Protein AF-A0A8A3S3D3-F1 (afdb_monomer)

Nearest PDB structures (foldseek):
  5hxy-assembly2_B  TM=4.776E-01  e=4.361E-07  Thermoplasma acidophilum DSM 1728

Structure (mmCIF, N/CA/C/O backbone):
data_AF-A0A8A3S3D3-F1
#
_entry.id   AF-A0A8A3S3D3-F1
#
loop_
_atom_site.group_PDB
_atom_site.id
_atom_site.type_symbol
_atom_site.label_atom_id
_atom_site.label_alt_id
_atom_site.label_comp_id
_atom_site.label_asym_id
_atom_site.label_entity_id
_atom_site.label_seq_id
_atom_site.pdbx_PDB_ins_code
_atom_site.Cartn_x
_atom_site.Cartn_y
_atom_site.Cartn_z
_atom_site.occupancy
_atom_site.B_iso_or_equiv
_atom_site.auth_seq_id
_atom_site.auth_comp_id
_atom_site.auth_asym_id
_atom_site.auth_atom_id
_atom_site.pdbx_PDB_model_num
ATOM 1 N N . MET A 1 1 ? 37.545 58.009 -74.233 1.00 40.00 1 MET A N 1
ATOM 2 C CA . MET A 1 1 ? 37.122 58.444 -72.884 1.00 40.00 1 MET A CA 1
ATOM 3 C C . MET A 1 1 ? 35.830 57.729 -72.520 1.00 40.00 1 MET A C 1
ATOM 5 O O . MET A 1 1 ? 35.034 57.483 -73.413 1.00 40.00 1 MET A O 1
ATOM 9 N N . SER A 1 2 ? 35.655 57.458 -71.224 1.00 34.06 2 SER A N 1
ATOM 10 C CA . SER A 1 2 ? 34.519 56.810 -70.544 1.00 34.06 2 SER A CA 1
ATOM 11 C C . SER A 1 2 ? 34.625 55.287 -70.378 1.00 34.06 2 SER A C 1
ATOM 13 O O . SER A 1 2 ? 34.416 54.509 -71.304 1.00 34.06 2 SER A O 1
ATOM 15 N N . ARG A 1 3 ? 35.026 54.891 -69.163 1.00 33.97 3 ARG A N 1
ATOM 16 C CA . ARG A 1 3 ? 35.265 53.526 -68.680 1.00 33.97 3 ARG A CA 1
ATOM 17 C C . ARG A 1 3 ? 34.240 53.254 -67.577 1.00 33.97 3 ARG A C 1
ATOM 19 O O . ARG A 1 3 ? 34.100 54.065 -66.667 1.00 33.97 3 ARG A O 1
ATOM 26 N N . ALA A 1 4 ? 33.522 52.145 -67.715 1.00 36.84 4 ALA A N 1
ATOM 27 C CA . ALA A 1 4 ? 32.465 51.691 -66.825 1.00 36.84 4 ALA A CA 1
ATOM 28 C C . ALA A 1 4 ? 32.988 51.360 -65.418 1.00 36.84 4 ALA A C 1
ATOM 30 O O . ALA A 1 4 ? 33.987 50.657 -65.270 1.00 36.84 4 ALA A O 1
ATOM 31 N N . VAL A 1 5 ? 32.271 51.843 -64.405 1.00 42.78 5 VAL A N 1
ATOM 32 C CA . VAL A 1 5 ? 32.344 51.399 -63.011 1.00 42.78 5 VAL A CA 1
ATOM 33 C C . VAL A 1 5 ? 30.999 50.738 -62.728 1.00 42.78 5 VAL A C 1
ATOM 35 O O . VAL A 1 5 ? 29.975 51.415 -62.732 1.00 42.78 5 VAL A O 1
ATOM 38 N N . MET A 1 6 ? 30.984 49.420 -62.540 1.00 36.00 6 MET A N 1
ATOM 39 C CA . MET A 1 6 ? 29.816 48.696 -62.041 1.00 36.00 6 MET A CA 1
ATOM 40 C C . MET A 1 6 ? 30.269 47.682 -60.989 1.00 36.00 6 MET A C 1
ATOM 42 O O . MET A 1 6 ? 30.971 46.726 -61.298 1.00 36.00 6 MET A O 1
ATOM 46 N N . ASN A 1 7 ? 29.856 47.978 -59.755 1.00 40.59 7 ASN A N 1
ATOM 47 C CA . ASN A 1 7 ? 29.467 47.084 -58.666 1.00 40.59 7 ASN A CA 1
ATOM 48 C C . ASN A 1 7 ? 30.370 45.902 -58.289 1.00 40.59 7 ASN A C 1
ATOM 50 O O . ASN A 1 7 ? 30.077 44.752 -58.594 1.00 40.59 7 ASN A O 1
ATOM 54 N N . ASP A 1 8 ? 31.344 46.197 -57.427 1.00 39.56 8 ASP A N 1
ATOM 55 C CA . ASP A 1 8 ? 31.994 45.232 -56.522 1.00 39.56 8 ASP A CA 1
ATOM 56 C C . ASP A 1 8 ? 31.194 45.017 -55.207 1.00 39.56 8 ASP A C 1
ATOM 58 O O . ASP A 1 8 ? 31.601 44.268 -54.322 1.00 39.56 8 ASP A O 1
ATOM 62 N N . PHE A 1 9 ? 30.039 45.683 -55.055 1.00 38.19 9 PHE A N 1
ATOM 63 C CA . PHE A 1 9 ? 29.228 45.665 -53.825 1.00 38.19 9 PHE A CA 1
ATOM 64 C C . PHE A 1 9 ? 28.176 44.539 -53.782 1.00 38.19 9 PHE A C 1
ATOM 66 O O . PHE A 1 9 ? 27.687 44.203 -52.712 1.00 38.19 9 PHE A O 1
ATOM 73 N N . ASP A 1 10 ? 27.864 43.909 -54.920 1.00 45.31 10 ASP A N 1
ATOM 74 C CA . ASP A 1 10 ? 26.732 42.968 -55.054 1.00 45.31 10 ASP A CA 1
ATOM 75 C C . ASP A 1 10 ? 27.131 41.485 -54.852 1.00 45.31 10 ASP A C 1
ATOM 77 O O . ASP A 1 10 ? 26.293 40.590 -54.755 1.00 45.31 10 ASP A O 1
ATOM 81 N N . ILE A 1 11 ? 28.436 41.190 -54.769 1.00 42.78 11 ILE A N 1
ATOM 82 C CA . ILE A 1 11 ? 28.940 39.811 -54.618 1.00 42.78 11 ILE A CA 1
ATOM 83 C C . ILE A 1 11 ? 29.189 39.464 -53.140 1.00 42.78 11 ILE A C 1
ATOM 85 O O . ILE A 1 11 ? 28.949 38.330 -52.732 1.00 42.78 11 ILE A O 1
ATOM 89 N N . ARG A 1 12 ? 29.603 40.425 -52.299 1.00 40.25 12 ARG A N 1
ATOM 90 C CA . ARG A 1 12 ? 29.856 40.167 -50.866 1.00 40.25 12 ARG A CA 1
ATOM 91 C C . ARG A 1 12 ? 28.576 39.984 -50.043 1.00 40.25 12 ARG A C 1
ATOM 93 O O . ARG A 1 12 ? 28.538 39.072 -49.224 1.00 40.25 12 ARG A O 1
ATOM 100 N N . GLU A 1 13 ? 27.511 40.745 -50.310 1.00 42.78 13 GLU A N 1
ATOM 101 C CA . GLU A 1 13 ? 26.232 40.579 -49.593 1.00 42.78 13 GLU A CA 1
ATOM 102 C C . GLU A 1 13 ? 25.493 39.283 -49.971 1.00 42.78 13 GLU A C 1
ATOM 104 O O . GLU A 1 13 ? 24.864 38.659 -49.115 1.00 42.78 13 GLU A O 1
ATOM 109 N N . ARG A 1 14 ? 25.623 38.804 -51.219 1.00 43.69 14 ARG A N 1
ATOM 110 C CA . ARG A 1 14 ? 25.067 37.499 -51.623 1.00 43.69 14 ARG A CA 1
ATOM 111 C C . ARG A 1 14 ? 25.785 36.318 -50.972 1.00 43.69 14 ARG A C 1
ATOM 113 O O . ARG A 1 14 ? 25.118 35.385 -50.534 1.00 43.69 14 ARG A O 1
ATOM 120 N N . PHE A 1 15 ? 27.114 36.369 -50.851 1.00 41.56 15 PHE A N 1
ATOM 121 C CA . PHE A 1 15 ? 27.879 35.307 -50.188 1.00 41.56 15 PHE A CA 1
ATOM 122 C C . PHE A 1 15 ? 27.668 35.291 -48.666 1.00 41.56 15 PHE A C 1
ATOM 124 O O . PHE A 1 15 ? 27.575 34.213 -48.085 1.00 41.56 15 PHE A O 1
ATOM 131 N N . GLU A 1 16 ? 27.527 36.447 -48.008 1.00 43.09 16 GLU A N 1
ATOM 132 C CA . GLU A 1 16 ? 27.207 36.487 -46.574 1.00 43.09 16 GLU A CA 1
ATOM 133 C C . GLU A 1 16 ? 25.765 36.043 -46.289 1.00 43.09 16 GLU A C 1
ATOM 135 O O . GLU A 1 16 ? 25.540 35.309 -45.329 1.00 43.09 16 GLU A O 1
ATOM 140 N N . GLY A 1 17 ? 24.799 36.379 -47.152 1.00 45.72 17 GLY A N 1
ATOM 141 C CA . GLY A 1 17 ? 23.422 35.885 -47.055 1.00 45.72 17 GLY A CA 1
ATOM 142 C C . GLY A 1 17 ? 23.303 34.368 -47.244 1.00 45.72 17 GLY A C 1
ATOM 143 O O . GLY A 1 17 ? 22.605 33.709 -46.475 1.00 45.72 17 GLY A O 1
ATOM 144 N N . GLU A 1 18 ? 24.020 33.784 -48.208 1.00 45.28 18 GLU A N 1
ATOM 145 C CA . GLU A 1 18 ? 24.005 32.334 -48.451 1.00 45.28 18 GLU A CA 1
ATOM 146 C C . GLU A 1 18 ? 24.755 31.537 -47.378 1.00 45.28 18 GLU A C 1
ATOM 148 O O . GLU A 1 18 ? 24.283 30.474 -46.977 1.00 45.28 18 GLU A O 1
ATOM 153 N N . VAL A 1 19 ? 25.867 32.051 -46.839 1.00 49.69 19 VAL A N 1
ATOM 154 C CA . VAL A 1 19 ? 26.581 31.407 -45.722 1.00 49.69 19 VAL A CA 1
ATOM 155 C C . VAL A 1 19 ? 25.762 31.501 -44.432 1.00 49.69 19 VAL A C 1
ATOM 157 O O . VAL A 1 19 ? 25.718 30.536 -43.673 1.00 49.69 19 VAL A O 1
ATOM 160 N N . ASN A 1 20 ? 25.044 32.602 -44.200 1.00 47.84 20 ASN A N 1
ATOM 161 C CA . ASN A 1 20 ? 24.190 32.756 -43.023 1.00 47.84 20 ASN A CA 1
ATOM 162 C C . ASN A 1 20 ? 22.905 31.919 -43.139 1.00 47.84 20 ASN A C 1
ATOM 164 O O . ASN A 1 20 ? 22.518 31.282 -42.169 1.00 47.84 20 ASN A O 1
ATOM 168 N N . ILE A 1 21 ? 22.306 31.790 -44.330 1.00 51.22 21 ILE A N 1
ATOM 169 C CA . ILE A 1 21 ? 21.219 30.827 -44.583 1.00 51.22 21 ILE A CA 1
ATOM 170 C C . ILE A 1 21 ? 21.738 29.394 -44.467 1.00 51.22 21 ILE A C 1
ATOM 172 O O . ILE A 1 21 ? 21.047 28.566 -43.894 1.00 51.22 21 ILE A O 1
ATOM 176 N N . PHE A 1 22 ? 22.953 29.077 -44.918 1.00 47.09 22 PHE A N 1
ATOM 177 C CA . PHE A 1 22 ? 23.531 27.745 -44.738 1.00 47.09 22 PHE A CA 1
ATOM 178 C C . PHE A 1 22 ? 23.820 27.451 -43.262 1.00 47.09 22 PHE A C 1
ATOM 180 O O . PHE A 1 22 ? 23.502 26.363 -42.813 1.00 47.09 22 PHE A O 1
ATOM 187 N N . PHE A 1 23 ? 24.313 28.400 -42.460 1.00 45.34 23 PHE A N 1
ATOM 188 C CA . PHE A 1 23 ? 24.482 28.225 -41.009 1.00 45.34 23 PHE A CA 1
ATOM 189 C C . PHE A 1 23 ? 23.161 28.244 -40.231 1.00 45.34 23 PHE A C 1
ATOM 191 O O . PHE A 1 23 ? 23.072 27.584 -39.202 1.00 45.34 23 PHE A O 1
ATOM 198 N N . TYR A 1 24 ? 22.127 28.935 -40.711 1.00 46.38 24 TYR A N 1
ATOM 199 C CA . TYR A 1 24 ? 20.793 28.930 -40.106 1.00 46.38 24 TYR A CA 1
ATOM 200 C C . TYR A 1 24 ? 20.006 27.680 -40.502 1.00 46.38 24 TYR A C 1
ATOM 202 O O . TYR A 1 24 ? 19.335 27.095 -39.671 1.00 46.38 24 TYR A O 1
ATOM 210 N N . VAL A 1 25 ? 20.145 27.192 -41.735 1.00 47.38 25 VAL A N 1
ATOM 211 C CA . VAL A 1 25 ? 19.548 25.940 -42.217 1.00 47.38 25 VAL A CA 1
ATOM 212 C C . VAL A 1 25 ? 20.314 24.748 -41.660 1.00 47.38 25 VAL A C 1
ATOM 214 O O . VAL A 1 25 ? 19.682 23.837 -41.158 1.00 47.38 25 VAL A O 1
ATOM 217 N N . VAL A 1 26 ? 21.648 24.759 -41.621 1.00 47.81 26 VAL A N 1
ATOM 218 C CA . VAL A 1 26 ? 22.455 23.746 -40.918 1.00 47.81 26 VAL A CA 1
ATOM 219 C C . VAL A 1 26 ? 22.298 23.885 -39.407 1.00 47.81 26 VAL A C 1
ATOM 221 O O . VAL A 1 26 ? 22.288 22.873 -38.735 1.00 47.81 26 VAL A O 1
ATOM 224 N N . GLY A 1 27 ? 22.076 25.079 -38.860 1.00 38.34 27 GLY A N 1
ATOM 225 C CA . GLY A 1 27 ? 21.747 25.315 -37.449 1.00 38.34 27 GLY A CA 1
ATOM 226 C C . GLY A 1 27 ? 20.344 24.838 -37.068 1.00 38.34 27 GLY A C 1
ATOM 227 O O . GLY A 1 27 ? 20.183 24.240 -36.012 1.00 38.34 27 GLY A O 1
ATOM 228 N N . CYS A 1 28 ? 19.349 24.989 -37.946 1.00 39.12 28 CYS A N 1
ATOM 229 C CA . CYS A 1 28 ? 17.995 24.442 -37.810 1.00 39.12 28 CYS A CA 1
ATOM 230 C C . CYS A 1 28 ? 17.937 22.938 -38.138 1.00 39.12 28 CYS A C 1
ATOM 232 O O . CYS A 1 28 ? 17.127 22.221 -37.562 1.00 39.12 28 CYS A O 1
ATOM 234 N N . ILE A 1 29 ? 18.830 22.430 -38.994 1.00 40.62 29 ILE A N 1
ATOM 235 C CA . ILE A 1 29 ? 19.035 20.996 -39.259 1.00 40.62 29 ILE A CA 1
ATOM 236 C C . ILE A 1 29 ? 19.910 20.357 -38.165 1.00 40.62 29 ILE A C 1
ATOM 238 O O . ILE A 1 29 ? 19.790 19.165 -37.926 1.00 40.62 29 ILE A O 1
ATOM 242 N N . LEU A 1 30 ? 20.756 21.106 -37.452 1.00 36.03 30 LEU A N 1
ATOM 243 C CA . LEU A 1 30 ? 21.491 20.668 -36.252 1.00 36.03 30 LEU A CA 1
ATOM 244 C C . LEU A 1 30 ? 20.678 20.882 -34.971 1.00 36.03 30 LEU A C 1
ATOM 246 O O . LEU A 1 30 ? 20.945 20.218 -33.977 1.00 36.03 30 LEU A O 1
ATOM 250 N N . HIS A 1 31 ? 19.607 21.677 -35.039 1.00 40.66 31 HIS A N 1
ATOM 251 C CA . HIS A 1 31 ? 18.427 21.553 -34.181 1.00 40.66 31 HIS A CA 1
ATOM 252 C C . HIS A 1 31 ? 17.578 20.321 -34.547 1.00 40.66 31 HIS A C 1
ATOM 254 O O . HIS A 1 31 ? 16.422 20.229 -34.139 1.00 40.66 31 HIS A O 1
ATOM 260 N N . ARG A 1 32 ? 18.150 19.358 -35.300 1.00 47.56 32 ARG A N 1
ATOM 261 C CA . ARG A 1 32 ? 17.724 17.953 -35.350 1.00 47.56 32 ARG A CA 1
ATOM 262 C C . ARG A 1 32 ? 17.456 17.495 -33.924 1.00 47.56 32 ARG A C 1
ATOM 264 O O . ARG A 1 32 ? 18.383 17.160 -33.191 1.00 47.56 32 ARG A O 1
ATOM 271 N N . MET A 1 33 ? 16.172 17.543 -33.588 1.00 53.97 33 MET A N 1
ATOM 272 C CA . MET A 1 33 ? 15.442 16.807 -32.568 1.00 53.97 33 MET A CA 1
ATOM 273 C C . MET A 1 33 ? 16.385 15.992 -31.692 1.00 53.97 33 MET A C 1
ATOM 275 O O . MET A 1 33 ? 16.859 14.928 -32.104 1.00 53.97 33 MET A O 1
ATOM 279 N N . ALA A 1 34 ? 16.704 16.512 -30.507 1.00 68.50 34 ALA A N 1
ATOM 280 C CA . ALA A 1 34 ? 17.396 15.740 -29.492 1.00 68.50 34 ALA A CA 1
ATOM 281 C C . ALA A 1 34 ? 16.492 14.556 -29.117 1.00 68.50 34 ALA A C 1
ATOM 283 O O . ALA A 1 34 ? 15.623 14.661 -28.261 1.00 68.50 34 ALA A O 1
ATOM 284 N N . VAL A 1 35 ? 16.651 13.444 -29.833 1.00 85.12 35 VAL A N 1
ATOM 285 C CA . VAL A 1 35 ? 15.871 12.229 -29.620 1.00 85.12 35 VAL A CA 1
ATOM 286 C C . VAL A 1 35 ? 16.333 11.558 -28.337 1.00 85.12 35 VAL A C 1
ATOM 288 O O . VAL A 1 35 ? 17.520 11.296 -28.135 1.00 85.12 35 VAL A O 1
ATOM 291 N N . THR A 1 36 ? 15.364 11.268 -27.482 1.00 92.50 36 THR A N 1
ATOM 292 C CA . THR A 1 36 ? 15.523 10.651 -26.176 1.00 92.50 36 THR A CA 1
ATOM 293 C C . THR A 1 36 ? 15.594 9.133 -26.329 1.00 92.50 36 THR A C 1
ATOM 295 O O . THR A 1 36 ? 14.594 8.456 -26.609 1.00 92.50 36 THR A O 1
ATOM 298 N N . SER A 1 37 ? 16.790 8.585 -26.105 1.00 94.94 37 SER A N 1
ATOM 299 C CA . SER A 1 37 ? 17.046 7.142 -26.130 1.00 94.94 37 SER A CA 1
ATOM 300 C C . SER A 1 37 ? 16.300 6.399 -25.014 1.00 94.94 37 SER A C 1
ATOM 302 O O . SER A 1 37 ? 15.806 6.995 -24.053 1.00 94.94 37 SER A O 1
ATOM 304 N N . TYR A 1 38 ? 16.260 5.068 -25.096 1.00 95.69 38 TYR A N 1
ATOM 305 C CA . TYR A 1 38 ? 15.691 4.186 -24.073 1.00 95.69 38 TYR A CA 1
ATOM 306 C C . TYR A 1 38 ? 16.141 4.547 -22.644 1.00 95.69 38 TYR A C 1
ATOM 308 O O . TYR A 1 38 ? 15.311 4.773 -21.762 1.00 95.69 38 TYR A O 1
ATOM 316 N N . SER A 1 39 ? 17.446 4.623 -22.395 1.00 95.19 39 SER A N 1
ATOM 317 C CA . SER A 1 39 ? 18.012 4.893 -21.073 1.00 95.19 39 SER A CA 1
ATOM 318 C C . SER A 1 39 ? 17.750 6.325 -20.617 1.00 95.19 39 SER A C 1
ATOM 320 O O . SER A 1 39 ? 17.446 6.534 -19.440 1.00 95.19 39 SER A O 1
ATOM 322 N N . GLN A 1 40 ? 17.815 7.298 -21.533 1.00 95.44 40 GLN A N 1
ATOM 323 C CA . GLN A 1 40 ? 17.499 8.699 -21.237 1.00 95.44 40 GLN A CA 1
ATOM 324 C C . GLN A 1 40 ? 16.032 8.848 -20.817 1.00 95.44 40 GLN A C 1
ATOM 326 O O . GLN A 1 40 ? 15.758 9.408 -19.756 1.00 95.44 40 GLN A O 1
ATOM 331 N N . TYR A 1 41 ? 15.109 8.226 -21.556 1.00 95.69 41 TYR A N 1
ATOM 332 C CA . TYR A 1 41 ? 13.679 8.204 -21.245 1.00 95.69 41 TYR A CA 1
ATOM 333 C C . TYR A 1 41 ? 13.403 7.595 -19.867 1.00 95.69 41 TYR A C 1
ATOM 335 O O . TYR A 1 41 ? 12.685 8.160 -19.041 1.00 95.69 41 TYR A O 1
ATOM 343 N N . LEU A 1 42 ? 14.025 6.454 -19.554 1.00 94.69 42 LEU A N 1
ATOM 344 C CA . LEU A 1 42 ? 13.895 5.858 -18.221 1.00 94.69 42 LEU A CA 1
ATOM 345 C C . LEU A 1 42 ? 14.555 6.704 -17.124 1.00 94.69 42 LEU A C 1
ATOM 347 O O . LEU A 1 42 ? 14.167 6.603 -15.956 1.00 94.69 42 LEU A O 1
ATOM 351 N N . GLY A 1 43 ? 15.540 7.529 -17.479 1.00 94.12 43 GLY A N 1
ATOM 352 C CA . GLY A 1 43 ? 16.185 8.506 -16.609 1.00 94.12 43 GLY A CA 1
ATOM 353 C C . GLY A 1 43 ? 15.214 9.534 -16.030 1.00 94.12 43 GLY A C 1
ATOM 354 O O . GLY A 1 43 ? 15.374 9.899 -14.865 1.00 94.12 43 GLY A O 1
ATOM 355 N N . LEU A 1 44 ? 14.162 9.891 -16.774 1.00 92.44 44 LEU A N 1
ATOM 356 C CA . LEU A 1 44 ? 13.168 10.908 -16.401 1.00 92.44 44 LEU A CA 1
ATOM 357 C C . LEU A 1 44 ? 12.324 10.528 -15.170 1.00 92.44 44 LEU A C 1
ATOM 359 O O . LEU A 1 44 ? 11.776 11.387 -14.481 1.00 92.44 44 LEU A O 1
ATOM 363 N N . TYR A 1 45 ? 12.216 9.236 -14.845 1.00 91.88 45 TYR A N 1
ATOM 364 C CA . TYR A 1 45 ? 11.349 8.767 -13.761 1.00 91.88 45 TYR A CA 1
ATOM 365 C C . TYR A 1 45 ? 12.117 8.494 -12.470 1.00 91.88 45 TYR A C 1
ATOM 367 O O . TYR A 1 45 ? 12.860 7.529 -12.386 1.00 91.88 45 TYR A O 1
ATOM 375 N N . ALA A 1 46 ? 11.837 9.203 -11.376 1.00 88.44 46 ALA A N 1
ATOM 376 C CA . ALA A 1 46 ? 12.506 8.930 -10.093 1.00 88.44 46 ALA A CA 1
ATOM 377 C C . ALA A 1 46 ? 12.227 7.518 -9.517 1.00 88.44 46 ALA A C 1
ATOM 379 O O . ALA A 1 46 ? 13.077 6.902 -8.872 1.00 88.44 46 ALA A O 1
ATOM 380 N N . LYS A 1 47 ? 11.024 6.967 -9.734 1.00 87.75 47 LYS A N 1
ATOM 381 C CA . LYS A 1 47 ? 10.588 5.706 -9.105 1.00 87.75 47 LYS A CA 1
ATOM 382 C C . LYS A 1 47 ? 11.110 4.482 -9.865 1.00 87.75 47 LYS A C 1
ATOM 384 O O . LYS A 1 47 ? 10.681 4.213 -10.985 1.00 87.75 47 LYS A O 1
ATOM 389 N N . ALA A 1 48 ? 11.918 3.650 -9.202 1.00 89.25 48 ALA A N 1
ATOM 390 C CA . ALA A 1 48 ? 12.471 2.412 -9.773 1.00 89.25 48 ALA A CA 1
ATOM 391 C C . ALA A 1 48 ? 11.402 1.450 -10.331 1.00 89.25 48 ALA A C 1
ATOM 393 O O . ALA A 1 48 ? 11.605 0.809 -11.362 1.00 89.25 48 ALA A O 1
ATOM 394 N N . SER A 1 49 ? 10.232 1.366 -9.686 1.00 86.19 49 SER A N 1
ATOM 395 C CA . SER A 1 49 ? 9.107 0.563 -10.183 1.00 86.19 49 SER A CA 1
ATOM 396 C C . SER A 1 49 ? 8.571 1.064 -11.524 1.00 86.19 49 SER A C 1
ATOM 398 O O . SER A 1 49 ? 8.200 0.252 -12.367 1.00 86.19 49 SER A O 1
ATOM 400 N N . THR A 1 50 ? 8.541 2.385 -11.717 1.00 89.00 50 THR A N 1
ATOM 401 C CA . THR A 1 50 ? 8.094 3.023 -12.959 1.00 89.00 50 THR A CA 1
ATOM 402 C C . THR A 1 50 ? 9.128 2.807 -14.055 1.00 89.00 50 THR A C 1
ATOM 404 O O . THR A 1 50 ? 8.763 2.293 -15.108 1.00 89.00 50 THR A O 1
ATOM 407 N N . LYS A 1 51 ? 10.421 3.035 -13.761 1.00 93.88 51 LYS A N 1
ATOM 408 C CA . LYS A 1 51 ? 11.528 2.698 -14.674 1.00 93.88 51 LYS A CA 1
ATOM 409 C C . LYS A 1 51 ? 11.437 1.250 -15.157 1.00 93.88 51 LYS A C 1
ATOM 411 O O . LYS A 1 51 ? 11.509 0.979 -16.347 1.00 93.88 51 LYS A O 1
ATOM 416 N N . LYS A 1 52 ? 11.209 0.302 -14.241 1.00 92.94 52 LYS A N 1
ATOM 417 C CA . LYS A 1 52 ? 11.075 -1.122 -14.584 1.00 92.94 52 LYS A CA 1
ATOM 418 C C . LYS A 1 52 ? 9.857 -1.404 -15.468 1.00 92.94 52 LYS A C 1
ATOM 420 O O . LYS A 1 52 ? 9.957 -2.202 -16.401 1.00 92.94 52 LYS A O 1
ATOM 425 N N . ALA A 1 53 ? 8.709 -0.803 -15.155 1.00 92.25 53 ALA A N 1
ATOM 426 C CA . ALA A 1 53 ? 7.472 -0.995 -15.905 1.00 92.25 53 ALA A CA 1
ATOM 427 C C . ALA A 1 53 ? 7.603 -0.469 -17.340 1.00 92.25 53 ALA A C 1
ATOM 429 O O . ALA A 1 53 ? 7.396 -1.229 -18.285 1.00 92.25 53 ALA A O 1
ATOM 430 N N . TYR A 1 54 ? 8.023 0.787 -17.492 1.00 94.94 54 TYR A N 1
ATOM 431 C CA . TYR A 1 54 ? 8.160 1.445 -18.792 1.00 94.94 54 TYR A CA 1
ATOM 432 C C . TYR A 1 54 ? 9.350 0.902 -19.581 1.00 94.94 54 TYR A C 1
ATOM 434 O O . TYR A 1 54 ? 9.237 0.660 -20.776 1.00 94.94 54 TYR A O 1
ATOM 442 N N . GLY A 1 55 ? 10.444 0.546 -18.906 1.00 95.12 55 GLY A N 1
ATOM 443 C CA . GLY A 1 55 ? 11.552 -0.154 -19.546 1.00 95.12 55 GLY A CA 1
ATOM 444 C C . GLY A 1 55 ? 11.137 -1.524 -20.069 1.00 95.12 55 GLY A C 1
ATOM 445 O O . GLY A 1 55 ? 11.570 -1.951 -21.128 1.00 95.12 55 GLY A O 1
ATOM 446 N N . THR A 1 56 ? 10.245 -2.237 -19.378 1.00 95.31 56 THR A N 1
ATOM 447 C CA . THR A 1 56 ? 9.691 -3.484 -19.927 1.00 95.31 56 THR A CA 1
ATOM 448 C C . THR A 1 56 ? 8.776 -3.215 -21.116 1.00 95.31 56 THR A C 1
ATOM 450 O O . THR A 1 56 ? 8.886 -3.932 -22.103 1.00 95.31 56 THR A O 1
ATOM 453 N N . ALA A 1 57 ? 7.918 -2.196 -21.044 1.00 95.94 57 ALA A N 1
ATOM 454 C CA . ALA A 1 57 ? 7.051 -1.792 -22.148 1.00 95.94 57 ALA A CA 1
ATOM 455 C C . ALA A 1 57 ? 7.851 -1.518 -23.431 1.00 95.94 57 ALA A C 1
ATOM 457 O O . ALA A 1 57 ? 7.619 -2.162 -24.454 1.00 95.94 57 ALA A O 1
ATOM 458 N N . LEU A 1 58 ? 8.856 -0.646 -23.336 1.00 96.62 58 LEU A N 1
ATOM 459 C CA . LEU A 1 58 ? 9.647 -0.219 -24.481 1.00 96.62 58 LEU A CA 1
ATOM 460 C C . LEU A 1 58 ? 10.507 -1.356 -25.046 1.00 96.62 58 LEU A C 1
ATOM 462 O O . LEU A 1 58 ? 10.528 -1.554 -26.254 1.00 96.62 58 LEU A O 1
ATOM 466 N N . ARG A 1 59 ? 11.114 -2.193 -24.193 1.00 96.31 59 ARG A N 1
ATOM 467 C CA . ARG A 1 59 ? 11.826 -3.397 -24.661 1.00 96.31 59 ARG A CA 1
ATOM 468 C C . ARG A 1 59 ? 10.918 -4.342 -25.438 1.00 96.31 59 ARG A C 1
ATOM 470 O O . ARG A 1 59 ? 11.325 -4.862 -26.464 1.00 96.31 59 ARG A O 1
ATOM 477 N N . ARG A 1 60 ? 9.675 -4.552 -24.984 1.00 95.94 60 ARG A N 1
ATOM 478 C CA . ARG A 1 60 ? 8.712 -5.405 -25.701 1.00 95.94 60 ARG A CA 1
ATOM 479 C C . ARG A 1 60 ? 8.337 -4.842 -27.062 1.00 95.94 60 ARG A C 1
ATOM 481 O O . ARG A 1 60 ? 8.154 -5.631 -27.982 1.00 95.94 60 ARG A O 1
ATOM 488 N N . PHE A 1 61 ? 8.200 -3.525 -27.165 1.00 97.69 61 PHE A N 1
ATOM 489 C CA . PHE A 1 61 ? 7.940 -2.860 -28.433 1.00 97.69 61 PHE A CA 1
ATOM 490 C C . PHE A 1 61 ? 9.141 -2.981 -29.376 1.00 97.69 61 PHE A C 1
ATOM 492 O O . PHE A 1 61 ? 8.991 -3.473 -30.487 1.00 97.69 61 PHE A O 1
ATOM 499 N N . LEU A 1 62 ? 10.344 -2.643 -28.909 1.00 97.25 62 LEU A N 1
ATOM 500 C CA . LEU A 1 62 ? 11.564 -2.720 -29.716 1.00 97.25 62 LEU A CA 1
ATOM 501 C C . LEU A 1 62 ? 11.909 -4.157 -30.127 1.00 97.25 62 LEU A C 1
ATOM 503 O O . LEU A 1 62 ? 12.323 -4.370 -31.255 1.00 97.25 62 LEU A O 1
ATOM 507 N N . ASP A 1 63 ? 11.678 -5.153 -29.268 1.00 96.19 63 ASP A N 1
ATOM 508 C CA . ASP A 1 63 ? 11.820 -6.571 -29.628 1.00 96.19 63 ASP A CA 1
ATOM 509 C C . ASP A 1 63 ? 10.769 -7.029 -30.653 1.00 96.19 63 ASP A C 1
ATOM 511 O O . ASP A 1 63 ? 10.984 -8.020 -31.340 1.00 96.19 63 ASP A O 1
ATOM 515 N N . TYR A 1 64 ? 9.611 -6.367 -30.728 1.00 96.31 64 TYR A N 1
ATOM 516 C CA . TYR A 1 64 ? 8.608 -6.650 -31.754 1.00 96.31 64 TYR A CA 1
ATOM 517 C C . TYR A 1 64 ? 9.017 -6.054 -33.107 1.00 96.31 64 TYR A C 1
ATOM 519 O O . TYR A 1 64 ? 8.906 -6.734 -34.122 1.00 96.31 64 TYR A O 1
ATOM 527 N N . ILE A 1 65 ? 9.518 -4.815 -33.109 1.00 97.62 65 ILE A N 1
ATOM 528 C CA . ILE A 1 65 ? 10.001 -4.134 -34.317 1.00 97.62 65 ILE A CA 1
ATOM 529 C C . ILE A 1 65 ? 11.289 -4.772 -34.846 1.00 97.62 65 ILE A C 1
ATOM 531 O O . ILE A 1 65 ? 11.416 -5.001 -36.046 1.00 97.62 65 ILE A O 1
ATOM 535 N N . TYR A 1 66 ? 12.224 -5.080 -33.946 1.00 96.56 66 TYR A N 1
ATOM 536 C CA . TYR A 1 66 ? 13.526 -5.673 -34.242 1.00 96.56 66 TYR A CA 1
ATOM 537 C C . TYR A 1 66 ? 13.675 -7.007 -33.496 1.00 96.56 66 TYR A C 1
ATOM 539 O O . TYR A 1 66 ? 14.361 -7.075 -32.459 1.00 96.56 66 TYR A O 1
ATOM 547 N N . PRO A 1 67 ? 13.026 -8.080 -33.991 1.00 93.44 67 PRO A N 1
ATOM 548 C CA . PRO A 1 67 ? 13.092 -9.402 -33.385 1.00 93.44 67 PRO A CA 1
ATOM 549 C C . PRO A 1 67 ? 14.538 -9.845 -33.151 1.00 93.44 67 PRO A C 1
ATOM 551 O O . PRO A 1 67 ? 15.350 -9.786 -34.072 1.00 93.44 67 PRO A O 1
ATOM 554 N N . PRO A 1 68 ? 14.901 -10.254 -31.926 1.00 91.06 68 PRO A N 1
ATOM 555 C CA . PRO A 1 68 ? 16.196 -10.866 -31.701 1.00 91.06 68 PRO A CA 1
ATOM 556 C C . PRO A 1 68 ? 16.215 -12.324 -32.163 1.00 91.06 68 PRO A C 1
ATOM 558 O O . PRO A 1 68 ? 15.243 -13.045 -31.936 1.00 91.06 68 PRO A O 1
ATOM 561 N N . ASP A 1 69 ? 17.372 -12.790 -32.632 1.00 86.56 69 ASP A N 1
ATOM 562 C CA . ASP A 1 69 ? 17.629 -14.224 -32.842 1.00 86.56 69 ASP A CA 1
ATOM 563 C C . ASP A 1 69 ? 17.577 -15.009 -31.520 1.00 86.56 69 ASP A C 1
ATOM 565 O O . ASP A 1 69 ? 17.077 -16.131 -31.452 1.00 86.56 69 ASP A O 1
ATOM 569 N N . VAL A 1 70 ? 18.058 -14.394 -30.431 1.00 86.81 70 VAL A N 1
ATOM 570 C CA . VAL A 1 70 ? 18.027 -14.949 -29.071 1.00 86.81 70 VAL A CA 1
ATOM 571 C C . VAL A 1 70 ? 17.518 -13.902 -28.091 1.00 86.81 70 VAL A C 1
ATOM 573 O O . VAL A 1 70 ? 17.939 -12.749 -28.102 1.00 86.81 70 VAL A O 1
ATOM 576 N N . LYS A 1 71 ? 16.626 -14.312 -27.186 1.00 84.88 71 LYS A N 1
ATOM 577 C CA . LYS A 1 71 ? 16.013 -13.434 -26.181 1.00 84.88 71 LYS A CA 1
ATOM 578 C C . LYS A 1 71 ? 17.052 -12.556 -25.459 1.00 84.88 71 LYS A C 1
ATOM 580 O O . LYS A 1 71 ? 17.842 -13.053 -24.658 1.00 84.88 71 LYS A O 1
ATOM 585 N N . ARG A 1 72 ? 16.966 -11.238 -25.672 1.00 86.69 72 ARG A N 1
ATOM 586 C CA . ARG A 1 72 ? 17.853 -10.239 -25.058 1.00 86.69 72 ARG A CA 1
ATOM 587 C C . ARG A 1 72 ? 17.614 -10.134 -23.543 1.00 86.69 72 ARG A C 1
ATOM 589 O O . ARG A 1 72 ? 16.453 -10.100 -23.102 1.00 86.69 72 ARG A O 1
ATOM 596 N N . PRO A 1 73 ? 18.668 -10.058 -22.713 1.00 85.19 73 PRO A N 1
ATOM 597 C CA . PRO A 1 73 ? 18.507 -9.866 -21.281 1.00 85.19 73 PRO A CA 1
ATOM 598 C C . PRO A 1 73 ? 18.018 -8.446 -20.971 1.00 85.19 73 PRO A C 1
ATOM 600 O O . PRO A 1 73 ? 18.243 -7.493 -21.710 1.00 85.19 73 PRO A O 1
ATOM 603 N N . ALA A 1 74 ? 17.336 -8.282 -19.835 1.00 75.00 74 ALA A N 1
ATOM 604 C CA . ALA A 1 74 ? 16.820 -6.974 -19.419 1.00 75.00 74 ALA A CA 1
ATOM 605 C C . ALA A 1 74 ? 17.922 -5.967 -19.041 1.00 75.00 74 ALA A C 1
ATOM 607 O O . ALA A 1 74 ? 17.641 -4.775 -18.963 1.00 75.00 74 ALA A O 1
ATOM 608 N N . SER A 1 75 ? 19.134 -6.452 -18.767 1.00 80.56 75 SER A N 1
ATOM 609 C CA . SER A 1 75 ? 20.312 -5.656 -18.418 1.00 80.56 75 SER A CA 1
ATOM 610 C C . SER A 1 75 ? 21.008 -5.029 -19.626 1.00 80.56 75 SER A C 1
ATOM 612 O O . SER A 1 75 ? 21.886 -4.196 -19.434 1.00 80.56 75 SER A O 1
ATOM 614 N N . ASP A 1 76 ? 20.637 -5.414 -20.848 1.00 87.31 76 ASP A N 1
ATOM 615 C CA . ASP A 1 76 ? 21.288 -4.953 -22.075 1.00 87.31 76 ASP A CA 1
ATOM 616 C C . ASP A 1 76 ? 20.775 -3.575 -22.522 1.00 87.31 76 ASP A C 1
ATOM 618 O O . ASP A 1 76 ? 20.147 -3.416 -23.566 1.00 87.31 76 ASP A O 1
ATOM 622 N N . ALA A 1 77 ? 20.975 -2.567 -21.671 1.00 90.31 77 ALA A N 1
ATOM 623 C CA . ALA A 1 77 ? 20.496 -1.212 -21.925 1.00 90.31 77 ALA A CA 1
ATOM 624 C C . ALA A 1 77 ? 21.108 -0.604 -23.199 1.00 90.31 77 ALA A C 1
ATOM 626 O O . ALA A 1 77 ? 20.400 0.079 -23.930 1.00 90.31 77 ALA A O 1
ATOM 627 N N . ALA A 1 78 ? 22.375 -0.914 -23.497 1.00 93.50 78 ALA A N 1
ATOM 628 C CA . ALA A 1 78 ? 23.090 -0.385 -24.656 1.00 93.50 78 ALA A CA 1
ATOM 629 C C . ALA A 1 78 ? 22.440 -0.804 -25.983 1.00 93.50 78 ALA A C 1
ATOM 631 O O . ALA A 1 78 ? 22.231 0.035 -26.861 1.00 93.50 78 ALA A O 1
ATOM 632 N N . THR A 1 79 ? 22.045 -2.076 -26.114 1.00 94.25 79 THR A N 1
ATOM 633 C CA . THR A 1 79 ? 21.315 -2.537 -27.301 1.00 94.25 79 THR A CA 1
ATOM 634 C C . THR A 1 79 ? 19.972 -1.826 -27.437 1.00 94.25 79 THR A C 1
ATOM 636 O O . THR A 1 79 ? 19.617 -1.389 -28.528 1.00 94.25 79 THR A O 1
ATOM 639 N N . TYR A 1 80 ? 19.219 -1.653 -26.347 1.00 95.81 80 TYR A N 1
ATOM 640 C CA . TYR A 1 80 ? 17.934 -0.951 -26.429 1.00 95.81 80 TYR A CA 1
ATOM 641 C C . TYR A 1 80 ? 18.081 0.552 -26.676 1.00 95.81 80 TYR A C 1
ATOM 643 O O . TYR A 1 80 ? 17.220 1.123 -27.340 1.00 95.81 80 TYR A O 1
ATOM 651 N N . ASP A 1 81 ? 19.164 1.183 -26.221 1.00 96.56 81 ASP A N 1
ATOM 652 C CA . ASP A 1 81 ? 19.509 2.546 -26.625 1.00 96.56 81 ASP A CA 1
ATOM 653 C C . ASP A 1 81 ? 19.714 2.616 -28.138 1.00 96.56 81 ASP A C 1
ATOM 655 O O . ASP A 1 81 ? 19.061 3.424 -28.800 1.00 96.56 81 ASP A O 1
ATOM 659 N N . HIS A 1 82 ? 20.519 1.710 -28.702 1.00 96.00 82 HIS A N 1
ATOM 660 C CA . HIS A 1 82 ? 20.732 1.639 -30.146 1.00 96.00 82 HIS A CA 1
ATOM 661 C C . HIS A 1 82 ? 19.419 1.444 -30.919 1.00 96.00 82 HIS A C 1
ATOM 663 O O . HIS A 1 82 ? 19.106 2.247 -31.793 1.00 96.00 82 HIS A O 1
ATOM 669 N N . LEU A 1 83 ? 18.617 0.435 -30.558 1.00 96.75 83 LEU A N 1
ATOM 670 C CA . LEU A 1 83 ? 17.348 0.134 -31.235 1.00 96.75 83 LEU A CA 1
ATOM 671 C C . LEU A 1 83 ? 16.331 1.276 -31.110 1.00 96.75 83 LEU A C 1
ATOM 673 O O . LEU A 1 83 ? 15.590 1.545 -32.050 1.00 96.75 83 LEU A O 1
ATOM 677 N N . SER A 1 84 ? 16.292 1.960 -29.962 1.00 96.94 84 SER A N 1
ATOM 678 C CA . SER A 1 84 ? 15.408 3.112 -29.768 1.00 96.94 84 SER A CA 1
ATOM 679 C C . SER A 1 84 ? 15.780 4.272 -30.691 1.00 96.94 84 SER A C 1
ATOM 681 O O . SER A 1 84 ? 14.907 4.849 -31.331 1.00 96.94 84 SER A O 1
ATOM 683 N N . LEU A 1 85 ? 17.075 4.569 -30.826 1.00 96.38 85 LEU A N 1
ATOM 684 C CA . LEU A 1 85 ? 17.565 5.617 -31.719 1.00 96.38 85 LEU A CA 1
ATOM 685 C C . LEU A 1 85 ? 17.410 5.225 -33.188 1.00 96.38 85 LEU A C 1
ATOM 687 O O . LEU A 1 85 ? 17.104 6.083 -34.009 1.00 96.38 85 LEU A O 1
ATOM 691 N N . GLN A 1 86 ? 17.606 3.948 -33.518 1.00 96.69 86 GLN A N 1
ATOM 692 C CA . GLN A 1 86 ? 17.354 3.415 -34.853 1.00 96.69 86 GLN A CA 1
ATOM 693 C C . GLN A 1 86 ? 15.883 3.616 -35.240 1.00 96.69 86 GLN A C 1
ATOM 695 O O . GLN A 1 86 ? 15.614 4.235 -36.266 1.00 96.69 86 GLN A O 1
ATOM 700 N N . TYR A 1 87 ? 14.944 3.201 -34.383 1.00 97.19 87 TYR A N 1
ATOM 701 C CA . TYR A 1 87 ? 13.507 3.361 -34.627 1.00 97.19 87 TYR A CA 1
ATOM 702 C C . TYR A 1 87 ? 13.105 4.810 -34.897 1.00 97.19 87 TYR A C 1
ATOM 704 O O . TYR A 1 87 ? 12.324 5.070 -35.804 1.00 97.19 87 TYR A O 1
ATOM 712 N N . LEU A 1 88 ? 13.641 5.750 -34.114 1.00 95.25 88 LEU A N 1
ATOM 713 C CA . LEU A 1 88 ? 13.307 7.172 -34.225 1.00 95.25 88 LEU A CA 1
ATOM 714 C C . LEU A 1 88 ? 13.918 7.853 -35.461 1.00 95.25 88 LEU A C 1
ATOM 716 O O . LEU A 1 88 ? 13.499 8.950 -35.817 1.00 95.25 88 LEU A O 1
ATOM 720 N N . ARG A 1 89 ? 14.932 7.245 -36.087 1.00 93.06 89 ARG A N 1
ATOM 721 C CA . ARG A 1 89 ? 15.625 7.790 -37.268 1.00 93.06 89 ARG A CA 1
ATOM 722 C C . ARG A 1 89 ? 15.142 7.186 -38.579 1.00 93.06 89 ARG A C 1
ATOM 724 O O . ARG A 1 89 ? 15.353 7.786 -39.629 1.00 93.06 89 ARG A O 1
ATOM 731 N N . GLU A 1 90 ? 14.574 5.988 -38.526 1.00 94.06 90 GLU A N 1
ATOM 732 C CA . GLU A 1 90 ? 13.980 5.335 -39.685 1.00 94.06 90 GLU A CA 1
ATOM 733 C C . GLU A 1 90 ? 12.663 6.022 -40.070 1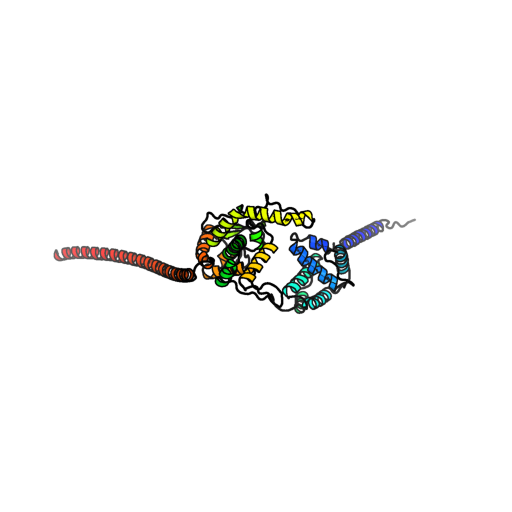.00 94.06 90 GLU A C 1
ATOM 735 O O . GLU A 1 90 ? 11.869 6.405 -39.211 1.00 94.06 90 GLU A O 1
ATOM 740 N N . ASP A 1 91 ? 12.408 6.141 -41.372 1.00 91.81 91 ASP A N 1
ATOM 741 C CA . ASP A 1 91 ? 11.105 6.572 -41.878 1.00 91.81 91 ASP A CA 1
ATOM 742 C C . ASP A 1 91 ? 10.113 5.405 -41.757 1.00 91.81 91 ASP A C 1
ATOM 744 O O . ASP A 1 91 ? 10.164 4.441 -42.527 1.00 91.81 91 ASP A O 1
ATOM 748 N N . ARG A 1 92 ? 9.271 5.433 -40.716 1.00 93.06 92 ARG A N 1
ATOM 749 C CA . ARG A 1 92 ? 8.367 4.330 -40.349 1.00 93.06 92 ARG A CA 1
ATOM 750 C C . ARG A 1 92 ? 6.912 4.778 -40.270 1.00 93.06 92 ARG A C 1
ATOM 752 O O . ARG A 1 92 ? 6.594 5.851 -39.761 1.00 93.06 92 ARG A O 1
ATOM 759 N N . ASP A 1 93 ? 5.995 3.883 -40.642 1.00 95.31 93 ASP A N 1
ATOM 760 C CA . ASP A 1 93 ? 4.563 4.037 -40.349 1.00 95.31 93 ASP A CA 1
ATOM 761 C C . ASP A 1 93 ? 4.283 3.658 -38.884 1.00 95.31 93 ASP A C 1
ATOM 763 O O . ASP A 1 93 ? 3.855 2.546 -38.557 1.00 95.31 93 ASP A O 1
ATOM 767 N N . ILE A 1 94 ? 4.526 4.619 -37.990 1.00 95.56 94 ILE A N 1
ATOM 768 C CA . ILE A 1 94 ? 4.358 4.475 -36.537 1.00 95.56 94 ILE A CA 1
ATOM 769 C C . ILE A 1 94 ? 2.941 3.996 -36.157 1.00 95.56 94 ILE A C 1
ATOM 771 O O . ILE A 1 94 ? 2.816 3.074 -35.342 1.00 95.56 94 ILE A O 1
ATOM 775 N N . PRO A 1 95 ? 1.841 4.544 -36.718 1.00 94.75 95 PRO A N 1
ATOM 776 C CA . PRO A 1 95 ? 0.505 4.002 -36.481 1.00 94.75 95 PRO A CA 1
ATOM 777 C C . PRO A 1 95 ? 0.353 2.523 -36.856 1.00 94.75 95 PRO A C 1
ATOM 779 O O . PRO A 1 95 ? -0.362 1.798 -36.158 1.00 94.75 95 PRO A O 1
ATOM 782 N N . SER A 1 96 ? 0.969 2.069 -37.949 1.00 95.25 96 SER A N 1
ATOM 783 C CA . SER A 1 96 ? 0.931 0.659 -38.348 1.00 95.25 96 SER A CA 1
ATOM 784 C C . SER A 1 96 ? 1.738 -0.231 -37.407 1.00 95.25 96 SER A C 1
ATOM 786 O O . SER A 1 96 ? 1.214 -1.245 -36.937 1.00 95.25 96 SER A O 1
ATOM 788 N N . ASP A 1 97 ? 2.941 0.201 -37.030 1.00 97.56 97 ASP A N 1
ATOM 789 C CA . ASP A 1 97 ? 3.799 -0.492 -36.065 1.00 97.56 97 ASP A CA 1
ATOM 790 C C . ASP A 1 97 ? 3.086 -0.686 -34.717 1.00 97.56 97 ASP A C 1
ATOM 792 O O . ASP A 1 97 ? 3.035 -1.794 -34.175 1.00 97.56 97 ASP A O 1
ATOM 796 N N . LEU A 1 98 ? 2.429 0.360 -34.206 1.00 97.50 98 LEU A N 1
ATOM 797 C CA . LEU A 1 98 ? 1.650 0.295 -32.967 1.00 97.50 98 LEU A CA 1
ATOM 798 C C . LEU A 1 98 ? 0.411 -0.603 -33.078 1.00 97.50 98 LEU A C 1
ATOM 800 O O . LEU A 1 98 ? 0.064 -1.284 -32.111 1.00 97.50 98 LEU A O 1
ATOM 804 N N . ARG A 1 99 ? -0.265 -0.632 -34.237 1.00 96.31 99 ARG A N 1
ATOM 805 C CA . ARG A 1 99 ? -1.382 -1.566 -34.475 1.00 96.31 99 ARG A CA 1
ATOM 806 C C . ARG A 1 99 ? -0.899 -3.012 -34.446 1.00 96.31 99 ARG A C 1
ATOM 808 O O . ARG A 1 99 ? -1.542 -3.841 -33.805 1.00 96.31 99 ARG A O 1
ATOM 815 N N . GLY A 1 100 ? 0.211 -3.309 -35.117 1.00 96.88 100 GLY A N 1
ATOM 816 C CA . GLY A 1 100 ? 0.798 -4.646 -35.116 1.00 96.88 100 GLY A CA 1
ATOM 817 C C . GLY A 1 100 ? 1.262 -5.064 -33.718 1.00 96.88 100 GLY A C 1
ATOM 818 O O . GLY A 1 100 ? 0.937 -6.159 -33.255 1.00 96.88 100 GLY A O 1
ATOM 819 N N . PHE A 1 101 ? 1.889 -4.146 -32.978 1.00 97.69 101 PHE A N 1
ATOM 820 C CA . PHE A 1 101 ? 2.254 -4.382 -31.585 1.00 97.69 101 PHE A CA 1
ATOM 821 C C . PHE A 1 101 ? 1.028 -4.679 -30.710 1.00 97.69 101 PHE A C 1
ATOM 823 O O . PHE A 1 101 ? 1.034 -5.653 -29.959 1.00 97.69 101 PHE A O 1
ATOM 830 N N . ALA A 1 102 ? -0.056 -3.907 -30.845 1.00 96.62 102 ALA A N 1
ATOM 831 C CA . ALA A 1 102 ? -1.302 -4.139 -30.112 1.00 96.62 102 ALA A CA 1
ATOM 832 C C . ALA A 1 102 ? -1.891 -5.539 -30.361 1.00 96.62 102 ALA A C 1
ATOM 834 O O . ALA A 1 102 ? -2.361 -6.176 -29.419 1.00 96.62 102 ALA A O 1
ATOM 835 N N . VAL A 1 103 ? -1.791 -6.068 -31.588 1.00 95.94 103 VAL A N 1
ATOM 836 C CA . VAL A 1 103 ? -2.196 -7.451 -31.890 1.00 95.94 103 VAL A CA 1
ATOM 837 C C . VAL A 1 103 ? -1.355 -8.450 -31.093 1.00 95.94 103 VAL A C 1
ATOM 839 O O . VAL A 1 103 ? -1.917 -9.312 -30.415 1.00 95.94 103 VAL A O 1
ATOM 842 N N . VAL A 1 104 ? -0.026 -8.298 -31.083 1.00 95.19 104 VAL A N 1
ATOM 843 C CA . VAL A 1 104 ? 0.882 -9.160 -30.299 1.00 95.19 104 VAL A CA 1
ATOM 844 C C . VAL A 1 104 ? 0.578 -9.099 -28.801 1.00 95.19 104 VAL A C 1
ATOM 846 O O . VAL A 1 104 ? 0.772 -10.087 -28.086 1.00 95.19 104 VAL A O 1
ATOM 849 N N . LEU A 1 105 ? 0.068 -7.969 -28.304 1.00 96.00 105 LEU A N 1
ATOM 850 C CA . LEU A 1 105 ? -0.256 -7.797 -26.892 1.00 96.00 105 LEU A CA 1
ATOM 851 C C . LEU A 1 105 ? -1.449 -8.638 -26.402 1.00 96.00 105 LEU A C 1
ATOM 853 O O . LEU A 1 105 ? -1.591 -8.794 -25.189 1.00 96.00 105 LEU A O 1
ATOM 857 N N . ASN A 1 106 ? -2.238 -9.259 -27.290 1.00 92.44 106 ASN A N 1
ATOM 858 C CA . ASN A 1 106 ? -3.351 -10.149 -26.911 1.00 92.44 106 ASN A CA 1
ATOM 859 C C . ASN A 1 106 ? -2.916 -11.398 -26.130 1.00 92.44 106 ASN A C 1
ATOM 861 O O . ASN A 1 106 ? -3.728 -12.009 -25.443 1.00 92.44 106 ASN A O 1
ATOM 865 N N . ARG A 1 107 ? -1.629 -11.762 -26.173 1.00 91.06 107 ARG A N 1
ATOM 866 C CA . ARG A 1 107 ? -1.076 -12.859 -25.357 1.00 91.06 107 ARG A CA 1
ATOM 867 C C . ARG A 1 107 ? -0.879 -12.501 -23.879 1.00 91.06 107 ARG A C 1
ATOM 869 O O . ARG A 1 107 ? -0.448 -13.348 -23.100 1.00 91.06 107 ARG A O 1
ATOM 876 N N . TYR A 1 108 ? -1.093 -11.242 -23.499 1.00 90.69 108 TYR A N 1
ATOM 877 C CA . TYR A 1 108 ? -0.932 -10.762 -22.129 1.00 90.69 108 TYR A CA 1
ATOM 878 C C . TYR A 1 108 ? -2.283 -10.417 -21.506 1.00 90.69 108 TYR A C 1
ATOM 880 O O . TYR A 1 108 ? -3.236 -10.068 -22.197 1.00 90.69 108 TYR A O 1
ATOM 888 N N . ALA A 1 109 ? -2.334 -10.433 -20.172 1.00 87.56 109 ALA A N 1
ATOM 889 C CA . ALA A 1 109 ? -3.490 -9.940 -19.432 1.00 87.56 109 ALA A CA 1
ATOM 890 C C . ALA A 1 109 ? -3.817 -8.481 -19.831 1.00 87.56 109 ALA A C 1
ATOM 892 O O . ALA A 1 109 ? -2.877 -7.686 -19.983 1.00 87.56 109 ALA A O 1
ATOM 893 N N . PRO A 1 110 ? -5.104 -8.081 -19.914 1.00 89.62 110 PRO A N 1
ATOM 894 C CA . PRO A 1 110 ? -5.514 -6.779 -20.449 1.00 89.62 110 PRO A CA 1
ATOM 895 C C . PRO A 1 110 ? -4.798 -5.579 -19.820 1.00 89.62 110 PRO A C 1
ATOM 897 O O . PRO A 1 110 ? -4.256 -4.725 -20.518 1.00 89.62 110 PRO A O 1
ATOM 900 N N . MET A 1 111 ? -4.681 -5.558 -18.490 1.00 87.94 111 MET A N 1
ATOM 901 C CA . MET A 1 111 ? -4.007 -4.471 -17.764 1.00 87.94 111 MET A CA 1
ATOM 902 C C . MET A 1 111 ? -2.489 -4.433 -18.008 1.00 87.94 111 MET A C 1
ATOM 904 O O . MET A 1 111 ? -1.867 -3.374 -17.950 1.00 87.94 111 MET A O 1
ATOM 908 N N . THR A 1 112 ? -1.867 -5.584 -18.279 1.00 90.75 112 THR A N 1
ATOM 909 C CA . THR A 1 112 ? -0.445 -5.659 -18.645 1.00 90.75 112 THR A CA 1
ATOM 910 C C . THR A 1 112 ? -0.225 -5.181 -20.074 1.00 90.75 112 THR A C 1
ATOM 912 O O . THR A 1 112 ? 0.693 -4.401 -20.313 1.00 90.75 112 THR A O 1
ATOM 915 N N . ALA A 1 113 ? -1.089 -5.599 -20.998 1.00 94.00 113 ALA A N 1
ATOM 916 C CA . ALA A 1 113 ? -1.091 -5.115 -22.368 1.00 94.00 113 ALA A CA 1
ATOM 917 C C . ALA A 1 113 ? -1.252 -3.585 -22.405 1.00 94.00 113 ALA A C 1
ATOM 919 O O . ALA A 1 113 ? -0.440 -2.896 -23.020 1.00 94.00 113 ALA A O 1
ATOM 920 N N . GLN A 1 114 ? -2.233 -3.043 -21.675 1.00 93.00 114 GLN A N 1
ATOM 921 C CA . GLN A 1 114 ? -2.460 -1.601 -21.580 1.00 93.00 114 GLN A CA 1
ATOM 922 C C . GLN A 1 114 ? -1.218 -0.858 -21.073 1.00 93.00 114 GLN A C 1
ATOM 924 O O . GLN A 1 114 ? -0.816 0.126 -21.682 1.00 93.00 114 GLN A O 1
ATOM 929 N N . LEU A 1 115 ? -0.568 -1.352 -20.012 1.00 92.75 115 LEU A N 1
ATOM 930 C CA . LEU A 1 115 ? 0.676 -0.770 -19.501 1.00 92.75 115 LEU A CA 1
ATOM 931 C C . LEU A 1 115 ? 1.782 -0.736 -20.564 1.00 92.75 115 LEU A C 1
ATOM 933 O O . LEU A 1 115 ? 2.491 0.264 -20.667 1.00 92.75 115 LEU A O 1
ATOM 937 N N . TYR A 1 116 ? 1.953 -1.818 -21.327 1.00 96.44 116 TYR A N 1
ATOM 938 C CA . TYR A 1 116 ? 2.977 -1.874 -22.368 1.00 96.44 116 TYR A CA 1
ATOM 939 C C . TYR A 1 116 ? 2.698 -0.876 -23.486 1.00 96.44 116 TYR A C 1
ATOM 941 O O . TYR A 1 116 ? 3.588 -0.116 -23.851 1.00 96.44 116 TYR A O 1
ATOM 949 N N . LEU A 1 117 ? 1.457 -0.804 -23.961 1.00 95.88 117 LEU A N 1
ATOM 950 C CA . LEU A 1 117 ? 1.094 0.155 -24.996 1.00 95.88 117 LEU A CA 1
ATOM 951 C C . LEU A 1 117 ? 1.209 1.610 -24.503 1.00 95.88 117 LEU A C 1
ATOM 953 O O . LEU A 1 117 ? 1.756 2.455 -25.205 1.00 95.88 117 LEU A O 1
ATOM 957 N N . SER A 1 118 ? 0.743 1.907 -23.286 1.00 93.69 118 SER A N 1
ATOM 958 C CA . SER A 1 118 ? 0.855 3.246 -22.692 1.00 93.69 118 SER A CA 1
ATOM 959 C C . SER A 1 118 ? 2.305 3.676 -22.470 1.00 93.69 118 SER A C 1
ATOM 961 O O . SER A 1 118 ? 2.623 4.839 -22.695 1.00 93.69 118 SER A O 1
ATOM 963 N N . GLY A 1 119 ? 3.187 2.756 -22.063 1.00 93.69 119 GLY A N 1
ATOM 964 C CA . GLY A 1 119 ? 4.618 3.040 -21.940 1.00 93.69 119 GLY A CA 1
ATOM 965 C C . GLY A 1 119 ? 5.252 3.398 -23.286 1.00 93.69 119 GLY A C 1
ATOM 966 O O . GLY A 1 119 ? 6.011 4.357 -23.361 1.00 93.69 119 GLY A O 1
ATOM 967 N N . THR A 1 120 ? 4.887 2.690 -24.361 1.00 96.50 120 THR A N 1
ATOM 968 C CA . THR A 1 120 ? 5.349 3.023 -25.717 1.00 96.50 120 THR A CA 1
ATOM 969 C C . THR A 1 120 ? 4.829 4.383 -26.178 1.00 96.50 120 THR A C 1
ATOM 971 O O . THR A 1 120 ? 5.610 5.181 -26.682 1.00 96.50 120 THR A O 1
ATOM 974 N N . PHE A 1 121 ? 3.542 4.688 -25.968 1.00 96.00 121 PHE A N 1
ATOM 975 C CA . PHE A 1 121 ? 2.998 6.009 -26.301 1.00 96.00 121 PHE A CA 1
ATOM 976 C C . PHE A 1 121 ? 3.718 7.136 -25.568 1.00 96.00 121 PHE A C 1
ATOM 978 O O . PHE A 1 121 ? 4.062 8.129 -26.192 1.00 96.00 121 PHE A O 1
ATOM 985 N N . SER A 1 122 ? 3.972 6.968 -24.270 1.00 94.81 122 SER A N 1
ATOM 986 C CA . SER A 1 122 ? 4.668 7.980 -23.477 1.00 94.81 122 SER A CA 1
ATOM 987 C C . SER A 1 122 ? 6.103 8.213 -23.958 1.00 94.81 122 SER A C 1
ATOM 989 O O . SER A 1 122 ? 6.568 9.342 -23.898 1.00 94.81 122 SER A O 1
ATOM 991 N N . TRP A 1 123 ? 6.802 7.181 -24.439 1.00 96.50 123 TRP A N 1
ATOM 992 C CA . TRP A 1 123 ? 8.132 7.348 -25.034 1.00 96.50 123 TRP A CA 1
ATOM 993 C C . TRP A 1 123 ? 8.089 8.065 -26.390 1.00 96.50 123 TRP A C 1
ATOM 995 O O . TRP A 1 123 ? 8.954 8.891 -26.666 1.00 96.50 123 TRP A O 1
ATOM 1005 N N . LEU A 1 124 ? 7.088 7.774 -27.227 1.00 95.88 124 LEU A N 1
ATOM 1006 C CA . LEU A 1 124 ? 6.897 8.478 -28.500 1.00 95.88 124 LEU A CA 1
ATOM 1007 C C . LEU A 1 124 ? 6.547 9.955 -28.274 1.00 95.88 124 LEU A C 1
ATOM 1009 O O . LEU A 1 124 ? 7.129 10.816 -28.919 1.00 95.88 124 LEU A O 1
ATOM 1013 N N . GLU A 1 125 ? 5.663 10.245 -27.316 1.00 94.62 125 GLU A N 1
ATOM 1014 C CA . GLU A 1 125 ? 5.313 11.613 -26.910 1.00 94.62 125 GLU A CA 1
ATOM 1015 C C . GLU A 1 125 ? 6.537 12.401 -26.423 1.00 94.62 125 GLU A C 1
ATOM 1017 O O . GLU A 1 125 ? 6.710 13.547 -26.818 1.00 94.62 125 GLU A O 1
ATOM 1022 N N . GLU A 1 126 ? 7.414 11.779 -25.625 1.00 94.25 126 GLU A N 1
ATOM 1023 C CA . GLU A 1 126 ? 8.676 12.395 -25.176 1.00 94.25 126 GLU A CA 1
ATOM 1024 C C . GLU A 1 126 ? 9.617 12.737 -26.341 1.00 94.25 126 GLU A C 1
ATOM 1026 O O . GLU A 1 126 ? 10.457 13.622 -26.236 1.00 94.25 126 GLU A O 1
ATOM 1031 N N . ASN A 1 127 ? 9.483 12.032 -27.463 1.00 94.44 127 ASN A N 1
ATOM 1032 C CA . ASN A 1 127 ? 10.233 12.284 -28.690 1.00 94.44 127 ASN A CA 1
ATOM 1033 C C . ASN A 1 127 ? 9.449 13.144 -29.693 1.00 94.44 127 ASN A C 1
ATOM 1035 O O . ASN A 1 127 ? 9.754 13.116 -30.882 1.00 94.44 127 ASN A O 1
ATOM 1039 N N . GLU A 1 128 ? 8.429 13.871 -29.226 1.00 92.50 128 GLU A N 1
ATOM 1040 C CA . GLU A 1 128 ? 7.585 14.770 -30.027 1.00 92.50 128 GLU A CA 1
ATOM 1041 C C . GLU A 1 128 ? 6.816 14.062 -31.161 1.00 92.50 128 GLU A C 1
ATOM 1043 O O . GLU A 1 128 ? 6.336 14.683 -32.109 1.00 92.50 128 GLU A O 1
ATOM 1048 N N . ILE A 1 129 ? 6.643 12.742 -31.055 1.00 93.31 129 ILE A N 1
ATOM 1049 C CA . ILE A 1 129 ? 5.872 11.941 -32.005 1.00 93.31 129 ILE A CA 1
ATOM 1050 C C . ILE A 1 129 ? 4.438 11.812 -31.492 1.00 93.31 129 ILE A C 1
ATOM 1052 O O . ILE A 1 129 ? 4.101 10.959 -30.661 1.00 93.31 129 ILE A O 1
ATOM 1056 N N . GLU A 1 130 ? 3.550 12.638 -32.039 1.00 89.12 130 GLU A N 1
ATOM 1057 C CA . GLU A 1 130 ? 2.134 12.599 -31.694 1.00 89.12 130 GLU A CA 1
ATOM 1058 C C . GLU A 1 130 ? 1.351 11.549 -32.492 1.00 89.12 130 GLU A C 1
ATOM 1060 O O . GLU A 1 130 ? 1.210 11.601 -33.713 1.00 89.12 130 GLU A O 1
ATOM 1065 N N . VAL A 1 131 ? 0.727 10.618 -31.769 1.00 92.06 131 VAL A N 1
ATOM 1066 C CA . VAL A 1 131 ? -0.300 9.728 -32.326 1.00 92.06 131 VAL A CA 1
ATOM 1067 C C . VAL A 1 131 ? -1.677 10.306 -32.025 1.00 92.06 131 VAL A C 1
ATOM 1069 O O . VAL A 1 131 ? -2.083 10.375 -30.859 1.00 92.06 131 VAL A O 1
ATOM 1072 N N . SER A 1 132 ? -2.421 10.676 -33.070 1.00 92.62 132 SER A N 1
ATOM 1073 C CA . SER A 1 132 ? -3.730 11.324 -32.943 1.00 92.62 132 SER A CA 1
ATOM 1074 C C . SER A 1 132 ? -4.737 10.479 -32.153 1.00 92.62 132 SER A C 1
ATOM 1076 O O . SER A 1 132 ? -4.691 9.243 -32.135 1.00 92.62 132 SER A O 1
ATOM 1078 N N . ARG A 1 133 ? -5.742 11.136 -31.557 1.00 90.62 133 ARG A N 1
ATOM 1079 C CA . ARG A 1 133 ? -6.819 10.455 -30.809 1.00 90.62 133 ARG A CA 1
ATOM 1080 C C . ARG A 1 133 ? -7.521 9.370 -31.634 1.00 90.62 133 ARG A C 1
ATOM 1082 O O . ARG A 1 133 ? -7.837 8.303 -31.106 1.00 90.62 133 ARG A O 1
ATOM 1089 N N . SER A 1 134 ? -7.746 9.618 -32.928 1.00 92.88 134 SER A N 1
ATOM 1090 C CA . SER A 1 134 ? -8.402 8.654 -33.822 1.00 92.88 134 SER A CA 1
ATOM 1091 C C . SER A 1 134 ? -7.544 7.401 -34.043 1.00 92.88 134 SER A C 1
ATOM 1093 O O . SER A 1 134 ? -8.056 6.280 -33.976 1.00 92.88 134 SER A O 1
ATOM 1095 N N . GLN A 1 135 ? -6.231 7.573 -34.224 1.00 93.38 135 GLN A N 1
ATOM 1096 C CA . GLN A 1 135 ? -5.276 6.477 -34.374 1.00 93.38 135 GLN A CA 1
ATOM 1097 C C . GLN A 1 135 ? -5.169 5.674 -33.078 1.00 93.38 135 GLN A C 1
ATOM 1099 O O . GLN A 1 135 ? -5.290 4.451 -33.124 1.00 93.38 135 GLN A O 1
ATOM 1104 N N . ARG A 1 136 ? -5.054 6.336 -31.918 1.00 93.31 136 ARG A N 1
ATOM 1105 C CA . ARG A 1 136 ? -5.038 5.660 -30.608 1.00 93.31 136 ARG A CA 1
ATOM 1106 C C . ARG A 1 136 ? -6.284 4.817 -30.379 1.00 93.31 136 ARG A C 1
ATOM 1108 O O . ARG A 1 136 ? -6.169 3.681 -29.929 1.00 93.31 136 ARG A O 1
ATOM 1115 N N . ARG A 1 137 ? -7.466 5.327 -30.745 1.00 91.88 137 ARG A N 1
ATOM 1116 C CA . ARG A 1 137 ? -8.720 4.562 -30.681 1.00 91.88 137 ARG A CA 1
ATOM 1117 C C . ARG A 1 137 ? -8.661 3.310 -31.562 1.00 91.88 137 ARG A C 1
ATOM 1119 O O . ARG A 1 137 ? -9.004 2.231 -31.091 1.00 91.88 137 ARG A O 1
ATOM 1126 N N . ARG A 1 138 ? -8.207 3.436 -32.814 1.00 92.62 138 ARG A N 1
ATOM 1127 C CA . ARG A 1 138 ? -8.071 2.300 -33.750 1.00 92.62 138 ARG A CA 1
ATOM 1128 C C . ARG A 1 138 ? -7.035 1.270 -33.282 1.00 92.62 138 ARG A C 1
ATOM 1130 O O . ARG A 1 138 ? -7.263 0.077 -33.443 1.00 92.62 138 ARG A O 1
ATOM 1137 N N . ILE A 1 139 ? -5.926 1.710 -32.684 1.00 93.94 139 ILE A N 1
ATOM 1138 C CA . ILE A 1 139 ? -4.919 0.829 -32.066 1.00 93.94 139 ILE A CA 1
ATOM 1139 C C . ILE A 1 139 ? -5.527 0.109 -30.855 1.00 93.94 139 ILE A C 1
ATOM 1141 O O . ILE A 1 139 ? -5.421 -1.108 -30.742 1.00 93.94 139 ILE A O 1
ATOM 1145 N N . GLY A 1 140 ? -6.236 0.839 -29.989 1.00 89.75 140 GLY A N 1
ATOM 1146 C CA . GLY A 1 140 ? -6.905 0.288 -28.811 1.00 89.75 140 GLY A CA 1
ATOM 1147 C C . GLY A 1 140 ? -7.935 -0.798 -29.138 1.00 89.75 140 GLY A C 1
ATOM 1148 O O . GLY A 1 140 ? -8.065 -1.752 -28.385 1.00 89.75 140 GLY A O 1
ATOM 1149 N N . GLN A 1 141 ? -8.605 -0.725 -30.292 1.00 92.38 141 GLN A N 1
ATOM 1150 C CA . GLN A 1 141 ? -9.518 -1.781 -30.762 1.00 92.38 141 GLN A CA 1
ATOM 1151 C C . GLN A 1 141 ? -8.825 -3.118 -31.069 1.00 92.38 141 GLN A C 1
ATOM 1153 O O . GLN A 1 141 ? -9.504 -4.130 -31.210 1.00 92.38 141 GLN A O 1
ATOM 1158 N N . LYS A 1 142 ? -7.494 -3.133 -31.214 1.00 93.50 142 LYS A N 1
ATOM 1159 C CA . LYS A 1 142 ? -6.702 -4.355 -31.420 1.00 93.50 142 LYS A CA 1
ATOM 1160 C C . LYS A 1 142 ? -6.177 -4.955 -30.116 1.00 93.50 142 LYS A C 1
ATOM 1162 O O . LYS A 1 142 ? -5.602 -6.037 -30.151 1.00 93.50 142 LYS A O 1
ATOM 1167 N N . MET A 1 143 ? -6.357 -4.263 -28.991 1.00 93.19 143 MET A N 1
ATOM 1168 C CA . MET A 1 143 ? -5.915 -4.716 -27.675 1.00 93.19 143 MET A CA 1
ATOM 1169 C C . MET A 1 143 ? -6.832 -5.809 -27.116 1.00 93.19 143 MET A C 1
ATOM 1171 O O . MET A 1 143 ? -8.015 -5.840 -27.465 1.00 93.19 143 MET A O 1
ATOM 1175 N N . PRO A 1 144 ? -6.326 -6.659 -26.203 1.00 87.50 144 PRO A N 1
ATOM 1176 C CA . PRO A 1 144 ? -7.172 -7.599 -25.479 1.00 87.50 144 PRO A CA 1
ATOM 1177 C C . PRO A 1 144 ? -8.289 -6.859 -24.738 1.00 87.50 144 PRO A C 1
ATOM 1179 O O . PRO A 1 144 ? -8.049 -5.861 -24.052 1.00 87.50 144 PRO A O 1
ATOM 1182 N N . SER A 1 145 ? -9.513 -7.364 -24.873 1.00 82.62 145 SER A N 1
ATOM 1183 C CA . SER A 1 145 ? -10.674 -6.853 -24.152 1.00 82.62 145 SER A CA 1
ATOM 1184 C C . SER A 1 145 ? -10.708 -7.382 -22.715 1.00 82.62 145 SER A C 1
ATOM 1186 O O . SER A 1 145 ? -10.193 -8.458 -22.405 1.00 82.62 145 SER A O 1
ATOM 1188 N N . GLY A 1 146 ? -11.332 -6.617 -21.820 1.00 76.38 146 GLY A N 1
ATOM 1189 C CA . GLY A 1 146 ? -11.591 -7.034 -20.442 1.00 76.38 146 GLY A CA 1
ATOM 1190 C C . GLY A 1 146 ? -10.829 -6.250 -19.374 1.00 76.38 146 GLY A C 1
ATOM 1191 O O . GLY A 1 146 ? -9.956 -5.426 -19.645 1.00 76.38 146 GLY A O 1
ATOM 1192 N N . GLY A 1 147 ? -11.229 -6.491 -18.127 1.00 75.94 147 GLY A N 1
ATOM 1193 C CA . GLY A 1 147 ? -10.704 -5.827 -16.938 1.00 75.94 147 GLY A CA 1
ATOM 1194 C C . GLY A 1 147 ? -9.649 -6.653 -16.193 1.00 75.94 147 GLY A C 1
ATOM 1195 O O . GLY A 1 147 ? -9.022 -7.549 -16.765 1.00 75.94 147 GLY A O 1
ATOM 1196 N N . PRO A 1 148 ? -9.431 -6.370 -14.897 1.00 72.38 148 PRO A N 1
ATOM 1197 C CA . PRO A 1 148 ? -8.670 -7.253 -14.021 1.00 72.38 148 PRO A CA 1
ATOM 1198 C C . PRO A 1 148 ? -9.228 -8.684 -14.084 1.00 72.38 148 PRO A C 1
ATOM 1200 O O . PRO A 1 148 ? -10.419 -8.890 -13.885 1.00 72.38 148 PRO A O 1
ATOM 1203 N N . GLN A 1 149 ? -8.367 -9.659 -14.381 1.00 78.38 149 GLN A N 1
ATOM 1204 C CA . GLN A 1 149 ? -8.776 -11.059 -14.578 1.00 78.38 149 GLN A CA 1
ATOM 1205 C C . GLN A 1 149 ? -8.671 -11.918 -13.314 1.00 78.38 149 GLN A C 1
ATOM 1207 O O . GLN A 1 149 ? -9.200 -13.022 -13.283 1.00 7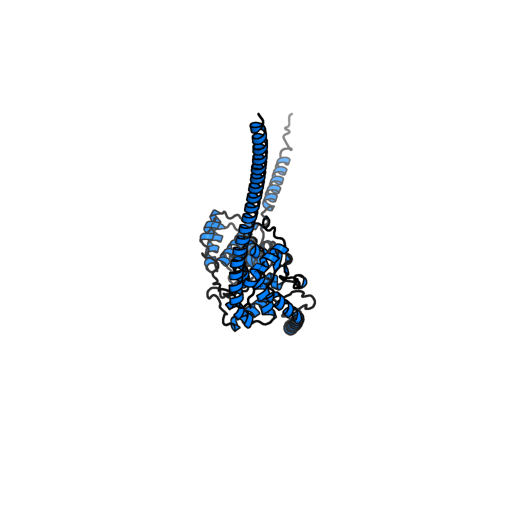8.38 149 GLN A O 1
ATOM 1212 N N . THR A 1 150 ? -7.959 -11.446 -12.288 1.00 81.25 150 THR A N 1
ATOM 1213 C CA . THR A 1 150 ? -7.774 -12.196 -11.043 1.00 81.25 150 THR A CA 1
ATOM 1214 C C . THR A 1 150 ? -9.083 -12.228 -10.266 1.00 81.25 150 THR A C 1
ATOM 1216 O O . THR A 1 150 ? -9.592 -11.169 -9.899 1.00 81.25 150 THR A O 1
ATOM 1219 N N . ARG A 1 151 ? -9.591 -13.429 -9.974 1.00 83.31 151 ARG A N 1
ATOM 1220 C CA . ARG A 1 151 ? -10.701 -13.603 -9.034 1.00 83.31 151 ARG A CA 1
ATOM 1221 C C . ARG A 1 151 ? -10.253 -13.190 -7.637 1.00 83.31 151 ARG A C 1
ATOM 1223 O O . ARG A 1 151 ? -9.199 -13.611 -7.161 1.00 83.31 151 ARG A O 1
ATOM 1230 N N . GLU A 1 152 ? -11.053 -12.357 -6.992 1.00 85.69 152 GLU A N 1
ATOM 1231 C CA . GLU A 1 152 ? -10.859 -11.993 -5.595 1.00 85.69 152 GLU A CA 1
ATOM 1232 C C . GLU A 1 152 ? -11.891 -12.727 -4.747 1.00 85.69 152 GLU A C 1
ATOM 1234 O O . GLU A 1 152 ? -13.036 -12.881 -5.166 1.00 85.69 152 GLU A O 1
ATOM 1239 N N . ALA A 1 153 ? -11.466 -13.192 -3.578 1.00 89.31 153 ALA A N 1
ATOM 1240 C CA . ALA A 1 153 ? -12.352 -13.821 -2.615 1.00 89.31 153 ALA A CA 1
ATOM 1241 C C . ALA A 1 153 ? -12.509 -12.924 -1.388 1.00 89.31 153 ALA A C 1
ATOM 1243 O O . ALA A 1 153 ? -11.575 -12.208 -1.006 1.00 89.31 153 ALA A O 1
ATOM 1244 N N . ASP A 1 154 ? -13.685 -12.992 -0.772 1.00 87.19 154 ASP A N 1
ATOM 1245 C CA . ASP A 1 154 ? -14.045 -12.089 0.309 1.00 87.19 154 ASP A CA 1
ATOM 1246 C C . ASP A 1 154 ? -13.191 -12.303 1.560 1.00 87.19 154 ASP A C 1
ATOM 1248 O O . ASP A 1 154 ? -12.713 -13.404 1.881 1.00 87.19 154 ASP A O 1
ATOM 1252 N N . VAL A 1 155 ? -12.992 -11.187 2.254 1.00 91.81 155 VAL A N 1
ATOM 1253 C CA . VAL A 1 155 ? -12.316 -11.097 3.540 1.00 91.81 155 VAL A CA 1
ATOM 1254 C C . VAL A 1 155 ? -13.305 -10.450 4.500 1.00 91.81 155 VAL A C 1
ATOM 1256 O O . VAL A 1 155 ? -13.417 -9.229 4.542 1.00 91.81 155 VAL A O 1
ATOM 1259 N N . ASP A 1 156 ? -14.050 -11.285 5.218 1.00 92.62 156 ASP A N 1
ATOM 1260 C CA . ASP A 1 156 ? -15.006 -10.894 6.256 1.00 92.62 156 ASP A CA 1
ATOM 1261 C C . ASP A 1 156 ? -14.456 -11.207 7.660 1.00 92.62 156 ASP A C 1
ATOM 1263 O O . ASP A 1 156 ? -13.344 -11.724 7.816 1.00 92.62 156 ASP A O 1
ATOM 1267 N N . HIS A 1 157 ? -15.227 -10.912 8.707 1.00 93.62 157 HIS A N 1
ATOM 1268 C CA . HIS A 1 157 ? -14.803 -11.168 10.084 1.00 93.62 157 HIS A CA 1
ATOM 1269 C C . HIS A 1 157 ? -14.573 -12.648 10.393 1.00 93.62 157 HIS A C 1
ATOM 1271 O O . HIS A 1 157 ? -13.663 -12.965 11.156 1.00 93.62 157 HIS A O 1
ATOM 1277 N N . VAL A 1 158 ? -15.366 -13.559 9.820 1.00 93.06 158 VAL A N 1
ATOM 1278 C CA . VAL A 1 158 ? -15.249 -15.007 10.062 1.00 93.06 158 VAL A CA 1
ATOM 1279 C C . VAL A 1 158 ? -13.952 -15.529 9.450 1.00 93.06 158 VAL A C 1
ATOM 1281 O O . VAL A 1 158 ? -13.177 -16.227 10.108 1.00 93.06 158 VAL A O 1
ATOM 1284 N N . VAL A 1 159 ? -13.683 -15.144 8.204 1.00 95.44 159 VAL A N 1
ATOM 1285 C CA . VAL A 1 159 ? -12.447 -15.421 7.474 1.00 95.44 159 VAL A CA 1
ATOM 1286 C C . VAL A 1 159 ? -11.253 -14.837 8.220 1.00 95.44 159 VAL A C 1
ATOM 1288 O O . VAL A 1 159 ? -10.282 -15.551 8.470 1.00 95.44 159 VAL A O 1
ATOM 1291 N N . LEU A 1 160 ? -11.320 -13.571 8.637 1.00 96.94 160 LEU A N 1
ATOM 1292 C CA . LEU A 1 160 ? -10.237 -12.925 9.375 1.00 96.94 160 LEU A CA 1
ATOM 1293 C C . LEU A 1 160 ? -9.968 -13.596 10.722 1.00 96.94 160 LEU A C 1
ATOM 1295 O O . LEU A 1 160 ? -8.807 -13.825 11.055 1.00 96.94 160 LEU A O 1
ATOM 1299 N N . LYS A 1 161 ? -11.009 -13.982 11.467 1.00 96.00 161 LYS A N 1
ATOM 1300 C CA . LYS A 1 161 ? -10.866 -14.710 12.735 1.00 96.00 161 LYS A CA 1
ATOM 1301 C C . LYS A 1 161 ? -10.145 -16.045 12.537 1.00 96.00 161 LYS A C 1
ATOM 1303 O O . LYS A 1 161 ? -9.228 -16.349 13.298 1.00 96.00 161 LYS A O 1
ATOM 1308 N N . LYS A 1 162 ? -10.495 -16.802 11.487 1.00 96.38 162 LYS A N 1
ATOM 1309 C CA . LYS A 1 162 ? -9.791 -18.043 11.112 1.00 96.38 162 LYS A CA 1
ATOM 1310 C C . LYS A 1 162 ? -8.328 -17.771 10.768 1.00 96.38 162 LYS A C 1
ATOM 1312 O O . LYS A 1 162 ? -7.447 -18.432 11.299 1.00 96.38 162 LYS A O 1
ATOM 1317 N N . ILE A 1 163 ? -8.055 -16.770 9.933 1.00 97.31 163 ILE A N 1
ATOM 1318 C CA . ILE A 1 163 ? -6.689 -16.411 9.527 1.00 97.31 163 ILE A CA 1
ATOM 1319 C C . ILE A 1 163 ? -5.831 -16.022 10.743 1.00 97.31 163 ILE A C 1
ATOM 1321 O O . ILE A 1 163 ? -4.708 -16.507 10.883 1.00 97.31 163 ILE A O 1
ATOM 1325 N N . LEU A 1 164 ? -6.357 -15.183 11.641 1.00 97.31 164 LEU A N 1
ATOM 1326 C CA . LEU A 1 164 ? -5.643 -14.715 12.834 1.00 97.31 164 LEU A CA 1
ATOM 1327 C C . LEU A 1 164 ? -5.294 -15.849 13.808 1.00 97.31 164 LEU A C 1
ATOM 1329 O O . LEU A 1 164 ? -4.271 -15.752 14.485 1.00 97.31 164 LEU A O 1
ATOM 1333 N N . ALA A 1 165 ? -6.094 -16.919 13.865 1.00 96.81 165 ALA A N 1
ATOM 1334 C CA . ALA A 1 165 ? -5.825 -18.084 14.713 1.00 96.81 165 ALA A CA 1
ATOM 1335 C C . ALA A 1 165 ? -4.544 -18.843 14.313 1.00 96.81 165 ALA A C 1
ATOM 1337 O O . ALA A 1 165 ? -3.950 -19.525 15.143 1.00 96.81 165 ALA A O 1
ATOM 1338 N N . HIS A 1 166 ? -4.087 -18.688 13.066 1.00 97.69 166 HIS A N 1
ATOM 1339 C CA . HIS A 1 166 ? -2.865 -19.310 12.546 1.00 97.69 166 HIS A CA 1
ATOM 1340 C C . HIS A 1 166 ? -1.700 -18.321 12.395 1.00 97.69 166 HIS A C 1
ATOM 1342 O O . HIS A 1 166 ? -0.711 -18.617 11.720 1.00 97.69 166 HIS A O 1
ATOM 1348 N N . MET A 1 167 ? -1.802 -17.134 12.999 1.00 97.12 167 MET A N 1
ATOM 1349 C CA . MET A 1 167 ? -0.750 -16.121 12.969 1.00 97.12 167 MET A CA 1
ATOM 1350 C C . MET A 1 167 ? -0.001 -16.035 14.294 1.00 97.12 167 MET A C 1
ATOM 1352 O O . MET A 1 167 ? -0.585 -16.047 15.375 1.00 97.12 167 MET A O 1
ATOM 1356 N N . ASP A 1 168 ? 1.314 -15.856 14.189 1.00 95.69 168 ASP A N 1
ATOM 1357 C CA . ASP A 1 168 ? 2.138 -15.431 15.313 1.00 95.69 168 ASP A CA 1
ATOM 1358 C C . ASP A 1 168 ? 1.894 -13.950 15.653 1.00 95.69 168 ASP A C 1
ATOM 1360 O O . ASP A 1 168 ? 1.227 -13.218 14.917 1.00 95.69 168 ASP A O 1
ATOM 1364 N N . LEU A 1 169 ? 2.448 -13.491 16.779 1.00 97.50 169 LEU A N 1
ATOM 1365 C CA . LEU A 1 169 ? 2.196 -12.150 17.315 1.00 97.50 169 LEU A CA 1
ATOM 1366 C C . LEU A 1 169 ? 2.442 -11.027 16.289 1.00 97.50 169 LEU A C 1
ATOM 1368 O O . LEU A 1 169 ? 1.598 -10.149 16.123 1.00 97.50 169 LEU A O 1
ATOM 1372 N N . LYS A 1 170 ? 3.546 -11.091 15.532 1.00 97.50 170 LYS A N 1
ATOM 1373 C CA . LYS A 1 170 ? 3.859 -10.094 14.491 1.00 97.50 170 LYS A CA 1
ATOM 1374 C C . LYS A 1 170 ? 2.877 -10.115 13.322 1.00 97.50 170 LYS A C 1
ATOM 1376 O O . LYS A 1 170 ? 2.543 -9.059 12.789 1.00 97.50 170 LYS A O 1
ATOM 1381 N N . GLY A 1 171 ? 2.436 -11.305 12.903 1.00 97.94 171 GLY A N 1
ATOM 1382 C CA . GLY A 1 171 ? 1.445 -11.461 11.845 1.00 97.94 171 GLY A CA 1
ATOM 1383 C C . GLY A 1 171 ? 0.092 -10.912 12.274 1.00 97.94 171 GLY A C 1
ATOM 1384 O O . GLY A 1 171 ? -0.501 -10.123 11.539 1.00 97.94 171 GLY A O 1
ATOM 1385 N N . ARG A 1 172 ? -0.337 -11.254 13.497 1.00 98.06 172 ARG A N 1
ATOM 1386 C CA . ARG A 1 172 ? -1.569 -10.740 14.105 1.00 98.06 172 ARG A CA 1
ATOM 1387 C C . ARG A 1 172 ? -1.554 -9.220 14.196 1.00 98.06 172 ARG A C 1
ATOM 1389 O O . ARG A 1 172 ? -2.481 -8.597 13.692 1.00 98.06 172 ARG A O 1
ATOM 1396 N N . ALA A 1 173 ? -0.494 -8.635 14.760 1.00 98.44 173 ALA A N 1
ATOM 1397 C CA . ALA A 1 173 ? -0.348 -7.185 14.865 1.00 98.44 173 ALA A CA 1
ATOM 1398 C C . ALA A 1 173 ? -0.444 -6.510 13.488 1.00 98.44 173 ALA A C 1
ATOM 1400 O O . ALA A 1 173 ? -1.257 -5.613 13.301 1.00 98.44 173 ALA A O 1
ATOM 1401 N N . LEU A 1 174 ? 0.297 -7.000 12.484 1.00 98.56 174 LEU A N 1
ATOM 1402 C CA . LEU A 1 174 ? 0.259 -6.442 11.128 1.00 98.56 174 LEU A CA 1
ATOM 1403 C C . LEU A 1 174 ? -1.140 -6.493 10.500 1.00 98.56 174 LEU A C 1
ATOM 1405 O O . LEU A 1 174 ? -1.571 -5.528 9.868 1.00 98.56 174 LEU A O 1
ATOM 1409 N N . VAL A 1 175 ? -1.829 -7.628 10.615 1.00 98.38 175 VAL A N 1
ATOM 1410 C CA . VAL A 1 175 ? -3.136 -7.826 9.977 1.00 98.38 175 VAL A CA 1
ATOM 1411 C C . VAL A 1 175 ? -4.216 -7.009 10.660 1.00 98.38 175 VAL A C 1
ATOM 1413 O O . VAL A 1 175 ? -4.976 -6.355 9.951 1.00 98.38 175 VAL A O 1
ATOM 1416 N N . LEU A 1 176 ? -4.237 -6.984 11.994 1.00 98.44 176 LEU A N 1
ATOM 1417 C CA . LEU A 1 176 ? -5.155 -6.150 12.765 1.00 98.44 176 LEU A CA 1
ATOM 1418 C C . LEU A 1 176 ? -4.961 -4.672 12.412 1.00 98.44 176 LEU A C 1
ATOM 1420 O O . LEU A 1 176 ? -5.914 -4.022 11.996 1.00 98.44 176 LEU A O 1
ATOM 1424 N N . THR A 1 177 ? -3.715 -4.180 12.425 1.00 98.50 177 THR A N 1
ATOM 1425 C CA . THR A 1 177 ? -3.399 -2.805 12.010 1.00 98.50 177 THR A CA 1
ATOM 1426 C C . THR A 1 177 ? -3.902 -2.500 10.599 1.00 98.50 177 THR A C 1
ATOM 1428 O O . THR A 1 177 ? -4.510 -1.457 10.378 1.00 98.50 177 THR A O 1
ATOM 1431 N N . LEU A 1 178 ? -3.669 -3.375 9.616 1.00 98.31 178 LEU A N 1
ATOM 1432 C CA . LEU A 1 178 ? -4.095 -3.134 8.232 1.00 98.31 178 LEU A CA 1
ATOM 1433 C C . LEU A 1 178 ? -5.617 -3.193 8.051 1.00 98.31 178 LEU A C 1
ATOM 1435 O O . LEU A 1 178 ? -6.156 -2.402 7.276 1.00 98.31 178 LEU A O 1
ATOM 1439 N N . ALA A 1 179 ? -6.285 -4.123 8.734 1.00 98.12 179 ALA A N 1
ATOM 1440 C CA . ALA A 1 179 ? -7.731 -4.309 8.664 1.00 98.12 179 ALA A CA 1
ATOM 1441 C C . ALA A 1 179 ? -8.500 -3.158 9.323 1.00 98.12 179 ALA A C 1
ATOM 1443 O O . ALA A 1 179 ? -9.582 -2.821 8.856 1.00 98.12 179 ALA A O 1
ATOM 1444 N N . SER A 1 180 ? -7.934 -2.528 10.357 1.00 98.12 180 SER A N 1
ATOM 1445 C CA . SER A 1 180 ? -8.588 -1.433 11.078 1.00 98.12 180 SER A CA 1
ATOM 1446 C C . SER A 1 180 ? -8.199 -0.034 10.590 1.00 98.12 180 SER A C 1
ATOM 1448 O O . SER A 1 180 ? -8.944 0.902 10.818 1.00 98.12 180 SER A O 1
ATOM 1450 N N . SER A 1 181 ? -7.050 0.143 9.927 1.00 97.50 181 SER A N 1
ATOM 1451 C CA . SER A 1 181 ? -6.571 1.476 9.494 1.00 97.50 181 SER A CA 1
ATOM 1452 C C . SER A 1 181 ? -6.796 1.790 8.015 1.00 97.50 181 SER A C 1
ATOM 1454 O O . SER A 1 181 ? -6.547 2.903 7.553 1.00 97.50 181 SER A O 1
ATOM 1456 N N . GLY A 1 182 ? -7.125 0.784 7.205 1.00 95.00 182 GLY A N 1
ATOM 1457 C CA . GLY A 1 182 ? -7.191 0.944 5.755 1.00 95.00 182 GLY A CA 1
ATOM 1458 C C . GLY A 1 182 ? -5.844 1.254 5.095 1.00 95.00 182 GLY A C 1
ATOM 1459 O O . GLY A 1 182 ? -5.806 1.562 3.903 1.00 95.00 182 GLY A O 1
ATOM 1460 N N . MET A 1 183 ? -4.713 1.180 5.800 1.00 94.50 183 MET A N 1
ATOM 1461 C CA . MET A 1 183 ? -3.389 1.440 5.232 1.00 94.50 183 MET A CA 1
ATOM 1462 C C . MET A 1 183 ? -3.022 0.466 4.106 1.00 94.50 183 MET A C 1
ATOM 1464 O O . MET A 1 183 ? -3.473 -0.677 4.035 1.00 94.50 183 MET A O 1
ATOM 1468 N N . ARG A 1 184 ? -2.144 0.895 3.194 1.00 93.81 184 ARG A N 1
ATOM 1469 C CA . ARG A 1 184 ? -1.515 -0.038 2.249 1.00 93.81 184 ARG A CA 1
ATOM 1470 C C . ARG A 1 184 ? -0.416 -0.807 2.979 1.00 93.81 184 ARG A C 1
ATOM 1472 O O . ARG A 1 184 ? 0.370 -0.211 3.705 1.00 93.81 184 ARG A O 1
ATOM 1479 N N . ILE A 1 185 ? -0.240 -2.093 2.664 1.00 95.50 185 ILE A N 1
ATOM 1480 C CA . ILE A 1 185 ? 0.878 -2.903 3.196 1.00 95.50 185 ILE A CA 1
ATOM 1481 C C . ILE A 1 185 ? 2.249 -2.231 3.006 1.00 95.50 185 ILE A C 1
ATOM 1483 O O . ILE A 1 185 ? 3.104 -2.294 3.878 1.00 95.50 185 ILE A O 1
ATOM 1487 N N . GLY A 1 186 ? 2.464 -1.546 1.878 1.00 94.06 186 GLY A N 1
ATOM 1488 C CA . GLY A 1 186 ? 3.719 -0.834 1.624 1.00 94.06 186 GLY A CA 1
ATOM 1489 C C . GLY A 1 186 ? 3.951 0.384 2.525 1.00 94.06 186 GLY A C 1
ATOM 1490 O O . GLY A 1 186 ? 5.102 0.768 2.695 1.00 94.06 186 GLY A O 1
ATOM 1491 N N . GLU A 1 187 ? 2.886 0.971 3.075 1.00 95.50 187 GLU A N 1
ATOM 1492 C CA . GLU A 1 187 ? 2.954 2.046 4.072 1.00 95.50 187 GLU A CA 1
ATOM 1493 C C . GLU A 1 187 ? 3.226 1.434 5.454 1.00 95.50 187 GLU A C 1
ATOM 1495 O O . GLU A 1 187 ? 4.177 1.839 6.110 1.00 95.50 187 GLU A O 1
ATOM 1500 N N . ALA A 1 188 ? 2.502 0.372 5.837 1.00 96.44 188 ALA A N 1
ATOM 1501 C CA . ALA A 1 188 ? 2.711 -0.325 7.114 1.00 96.44 188 ALA A CA 1
ATOM 1502 C C . ALA A 1 188 ? 4.148 -0.850 7.293 1.00 96.44 188 ALA A C 1
ATOM 1504 O O . ALA A 1 188 ? 4.744 -0.692 8.350 1.00 96.44 188 ALA A O 1
ATOM 1505 N N . LEU A 1 189 ? 4.752 -1.417 6.242 1.00 96.69 189 LEU A N 1
ATOM 1506 C CA . LEU A 1 189 ? 6.128 -1.942 6.291 1.00 96.69 189 LEU A CA 1
ATOM 1507 C C . LEU A 1 189 ? 7.226 -0.862 6.338 1.00 96.69 189 LEU A C 1
ATOM 1509 O O . LEU A 1 189 ? 8.410 -1.201 6.415 1.00 96.69 189 LEU A O 1
ATOM 1513 N N . LYS A 1 190 ? 6.851 0.416 6.228 1.00 95.94 190 LYS A N 1
ATOM 1514 C CA . LYS A 1 190 ? 7.742 1.582 6.323 1.00 95.94 190 LYS A CA 1
ATOM 1515 C C . LYS A 1 190 ? 7.400 2.496 7.501 1.00 95.94 190 LYS A C 1
ATOM 1517 O O . LYS A 1 190 ? 8.073 3.504 7.670 1.00 95.94 190 LYS A O 1
ATOM 1522 N N . LEU A 1 191 ? 6.351 2.173 8.253 1.00 97.06 191 LEU A N 1
ATOM 1523 C CA . LEU A 1 191 ? 5.879 2.964 9.379 1.00 97.06 191 LEU A CA 1
ATOM 1524 C C . LEU A 1 191 ? 6.922 2.945 10.496 1.00 97.06 191 LEU A C 1
ATOM 1526 O O . LEU A 1 191 ? 7.369 1.856 10.862 1.00 97.06 191 LEU A O 1
ATOM 1530 N N . SER A 1 192 ? 7.300 4.111 11.020 1.00 96.94 192 SER A N 1
ATOM 1531 C CA . SER A 1 192 ? 8.225 4.218 12.153 1.00 96.94 192 SER A CA 1
ATOM 1532 C C . SER A 1 192 ? 7.475 4.083 13.478 1.00 96.94 192 SER A C 1
ATOM 1534 O O . SER A 1 192 ? 6.290 4.390 13.565 1.00 96.94 192 SER A O 1
ATOM 1536 N N . ILE A 1 193 ? 8.156 3.633 14.532 1.00 96.69 193 ILE A N 1
ATOM 1537 C CA . ILE A 1 193 ? 7.584 3.579 15.886 1.00 96.69 193 ILE A CA 1
ATOM 1538 C C . ILE A 1 193 ? 7.140 4.974 16.348 1.00 96.69 193 ILE A C 1
ATOM 1540 O O . ILE A 1 193 ? 6.098 5.096 16.980 1.00 96.69 193 ILE A O 1
ATOM 1544 N N . ARG A 1 194 ? 7.874 6.033 15.975 1.00 96.44 194 ARG A N 1
ATOM 1545 C CA . ARG A 1 194 ? 7.544 7.426 16.343 1.00 96.44 194 ARG A CA 1
ATOM 1546 C C . ARG A 1 194 ? 6.237 7.938 15.737 1.00 96.44 194 ARG A C 1
ATOM 1548 O O . ARG A 1 194 ? 5.719 8.961 16.164 1.00 96.44 194 ARG A O 1
ATOM 1555 N N . ASP A 1 195 ? 5.758 7.262 14.699 1.00 96.69 195 ASP A N 1
ATOM 1556 C CA . ASP A 1 195 ? 4.539 7.623 13.990 1.00 96.69 195 ASP A CA 1
ATOM 1557 C C . ASP A 1 195 ? 3.286 7.044 14.681 1.00 96.69 195 ASP A C 1
ATOM 1559 O O . ASP A 1 195 ? 2.164 7.338 14.263 1.00 96.69 195 ASP A O 1
ATOM 1563 N N . LEU A 1 196 ? 3.468 6.213 15.716 1.00 97.06 196 LEU A N 1
ATOM 1564 C CA . LEU A 1 196 ? 2.405 5.613 16.517 1.00 97.06 196 LEU A CA 1
ATOM 1565 C C . LEU A 1 196 ? 2.157 6.412 17.800 1.00 97.06 196 LEU A C 1
ATOM 1567 O O . LEU A 1 196 ? 3.083 6.662 18.567 1.00 97.06 196 LEU A O 1
ATOM 1571 N N . ASP A 1 197 ? 0.890 6.695 18.086 1.00 96.75 197 ASP A N 1
ATOM 1572 C CA . ASP A 1 197 ? 0.428 7.108 19.409 1.00 96.75 197 ASP A CA 1
ATOM 1573 C C . ASP A 1 197 ? -0.632 6.114 19.901 1.00 96.75 197 ASP A C 1
ATOM 1575 O O . ASP A 1 197 ? -1.814 6.203 19.564 1.00 96.75 197 ASP A O 1
ATOM 1579 N N . LEU A 1 198 ? -0.178 5.129 20.681 1.00 96.44 198 LEU A N 1
ATOM 1580 C CA . LEU A 1 198 ? -1.033 4.100 21.284 1.00 96.44 198 LEU A CA 1
ATOM 1581 C C . LEU A 1 198 ? -1.661 4.549 22.615 1.00 96.44 198 LEU A C 1
ATOM 1583 O O . LEU A 1 198 ? -2.364 3.762 23.237 1.00 96.44 198 LEU A O 1
ATOM 1587 N N . SER A 1 199 ? -1.385 5.774 23.078 1.00 93.81 199 SER A N 1
ATOM 1588 C CA . SER A 1 199 ? -1.920 6.294 24.345 1.00 93.81 199 SER A CA 1
ATOM 1589 C C . SER A 1 199 ? -3.311 6.920 24.195 1.00 93.81 199 SER A C 1
ATOM 1591 O O . SER A 1 199 ? -4.027 7.100 25.180 1.00 93.81 199 SER A O 1
ATOM 1593 N N . GLN A 1 200 ? -3.698 7.246 22.961 1.00 91.62 200 GLN A N 1
ATOM 1594 C CA . GLN A 1 200 ? -4.987 7.842 22.629 1.00 91.62 200 GLN A CA 1
ATOM 1595 C C . GLN A 1 200 ? -6.066 6.788 22.374 1.00 91.62 200 GLN A C 1
ATOM 1597 O O . GLN A 1 200 ? -5.783 5.658 21.987 1.00 91.62 200 GLN A O 1
ATOM 1602 N N . SER A 1 201 ? -7.327 7.195 22.541 1.00 91.44 201 SER A N 1
ATOM 1603 C CA . SER A 1 201 ? -8.500 6.408 22.159 1.00 91.44 201 SER A CA 1
ATOM 1604 C C . SER A 1 201 ? -9.340 7.206 21.152 1.00 91.44 201 SER A C 1
ATOM 1606 O O . SER A 1 201 ? -9.957 8.203 21.553 1.00 91.44 201 SER A O 1
ATOM 1608 N N . PRO A 1 202 ? -9.408 6.790 19.872 1.00 95.94 202 PRO A N 1
ATOM 1609 C CA . PRO A 1 202 ? -8.734 5.625 19.290 1.00 95.94 202 PRO A CA 1
ATOM 1610 C C . PRO A 1 202 ? -7.220 5.855 19.130 1.00 95.94 202 PRO A C 1
ATOM 1612 O O . PRO A 1 202 ? -6.768 6.997 19.027 1.00 95.94 202 PRO A O 1
ATOM 1615 N N . ALA A 1 203 ? -6.441 4.772 19.088 1.00 97.75 203 ALA A N 1
ATOM 1616 C CA . ALA A 1 203 ? -4.997 4.858 18.888 1.00 97.75 203 ALA A CA 1
ATOM 1617 C C . ALA A 1 203 ? -4.677 5.402 17.488 1.00 97.75 203 ALA A C 1
ATOM 1619 O O . ALA A 1 203 ? -5.276 4.993 16.488 1.00 97.75 203 ALA A O 1
ATOM 1620 N N . THR A 1 204 ? -3.709 6.310 17.418 1.00 97.75 204 THR A N 1
ATOM 1621 C CA . THR A 1 204 ? -3.436 7.138 16.241 1.00 97.75 204 THR A CA 1
ATOM 1622 C C . THR A 1 204 ? -2.177 6.675 15.509 1.00 97.75 204 THR A C 1
ATOM 1624 O O . THR A 1 204 ? -1.164 6.329 16.114 1.00 97.75 204 THR A O 1
ATOM 1627 N N . ILE A 1 205 ? -2.223 6.707 14.175 1.00 97.81 205 ILE A N 1
ATOM 1628 C CA . ILE A 1 205 ? -1.082 6.483 13.285 1.00 97.81 205 ILE A CA 1
ATOM 1629 C C . ILE A 1 205 ? -0.929 7.679 12.345 1.00 97.81 205 ILE A C 1
ATOM 1631 O O . ILE A 1 205 ? -1.781 7.941 11.490 1.00 97.81 205 ILE A O 1
ATOM 1635 N N . ASN A 1 206 ? 0.204 8.366 12.449 1.00 96.25 206 ASN A N 1
ATOM 1636 C CA . ASN A 1 206 ? 0.581 9.455 11.558 1.00 96.25 206 ASN A CA 1
ATOM 1637 C C . ASN A 1 206 ? 1.335 8.906 10.344 1.00 96.25 206 ASN A C 1
ATOM 1639 O O . ASN A 1 206 ? 2.383 8.291 10.463 1.00 96.25 206 ASN A O 1
ATOM 1643 N N . LEU A 1 207 ? 0.829 9.124 9.135 1.00 94.56 207 LEU A N 1
ATOM 1644 C CA . LEU A 1 207 ? 1.463 8.647 7.907 1.00 94.56 207 LEU A CA 1
ATOM 1645 C C . LEU A 1 207 ? 2.163 9.802 7.200 1.00 94.56 207 LEU A C 1
ATOM 1647 O O . LEU A 1 207 ? 1.491 10.576 6.510 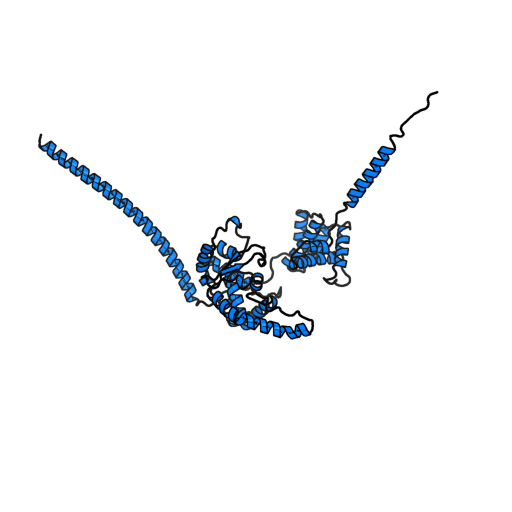1.00 94.56 207 LEU A O 1
ATOM 1651 N N . PRO A 1 208 ? 3.499 9.918 7.306 1.00 92.88 208 PRO A N 1
ATOM 1652 C CA . PRO A 1 208 ? 4.222 10.984 6.637 1.00 92.88 208 PRO A CA 1
ATOM 1653 C C . PRO A 1 208 ? 4.177 10.802 5.118 1.00 92.88 208 PRO A C 1
ATOM 1655 O O . PRO A 1 208 ? 4.247 9.688 4.590 1.00 92.88 208 PRO A O 1
ATOM 1658 N N . GLY A 1 209 ? 4.125 11.917 4.386 1.00 89.69 209 GLY A N 1
ATOM 1659 C CA . GLY A 1 209 ? 4.075 11.917 2.921 1.00 89.69 209 GLY A CA 1
ATOM 1660 C C . GLY A 1 209 ? 5.226 11.149 2.257 1.00 89.69 209 GLY A C 1
ATOM 1661 O O . GLY A 1 209 ? 5.057 10.587 1.177 1.00 89.69 209 GLY A O 1
ATOM 1662 N N . THR A 1 210 ? 6.369 11.032 2.938 1.00 89.81 210 THR A N 1
ATOM 1663 C CA . THR A 1 210 ? 7.554 10.282 2.490 1.00 89.81 210 THR A CA 1
ATOM 1664 C C . THR A 1 210 ? 7.295 8.787 2.270 1.00 89.81 210 THR A C 1
ATOM 1666 O O . THR A 1 210 ? 7.940 8.175 1.413 1.00 89.81 210 THR A O 1
ATOM 1669 N N . ILE A 1 211 ? 6.347 8.182 2.997 1.00 89.19 211 ILE A N 1
ATOM 1670 C CA . ILE A 1 211 ? 6.014 6.754 2.862 1.00 89.19 211 ILE A CA 1
ATOM 1671 C C . ILE A 1 211 ? 4.710 6.512 2.100 1.00 89.19 211 ILE A C 1
ATOM 1673 O O . ILE A 1 211 ? 4.489 5.397 1.612 1.00 89.19 211 ILE A O 1
ATOM 1677 N N . THR A 1 212 ? 3.860 7.532 1.950 1.00 85.88 212 THR A N 1
ATOM 1678 C CA . THR A 1 212 ? 2.602 7.401 1.210 1.00 85.88 212 THR A CA 1
ATOM 1679 C C . THR A 1 212 ? 2.847 7.370 -0.298 1.00 85.88 212 THR A C 1
ATOM 1681 O O . THR A 1 212 ? 3.751 7.999 -0.847 1.00 85.88 212 THR A O 1
ATOM 1684 N N . LYS A 1 213 ? 2.012 6.620 -1.030 1.00 75.69 213 LYS A N 1
ATOM 1685 C CA . LYS A 1 213 ? 2.162 6.465 -2.495 1.00 75.69 213 LYS A CA 1
ATOM 1686 C C . LYS A 1 213 ? 2.134 7.808 -3.245 1.00 75.69 213 LYS A C 1
ATOM 1688 O O . LYS A 1 213 ? 2.770 7.940 -4.297 1.00 75.69 213 LYS A O 1
ATOM 1693 N N . ASN A 1 214 ? 1.361 8.750 -2.712 1.00 73.31 214 ASN A N 1
ATOM 1694 C CA . ASN A 1 214 ? 0.978 10.002 -3.350 1.00 73.31 214 ASN A CA 1
ATOM 1695 C C . ASN A 1 214 ? 1.765 11.214 -2.837 1.00 73.31 214 ASN A C 1
ATOM 1697 O O . ASN A 1 214 ? 1.529 12.304 -3.344 1.00 73.31 214 ASN A O 1
ATOM 1701 N N . GLY A 1 215 ? 2.640 11.048 -1.840 1.00 82.19 215 GLY A N 1
ATOM 1702 C CA . GLY A 1 215 ? 3.355 12.163 -1.215 1.00 82.19 215 GLY A CA 1
ATOM 1703 C C . GLY A 1 215 ? 2.529 12.959 -0.200 1.00 82.19 215 GLY A C 1
ATOM 1704 O O . GLY A 1 215 ? 3.086 13.780 0.515 1.00 82.19 215 GLY A O 1
ATOM 1705 N N . ALA A 1 216 ? 1.218 12.717 -0.106 1.00 84.50 216 ALA A N 1
ATOM 1706 C CA . ALA A 1 216 ? 0.340 13.409 0.830 1.00 84.50 216 ALA A CA 1
ATOM 1707 C C . ALA A 1 216 ? 0.414 12.752 2.220 1.00 84.50 216 ALA A C 1
ATOM 1709 O O . ALA A 1 216 ? 0.180 11.534 2.305 1.00 84.50 216 ALA A O 1
ATOM 1710 N N . PRO A 1 217 ? 0.748 13.503 3.285 1.00 90.00 217 PRO A N 1
ATOM 1711 C CA . PRO A 1 217 ? 0.629 13.005 4.644 1.00 90.00 217 PRO A CA 1
ATOM 1712 C C . PRO A 1 217 ? -0.845 12.829 5.013 1.00 90.00 217 PRO A C 1
ATOM 1714 O O . PRO A 1 217 ? -1.720 13.480 4.443 1.00 90.00 217 PRO A O 1
ATOM 1717 N N . ARG A 1 218 ? -1.123 11.932 5.954 1.00 90.94 218 ARG A N 1
ATOM 1718 C CA . ARG A 1 218 ? -2.461 11.769 6.530 1.00 90.94 218 ARG A CA 1
ATOM 1719 C C . ARG A 1 218 ? -2.376 11.128 7.902 1.00 90.94 218 ARG A C 1
ATOM 1721 O O . ARG A 1 218 ? -1.359 10.534 8.239 1.00 90.94 218 ARG A O 1
ATOM 1728 N N . LEU A 1 219 ? -3.470 11.180 8.632 1.00 93.88 219 LEU A N 1
ATOM 1729 C CA . LEU A 1 219 ? -3.647 10.452 9.874 1.00 93.88 219 LEU A CA 1
ATOM 1730 C C . LEU A 1 219 ? -4.631 9.299 9.646 1.00 93.88 219 LEU A C 1
ATOM 1732 O O . LEU A 1 219 ? -5.493 9.367 8.768 1.00 93.88 219 LEU A O 1
ATOM 1736 N N . THR A 1 220 ? -4.468 8.224 10.405 1.00 96.69 220 THR A N 1
ATOM 1737 C CA . THR A 1 220 ? -5.443 7.139 10.514 1.00 96.69 220 THR A CA 1
ATOM 1738 C C . THR A 1 220 ? -5.467 6.607 11.938 1.00 96.69 220 THR A C 1
ATOM 1740 O O . THR A 1 220 ? -4.595 6.939 12.736 1.00 96.69 220 THR A O 1
ATOM 1743 N N . PHE A 1 221 ? -6.437 5.755 12.243 1.00 98.38 221 PHE A N 1
ATOM 1744 C CA . PHE A 1 221 ? -6.563 5.117 13.545 1.00 98.38 221 PHE A CA 1
ATOM 1745 C C . PHE A 1 221 ? -6.491 3.599 13.436 1.00 98.38 221 PHE A C 1
ATOM 1747 O O . PHE A 1 221 ? -6.518 3.034 12.336 1.00 98.38 221 PHE A O 1
ATOM 1754 N N . VAL A 1 222 ? -6.382 2.945 14.585 1.00 98.38 222 VAL A N 1
ATOM 1755 C CA . VAL A 1 222 ? -6.528 1.498 14.731 1.00 98.38 222 VAL A CA 1
ATOM 1756 C C . VAL A 1 222 ? -7.508 1.183 15.854 1.00 98.38 222 VAL A C 1
ATOM 1758 O O . VAL A 1 222 ? -7.745 2.012 16.727 1.00 98.38 222 VAL A O 1
ATOM 1761 N N . THR A 1 223 ? -8.128 0.005 15.791 1.00 97.88 223 THR A N 1
ATOM 1762 C CA . THR A 1 223 ? -9.019 -0.468 16.855 1.00 97.88 223 THR A CA 1
ATOM 1763 C C . THR A 1 223 ? -8.227 -0.753 18.128 1.00 97.88 223 THR A C 1
ATOM 1765 O O . THR A 1 223 ? -7.026 -1.026 18.073 1.00 97.88 223 THR A O 1
ATOM 1768 N N . GLU A 1 224 ? -8.907 -0.776 19.268 1.00 96.50 224 GLU A N 1
ATOM 1769 C CA . GLU A 1 224 ? -8.324 -1.143 20.559 1.00 96.50 224 GLU A CA 1
ATOM 1770 C C . GLU A 1 224 ? -7.643 -2.527 20.512 1.00 96.50 224 GLU A C 1
ATOM 1772 O O . GLU A 1 224 ? -6.509 -2.688 20.960 1.00 96.50 224 GLU A O 1
ATOM 1777 N N . GLU A 1 225 ? -8.254 -3.525 19.856 1.00 96.19 225 GLU A N 1
ATOM 1778 C CA . GLU A 1 225 ? -7.635 -4.854 19.682 1.00 96.19 225 GLU A CA 1
ATOM 1779 C C . GLU A 1 225 ? -6.321 -4.804 18.876 1.00 96.19 225 GLU A C 1
ATOM 1781 O O . GLU A 1 225 ? -5.388 -5.572 19.127 1.00 96.19 225 GLU A O 1
ATOM 1786 N N . ALA A 1 226 ? -6.228 -3.893 17.904 1.00 98.00 226 ALA A N 1
ATOM 1787 C CA . ALA A 1 226 ? -5.035 -3.701 17.097 1.00 98.00 226 ALA A CA 1
ATOM 1788 C C . ALA A 1 226 ? -3.967 -2.924 17.877 1.00 98.00 226 ALA A C 1
ATOM 1790 O O . ALA A 1 226 ? -2.788 -3.261 17.770 1.00 98.00 226 ALA A O 1
ATOM 1791 N N . ALA A 1 227 ? -4.366 -1.938 18.686 1.00 98.19 227 ALA A N 1
ATOM 1792 C CA . ALA A 1 227 ? -3.479 -1.199 19.581 1.00 98.19 227 ALA A CA 1
ATOM 1793 C C . ALA A 1 227 ? -2.831 -2.127 20.621 1.00 98.19 227 ALA A C 1
ATOM 1795 O O . ALA A 1 227 ? -1.612 -2.104 20.798 1.00 98.19 227 ALA A O 1
ATOM 1796 N N . GLN A 1 228 ? -3.613 -3.026 21.222 1.00 97.56 228 GLN A N 1
ATOM 1797 C CA . GLN A 1 228 ? -3.111 -4.046 22.147 1.00 97.56 228 GLN A CA 1
ATOM 1798 C C . GLN A 1 228 ? -2.141 -5.012 21.459 1.00 97.56 228 GLN A C 1
ATOM 1800 O O . GLN A 1 228 ? -1.041 -5.254 21.958 1.00 97.56 228 GLN A O 1
ATOM 1805 N N . ALA A 1 229 ? -2.494 -5.523 20.273 1.00 98.00 229 ALA A N 1
ATOM 1806 C CA . ALA A 1 229 ? -1.611 -6.408 19.514 1.00 98.00 229 ALA A CA 1
ATOM 1807 C C . ALA A 1 229 ? -0.299 -5.719 19.096 1.00 98.00 229 ALA A C 1
ATOM 1809 O O . ALA A 1 229 ? 0.760 -6.351 19.122 1.00 98.00 229 ALA A O 1
ATOM 1810 N N . LEU A 1 230 ? -0.354 -4.433 18.731 1.00 98.31 230 LEU A N 1
ATOM 1811 C CA . LEU A 1 230 ? 0.828 -3.613 18.467 1.00 98.31 230 LEU A CA 1
ATOM 1812 C C . LEU A 1 230 ? 1.685 -3.458 19.724 1.00 98.31 230 LEU A C 1
ATOM 1814 O O . LEU A 1 230 ? 2.889 -3.684 19.648 1.00 98.31 230 LEU A O 1
ATOM 1818 N N . SER A 1 231 ? 1.082 -3.129 20.867 1.00 98.19 231 SER A N 1
ATOM 1819 C CA . SER A 1 231 ? 1.788 -2.983 22.144 1.00 98.19 231 SER A CA 1
ATOM 1820 C C . SER A 1 231 ? 2.545 -4.261 22.523 1.00 98.19 231 SER A C 1
ATOM 1822 O O . SER A 1 231 ? 3.752 -4.217 22.763 1.00 98.19 231 SER A O 1
ATOM 1824 N N . GLU A 1 232 ? 1.889 -5.426 22.469 1.00 98.31 232 GLU A N 1
ATOM 1825 C CA . GLU A 1 232 ? 2.547 -6.712 22.742 1.00 98.31 232 GLU A CA 1
ATOM 1826 C C . GLU A 1 232 ? 3.650 -7.035 21.728 1.00 98.31 232 GLU A C 1
ATOM 1828 O O . GLU A 1 232 ? 4.723 -7.519 22.094 1.00 98.31 232 GLU A O 1
ATOM 1833 N N . TRP A 1 233 ? 3.429 -6.741 20.444 1.00 98.38 233 TRP A N 1
ATOM 1834 C CA . TRP A 1 233 ? 4.450 -6.930 19.416 1.00 98.38 233 TRP A CA 1
ATOM 1835 C C . TRP A 1 233 ? 5.692 -6.065 19.666 1.00 98.38 233 TRP A C 1
ATOM 1837 O O . TRP A 1 233 ? 6.815 -6.560 19.546 1.00 98.38 233 TRP A O 1
ATOM 1847 N N . LEU A 1 234 ? 5.510 -4.796 20.042 1.00 97.69 234 LEU A N 1
ATOM 1848 C CA . LEU A 1 234 ? 6.612 -3.867 20.288 1.00 97.69 234 LEU A CA 1
ATOM 1849 C C . LEU A 1 234 ? 7.523 -4.335 21.435 1.00 97.69 234 LEU A C 1
ATOM 1851 O O . LEU A 1 234 ? 8.733 -4.146 21.336 1.00 97.69 234 LEU A O 1
ATOM 1855 N N . LYS A 1 235 ? 6.993 -5.037 22.448 1.00 97.81 235 LYS A N 1
ATOM 1856 C CA . LYS A 1 235 ? 7.794 -5.608 23.552 1.00 97.81 235 LYS A CA 1
ATOM 1857 C C . LYS A 1 235 ? 8.823 -6.645 23.088 1.00 97.81 235 LYS A C 1
ATOM 1859 O O . LYS A 1 235 ? 9.908 -6.727 23.654 1.00 97.81 235 LYS A O 1
ATOM 1864 N N . VAL A 1 236 ? 8.500 -7.435 22.060 1.00 97.25 236 VAL A N 1
ATOM 1865 C CA . VAL A 1 236 ? 9.363 -8.528 21.552 1.00 97.25 236 VAL A CA 1
ATOM 1866 C C . VAL A 1 236 ? 10.034 -8.204 20.211 1.00 97.25 236 VAL A C 1
ATOM 1868 O O . VAL A 1 236 ? 10.785 -9.013 19.655 1.00 97.25 236 VAL A O 1
ATOM 1871 N N . ARG A 1 237 ? 9.780 -7.012 19.662 1.00 96.00 237 ARG A N 1
ATOM 1872 C CA . ARG A 1 237 ? 10.272 -6.569 18.350 1.00 96.00 237 ARG A CA 1
ATOM 1873 C C . ARG A 1 237 ? 11.798 -6.607 18.249 1.00 96.00 237 ARG A C 1
ATOM 1875 O O . ARG A 1 237 ? 12.338 -7.057 17.234 1.00 96.00 237 ARG A O 1
ATOM 1882 N N . ASP A 1 238 ? 12.498 -6.163 19.286 1.00 94.38 238 ASP A N 1
ATOM 1883 C CA . ASP A 1 238 ? 13.961 -6.069 19.260 1.00 94.38 238 ASP A CA 1
ATOM 1884 C C . ASP A 1 238 ? 14.627 -7.448 19.332 1.00 94.38 238 ASP A C 1
ATOM 1886 O O . ASP A 1 238 ? 15.666 -7.687 18.711 1.00 94.38 238 ASP A O 1
ATOM 1890 N N . GLU A 1 239 ? 13.996 -8.406 20.013 1.00 94.25 239 GLU A N 1
ATOM 1891 C CA . GLU A 1 239 ? 14.422 -9.805 19.977 1.00 94.25 239 GLU A CA 1
ATOM 1892 C C . GLU A 1 239 ? 14.247 -10.398 18.574 1.00 94.25 239 GLU A C 1
ATOM 1894 O O . GLU A 1 239 ? 15.152 -11.056 18.048 1.00 94.25 239 GLU A O 1
ATOM 1899 N N . TYR A 1 240 ? 13.126 -10.095 17.912 1.00 94.31 240 TYR A N 1
ATOM 1900 C CA . TYR A 1 240 ? 12.925 -10.484 16.521 1.00 94.31 240 TYR A CA 1
ATOM 1901 C C . TYR A 1 240 ? 14.007 -9.904 15.597 1.00 94.31 240 TYR A C 1
ATOM 1903 O O . TYR A 1 240 ? 14.502 -10.629 14.726 1.00 94.31 240 TYR A O 1
ATOM 1911 N N . LEU A 1 241 ? 14.403 -8.639 15.777 1.00 93.75 241 LEU A N 1
ATOM 1912 C CA . LEU A 1 241 ? 15.494 -8.015 15.021 1.00 93.75 241 LEU A CA 1
ATOM 1913 C C . LEU A 1 241 ? 16.819 -8.762 15.214 1.00 93.75 241 LEU A C 1
ATOM 1915 O O . LEU A 1 241 ? 17.434 -9.161 14.220 1.00 93.75 241 LEU A O 1
ATOM 1919 N N . ARG A 1 242 ? 17.213 -9.036 16.466 1.00 93.62 242 ARG A N 1
ATOM 1920 C CA . ARG A 1 242 ? 18.424 -9.817 16.790 1.00 93.62 242 ARG A CA 1
ATOM 1921 C C . ARG A 1 242 ? 18.395 -11.198 16.135 1.00 93.62 242 ARG A C 1
ATOM 1923 O O . ARG A 1 242 ? 19.324 -11.578 15.424 1.00 93.62 242 ARG A O 1
ATOM 1930 N N . SER A 1 243 ? 17.282 -11.913 16.279 1.00 91.94 243 SER A N 1
ATOM 1931 C CA . SER A 1 243 ? 17.066 -13.234 15.680 1.00 91.94 243 SER A CA 1
ATOM 1932 C C . SER A 1 243 ? 17.109 -13.194 14.139 1.00 91.94 243 SER A C 1
ATOM 1934 O O . SER A 1 243 ? 17.666 -14.073 13.478 1.00 91.94 243 SER A O 1
ATOM 1936 N N . SER A 1 244 ? 16.556 -12.141 13.535 1.00 90.56 244 SER A N 1
ATOM 1937 C CA . SER A 1 244 ? 16.554 -11.899 12.086 1.00 90.56 244 SER A CA 1
ATOM 1938 C C . SER A 1 244 ? 17.945 -11.585 11.531 1.00 90.56 244 SER A C 1
ATOM 1940 O O . SER A 1 244 ? 18.249 -11.990 10.402 1.00 90.56 244 SER A O 1
ATOM 1942 N N . ALA A 1 245 ? 18.779 -10.874 12.294 1.00 90.19 245 ALA A N 1
ATOM 1943 C CA . ALA A 1 245 ? 20.180 -10.628 11.968 1.00 90.19 245 ALA A CA 1
ATOM 1944 C C . ALA A 1 245 ? 21.017 -11.904 12.106 1.00 90.19 245 ALA A C 1
ATOM 1946 O O . ALA A 1 245 ? 21.760 -12.236 11.184 1.00 90.19 245 ALA A O 1
ATOM 1947 N N . PHE A 1 246 ? 20.808 -12.679 13.175 1.00 91.12 246 PHE A N 1
ATOM 1948 C CA . PHE A 1 246 ? 21.478 -13.963 13.373 1.00 91.12 246 PHE A CA 1
ATOM 1949 C C . PHE A 1 246 ? 21.215 -14.929 12.211 1.00 91.12 246 PHE A C 1
ATOM 1951 O O . PHE A 1 246 ? 22.156 -15.418 11.595 1.00 91.12 246 PHE A O 1
ATOM 1958 N N . ARG A 1 247 ? 19.954 -15.117 11.794 1.00 88.25 247 ARG A N 1
ATOM 1959 C CA . ARG A 1 247 ? 19.624 -15.952 10.616 1.00 88.25 247 ARG A CA 1
ATOM 1960 C C . ARG A 1 247 ? 20.227 -15.445 9.301 1.00 88.25 247 ARG A C 1
ATOM 1962 O O . ARG A 1 247 ? 20.382 -16.215 8.361 1.00 88.25 247 ARG A O 1
ATOM 1969 N N . ASN A 1 248 ? 20.526 -14.150 9.207 1.00 89.38 248 ASN A N 1
ATOM 1970 C CA . ASN A 1 248 ? 21.141 -13.548 8.024 1.00 89.38 248 ASN A CA 1
ATOM 1971 C C . ASN A 1 248 ? 22.665 -13.742 7.992 1.00 89.38 248 ASN A C 1
ATOM 1973 O O . ASN A 1 248 ? 23.253 -13.602 6.925 1.00 89.38 248 ASN A O 1
ATOM 1977 N N . SER A 1 249 ? 23.299 -14.073 9.122 1.00 88.56 249 SER A N 1
ATOM 1978 C CA . SER A 1 249 ? 24.761 -14.177 9.243 1.00 88.56 249 SER A CA 1
ATOM 1979 C C . SER A 1 249 ? 25.375 -15.158 8.239 1.00 88.56 249 SER A C 1
ATOM 1981 O O . SER A 1 249 ? 26.325 -14.797 7.552 1.00 88.56 249 SER A O 1
ATOM 1983 N N . GLY A 1 250 ? 24.779 -16.342 8.056 1.00 87.81 250 GLY A N 1
ATOM 1984 C CA . GLY A 1 250 ? 25.245 -17.324 7.071 1.00 87.81 250 GLY A CA 1
ATOM 1985 C C . GLY A 1 250 ? 25.165 -16.822 5.625 1.00 87.81 250 GLY A C 1
ATOM 1986 O O . GLY A 1 250 ? 26.080 -17.047 4.841 1.00 87.81 250 GLY A O 1
ATOM 1987 N N . LEU A 1 251 ? 24.116 -16.068 5.274 1.00 88.62 251 LEU A N 1
ATOM 1988 C CA . LEU A 1 251 ? 23.985 -15.471 3.937 1.00 88.62 251 LEU A CA 1
ATOM 1989 C C . LEU A 1 251 ? 24.995 -14.343 3.705 1.00 88.62 251 LEU A C 1
ATOM 1991 O O . LEU A 1 251 ? 25.450 -14.154 2.580 1.00 88.62 251 LEU A O 1
ATOM 1995 N N . VAL A 1 252 ? 25.333 -13.592 4.756 1.00 90.44 252 VAL A N 1
ATOM 1996 C CA . VAL A 1 252 ? 26.386 -12.568 4.712 1.00 90.44 252 VAL A CA 1
ATOM 1997 C C . VAL A 1 252 ? 27.749 -13.222 4.531 1.00 90.44 252 VAL A C 1
ATOM 1999 O O . VAL A 1 252 ? 28.500 -12.801 3.658 1.00 90.44 252 VAL A O 1
ATOM 2002 N N . ALA A 1 253 ? 28.039 -14.279 5.293 1.00 89.94 253 ALA A N 1
ATOM 2003 C CA . ALA A 1 253 ? 29.283 -15.035 5.172 1.00 89.94 253 ALA A CA 1
ATOM 2004 C C . ALA A 1 253 ? 29.458 -15.636 3.765 1.00 89.94 253 ALA A C 1
ATOM 2006 O O . ALA A 1 253 ? 30.561 -15.643 3.233 1.00 89.94 253 ALA A O 1
ATOM 2007 N N . ALA A 1 254 ? 28.361 -16.065 3.133 1.00 90.56 254 ALA A N 1
ATOM 2008 C CA . ALA A 1 254 ? 28.347 -16.563 1.757 1.00 90.56 254 ALA A CA 1
ATOM 2009 C C . ALA A 1 254 ? 28.338 -15.459 0.672 1.00 90.56 254 ALA A C 1
ATOM 2011 O O . ALA A 1 254 ? 28.241 -15.765 -0.513 1.00 90.56 254 ALA A O 1
ATOM 2012 N N . GLY A 1 255 ? 28.378 -14.172 1.039 1.00 88.38 255 GLY A N 1
ATOM 2013 C CA . GLY A 1 255 ? 28.356 -13.054 0.084 1.00 88.38 255 GLY A CA 1
ATOM 2014 C C . GLY A 1 255 ? 27.016 -12.845 -0.639 1.00 88.38 255 GLY A C 1
ATOM 2015 O O . GLY A 1 255 ? 26.934 -12.076 -1.595 1.00 88.38 255 GLY A O 1
ATOM 2016 N N . HIS A 1 256 ? 25.945 -13.503 -0.192 1.00 87.25 256 HIS A N 1
ATOM 2017 C CA . HIS A 1 256 ? 24.611 -13.432 -0.799 1.00 87.25 256 HIS A CA 1
ATOM 2018 C C . HIS A 1 256 ? 23.703 -12.372 -0.161 1.00 87.25 256 HIS A C 1
ATOM 2020 O O . HIS A 1 256 ? 22.600 -12.122 -0.651 1.00 87.25 256 HIS A O 1
ATOM 2026 N N . SER A 1 257 ? 24.133 -11.752 0.940 1.00 89.12 257 SER A N 1
ATOM 2027 C CA . SER A 1 257 ? 23.366 -10.733 1.656 1.00 89.12 257 SER A CA 1
ATOM 2028 C C . SER A 1 257 ? 24.275 -9.690 2.301 1.00 89.12 257 SER A C 1
ATOM 2030 O O . SER A 1 257 ? 25.469 -9.908 2.489 1.00 89.12 257 SER A O 1
ATOM 2032 N N . ARG A 1 258 ? 23.693 -8.546 2.671 1.00 87.44 258 ARG A N 1
ATOM 2033 C CA . ARG A 1 258 ? 24.356 -7.518 3.483 1.00 87.44 258 ARG A CA 1
ATOM 2034 C C . ARG A 1 258 ? 23.990 -7.698 4.960 1.00 87.44 258 ARG A C 1
ATOM 2036 O O . ARG A 1 258 ? 22.891 -8.192 5.244 1.00 87.44 258 ARG A O 1
ATOM 2043 N N . PRO A 1 259 ? 24.866 -7.307 5.903 1.00 86.00 259 PRO A N 1
ATOM 2044 C CA . PRO A 1 259 ? 24.504 -7.230 7.313 1.00 86.00 259 PRO A CA 1
ATOM 2045 C C . PRO A 1 259 ? 23.237 -6.394 7.503 1.00 86.00 259 PRO A C 1
ATOM 2047 O O . PRO A 1 259 ? 23.036 -5.389 6.819 1.00 86.00 259 PRO A O 1
ATOM 2050 N N . LYS A 1 260 ? 22.366 -6.829 8.414 1.00 86.12 260 LYS A N 1
ATOM 2051 C CA . LYS A 1 260 ? 21.184 -6.053 8.791 1.00 86.12 260 LYS A CA 1
ATOM 2052 C C . LYS A 1 260 ? 21.587 -5.071 9.877 1.00 86.12 260 LYS A C 1
ATOM 2054 O O . LYS A 1 260 ? 22.070 -5.503 10.920 1.00 86.12 260 LYS A O 1
ATOM 2059 N N . ASP A 1 261 ? 21.347 -3.789 9.640 1.00 84.31 261 ASP A N 1
ATOM 2060 C CA . ASP A 1 261 ? 21.439 -2.780 10.687 1.00 84.31 261 ASP A CA 1
ATOM 2061 C C . ASP A 1 261 ? 20.198 -2.884 11.578 1.00 84.31 261 ASP A C 1
ATOM 2063 O O . ASP A 1 261 ? 19.098 -2.500 11.187 1.00 84.31 261 ASP A O 1
ATOM 2067 N N . ILE A 1 262 ? 20.368 -3.500 12.745 1.00 85.88 262 ILE A N 1
ATOM 2068 C CA . ILE A 1 262 ? 19.292 -3.661 13.728 1.00 85.88 262 ILE A CA 1
ATOM 2069 C C . ILE A 1 262 ? 19.141 -2.440 14.634 1.00 85.88 262 ILE A C 1
ATOM 2071 O O . ILE A 1 262 ? 18.091 -2.281 15.243 1.00 85.88 262 ILE A O 1
ATOM 2075 N N . THR A 1 263 ? 20.177 -1.605 14.740 1.00 83.06 263 THR A N 1
ATOM 2076 C CA . THR A 1 263 ? 20.203 -0.442 15.634 1.00 83.06 263 THR A CA 1
ATOM 2077 C C . THR A 1 263 ? 19.502 0.765 15.029 1.00 83.06 263 THR A C 1
ATOM 2079 O O . THR A 1 263 ? 18.886 1.535 15.757 1.00 83.06 263 THR A O 1
ATOM 2082 N N . ALA A 1 264 ? 19.558 0.911 13.703 1.00 87.00 264 ALA A N 1
ATOM 2083 C CA . ALA A 1 264 ? 18.926 2.017 12.991 1.00 87.00 264 ALA A CA 1
ATOM 2084 C C . ALA A 1 264 ? 17.526 1.689 12.441 1.00 87.00 264 ALA A C 1
ATOM 2086 O O . ALA A 1 264 ? 16.844 2.589 11.955 1.00 87.00 264 ALA A O 1
ATOM 2087 N N . ASP A 1 265 ? 17.085 0.423 12.465 1.00 92.19 265 ASP A N 1
ATOM 2088 C CA . ASP A 1 265 ? 15.749 0.058 11.980 1.00 92.19 265 ASP A CA 1
ATOM 2089 C C . ASP A 1 265 ? 14.694 0.469 13.014 1.00 92.19 265 ASP A C 1
ATOM 2091 O O . ASP A 1 265 ? 14.477 -0.215 14.014 1.00 92.19 265 ASP A O 1
ATOM 2095 N N . ASP A 1 266 ? 14.020 1.587 12.756 1.00 95.06 266 ASP A N 1
ATOM 2096 C CA . ASP A 1 266 ? 12.976 2.179 13.596 1.00 95.06 266 ASP A CA 1
ATOM 2097 C C . ASP A 1 266 ? 11.556 1.750 13.186 1.00 95.06 266 ASP A C 1
ATOM 2099 O O . ASP A 1 266 ? 10.566 2.245 13.725 1.00 95.06 266 ASP A O 1
ATOM 2103 N N . ARG A 1 267 ? 11.422 0.826 12.225 1.00 96.62 267 ARG A N 1
ATOM 2104 C CA . ARG A 1 267 ? 10.119 0.474 11.645 1.00 96.62 267 ARG A CA 1
ATOM 2105 C C . ARG A 1 267 ? 9.297 -0.402 12.575 1.00 96.62 267 ARG A C 1
ATOM 2107 O O . ARG A 1 267 ? 9.800 -1.414 13.053 1.00 96.62 267 ARG A O 1
ATOM 2114 N N . VAL A 1 268 ? 8.002 -0.141 12.723 1.00 97.44 268 VAL A N 1
ATOM 2115 C CA . VAL A 1 268 ? 7.069 -0.974 13.514 1.00 97.44 268 VAL A CA 1
ATOM 2116 C C . VAL A 1 268 ? 7.135 -2.444 13.087 1.00 97.44 268 VAL A C 1
ATOM 2118 O O . VAL A 1 268 ? 7.213 -3.346 13.920 1.00 97.44 268 VAL A O 1
ATOM 2121 N N . PHE A 1 269 ? 7.192 -2.688 11.776 1.00 97.50 269 PHE A N 1
ATOM 2122 C CA . PHE A 1 269 ? 7.311 -4.018 11.181 1.00 97.50 269 PHE A CA 1
ATOM 2123 C C . PHE A 1 269 ? 8.639 -4.147 10.415 1.00 97.50 269 PHE A C 1
ATOM 2125 O O . PHE A 1 269 ? 8.675 -3.920 9.199 1.00 97.50 269 PHE A O 1
ATOM 2132 N N . PRO A 1 270 ? 9.748 -4.526 11.083 1.00 95.38 270 PRO A N 1
ATOM 2133 C CA . PRO A 1 270 ? 11.085 -4.541 10.497 1.00 95.38 270 PRO A CA 1
ATOM 2134 C C . PRO A 1 270 ? 11.326 -5.803 9.652 1.00 95.38 270 PRO A C 1
ATOM 2136 O O . PRO A 1 270 ? 12.236 -6.607 9.870 1.00 95.38 270 PRO A O 1
ATOM 2139 N N . PHE A 1 271 ? 10.463 -6.031 8.666 1.00 93.94 271 PHE A N 1
ATOM 2140 C CA . PHE A 1 271 ? 10.588 -7.139 7.731 1.00 93.94 271 PHE A CA 1
ATOM 2141 C C . PHE A 1 271 ? 10.202 -6.745 6.311 1.00 93.94 271 PHE A C 1
ATOM 2143 O O . PHE A 1 271 ? 9.635 -5.686 6.047 1.00 93.94 271 PHE A O 1
ATOM 2150 N N . SER A 1 272 ? 10.623 -7.576 5.358 1.00 93.00 272 SER A N 1
ATOM 2151 C CA . SER A 1 272 ? 10.413 -7.305 3.942 1.00 93.00 272 SER A CA 1
ATOM 2152 C C . SER A 1 272 ? 8.963 -7.582 3.538 1.00 93.00 272 SER A C 1
ATOM 2154 O O . SER A 1 272 ? 8.246 -8.352 4.182 1.00 93.00 272 SER A O 1
ATOM 2156 N N . ARG A 1 273 ? 8.551 -7.033 2.392 1.00 94.00 273 ARG A N 1
ATOM 2157 C CA . ARG A 1 273 ? 7.258 -7.374 1.784 1.00 94.00 273 ARG A CA 1
ATOM 2158 C C . ARG A 1 273 ? 7.130 -8.871 1.503 1.00 94.00 273 ARG A C 1
ATOM 2160 O O . ARG A 1 273 ? 6.037 -9.406 1.627 1.00 94.00 273 ARG A O 1
ATOM 2167 N N . ARG A 1 274 ? 8.230 -9.537 1.141 1.00 93.75 274 ARG A N 1
ATOM 2168 C CA . ARG A 1 274 ? 8.253 -10.988 0.929 1.00 93.75 274 ARG A CA 1
ATOM 2169 C C . ARG A 1 274 ? 7.928 -11.732 2.224 1.00 93.75 274 ARG A C 1
ATOM 2171 O O . ARG A 1 274 ? 7.054 -12.584 2.207 1.00 93.75 274 ARG A O 1
ATOM 2178 N N . ASN A 1 275 ? 8.550 -11.351 3.338 1.00 94.19 275 ASN A N 1
ATOM 2179 C CA . ASN A 1 275 ? 8.287 -11.977 4.635 1.00 94.19 275 ASN A CA 1
ATOM 2180 C C . ASN A 1 275 ? 6.825 -11.785 5.058 1.00 94.19 275 ASN A C 1
ATOM 2182 O O . ASN A 1 275 ? 6.220 -12.719 5.567 1.00 94.19 275 ASN A O 1
ATOM 2186 N N . ALA A 1 276 ? 6.251 -10.598 4.825 1.00 96.75 276 ALA A N 1
ATOM 2187 C CA . ALA A 1 276 ? 4.829 -10.356 5.069 1.00 96.75 276 ALA A CA 1
ATOM 2188 C C . ALA A 1 276 ? 3.953 -11.309 4.235 1.00 96.75 276 ALA A C 1
ATOM 2190 O O . ALA A 1 276 ? 3.076 -11.970 4.775 1.00 96.75 276 ALA A O 1
ATOM 2191 N N . TRP A 1 277 ? 4.233 -11.455 2.936 1.00 95.50 277 TRP A N 1
ATOM 2192 C CA . TRP A 1 277 ? 3.525 -12.426 2.092 1.00 95.50 277 TRP A CA 1
ATOM 2193 C C . TRP A 1 277 ? 3.671 -13.866 2.585 1.00 95.50 277 TRP A C 1
ATOM 2195 O O . TRP A 1 277 ? 2.679 -14.580 2.616 1.00 95.50 277 TRP A O 1
ATOM 2205 N N . GLU A 1 278 ? 4.859 -14.283 3.018 1.00 96.06 278 GLU A N 1
ATOM 2206 C CA . GLU A 1 278 ? 5.074 -15.623 3.574 1.00 96.06 278 GLU A CA 1
ATOM 2207 C C . GLU A 1 278 ? 4.313 -15.831 4.894 1.00 96.06 278 GLU A C 1
ATOM 2209 O O . GLU A 1 278 ? 3.817 -16.926 5.140 1.00 96.06 278 GLU A O 1
ATOM 2214 N N . ILE A 1 279 ? 4.200 -14.800 5.742 1.00 96.81 279 ILE A N 1
ATOM 2215 C CA . ILE A 1 279 ? 3.365 -14.836 6.956 1.00 96.81 279 ILE A CA 1
ATOM 2216 C C . ILE A 1 279 ? 1.892 -15.026 6.574 1.00 96.81 279 ILE A C 1
ATOM 2218 O O . ILE A 1 279 ? 1.226 -15.897 7.128 1.00 96.81 279 ILE A O 1
ATOM 2222 N N . TRP A 1 280 ? 1.403 -14.247 5.607 1.00 97.56 280 TRP A N 1
ATOM 2223 C CA . TRP A 1 280 ? 0.026 -14.326 5.122 1.00 97.56 280 TRP A CA 1
ATOM 2224 C C . TRP A 1 280 ? -0.297 -15.678 4.482 1.00 97.56 280 TRP A C 1
ATOM 2226 O O . TRP A 1 280 ? -1.295 -16.297 4.835 1.00 97.56 280 TRP A O 1
ATOM 2236 N N . GLU A 1 281 ? 0.563 -16.169 3.587 1.00 97.06 281 GLU A N 1
ATOM 2237 C CA . GLU A 1 281 ? 0.396 -17.468 2.930 1.00 97.06 281 GLU A CA 1
ATOM 2238 C C . GLU A 1 281 ? 0.391 -18.613 3.940 1.00 97.06 281 GLU A C 1
ATOM 2240 O O . GLU A 1 281 ? -0.498 -19.455 3.883 1.00 97.06 281 GLU A O 1
ATOM 2245 N N . ARG A 1 282 ? 1.312 -18.617 4.914 1.00 97.81 282 ARG A N 1
ATOM 2246 C CA . ARG A 1 282 ? 1.328 -19.640 5.972 1.00 97.81 282 ARG A CA 1
ATOM 2247 C C . ARG A 1 282 ? 0.039 -19.649 6.789 1.00 97.81 282 ARG A C 1
ATOM 2249 O O . ARG A 1 282 ? -0.479 -20.724 7.074 1.00 97.81 282 ARG A O 1
ATOM 2256 N N . ALA A 1 283 ? -0.492 -18.477 7.128 1.00 97.94 283 ALA A N 1
ATOM 2257 C CA . ALA A 1 283 ? -1.744 -18.379 7.869 1.00 97.94 283 ALA A CA 1
ATOM 2258 C C . ALA A 1 283 ? -2.957 -18.825 7.039 1.00 97.94 283 ALA A C 1
ATOM 2260 O O . ALA A 1 283 ? -3.809 -19.546 7.550 1.00 97.94 283 ALA A O 1
ATOM 2261 N N . LEU A 1 284 ? -3.016 -18.465 5.750 1.00 97.88 284 LEU A N 1
ATOM 2262 C CA . LEU A 1 284 ? -4.045 -18.968 4.835 1.00 97.88 284 LEU A CA 1
ATOM 2263 C C . LEU A 1 284 ? -3.983 -20.492 4.697 1.00 97.88 284 LEU A C 1
ATOM 2265 O O . LEU A 1 284 ? -5.024 -21.142 4.738 1.00 97.88 284 LEU A O 1
ATOM 2269 N N . THR A 1 285 ? -2.784 -21.066 4.565 1.00 97.94 285 THR A N 1
ATOM 2270 C CA . THR A 1 285 ? -2.590 -22.521 4.515 1.00 97.94 285 THR A CA 1
ATOM 2271 C C . THR A 1 285 ? -3.066 -23.180 5.804 1.00 97.94 285 THR A C 1
ATOM 2273 O O . THR A 1 285 ? -3.845 -24.125 5.740 1.00 97.94 285 THR A O 1
ATOM 2276 N N . GLY A 1 286 ? -2.652 -22.659 6.965 1.00 97.31 286 GLY A N 1
ATOM 2277 C CA . GLY A 1 286 ? -3.076 -23.174 8.269 1.00 97.31 286 GLY A CA 1
ATOM 2278 C C . GLY A 1 286 ? -4.592 -23.124 8.465 1.00 97.31 286 GLY A C 1
ATOM 2279 O O . GLY A 1 286 ? -5.165 -24.065 9.000 1.00 97.31 286 GLY A O 1
ATOM 2280 N N . ALA A 1 287 ? -5.241 -22.075 7.952 1.00 97.00 287 ALA A N 1
ATOM 2281 C CA . ALA A 1 287 ? -6.690 -21.904 8.006 1.00 97.00 287 ALA A CA 1
ATOM 2282 C C . ALA A 1 287 ? -7.468 -22.718 6.951 1.00 97.00 287 ALA A C 1
ATOM 2284 O O . ALA A 1 287 ? -8.697 -22.665 6.942 1.00 97.00 287 ALA A O 1
ATOM 2285 N N . GLY A 1 288 ? -6.791 -23.414 6.026 1.00 97.06 288 GLY A N 1
ATOM 2286 C CA . GLY A 1 288 ? -7.438 -24.090 4.894 1.00 97.06 288 GLY A CA 1
ATOM 2287 C C . GLY A 1 288 ? -8.070 -23.132 3.871 1.00 97.06 288 GLY A C 1
ATOM 2288 O O . GLY A 1 288 ? -9.011 -23.502 3.179 1.00 97.06 288 GLY A O 1
ATOM 2289 N N . LEU A 1 289 ? -7.579 -21.890 3.789 1.00 96.75 289 LEU A N 1
ATOM 2290 C CA . LEU A 1 289 ? -8.117 -20.800 2.957 1.00 96.75 289 LEU A CA 1
ATOM 2291 C C . LEU A 1 289 ? -7.156 -20.354 1.842 1.00 96.75 289 LEU A C 1
ATOM 2293 O O . LEU A 1 289 ? -7.398 -19.339 1.178 1.00 96.75 289 LEU A O 1
ATOM 2297 N N . LEU A 1 290 ? -6.038 -21.065 1.657 1.00 96.62 290 LEU A N 1
ATOM 2298 C CA . LEU A 1 290 ? -5.085 -20.776 0.591 1.00 96.62 290 LEU A CA 1
ATOM 2299 C C . LEU A 1 290 ? -5.697 -21.126 -0.764 1.00 96.62 290 LEU A C 1
ATOM 2301 O O . LEU A 1 290 ? -5.865 -22.290 -1.109 1.00 96.62 290 LEU A O 1
ATOM 2305 N N . GLU A 1 291 ? -5.962 -20.098 -1.555 1.00 95.12 291 GLU A N 1
ATOM 2306 C CA . GLU A 1 291 ? -6.549 -20.237 -2.878 1.00 95.12 291 GLU A CA 1
ATOM 2307 C C . GLU A 1 291 ? -5.831 -19.301 -3.852 1.00 95.12 291 GLU A C 1
ATOM 2309 O O . GLU A 1 291 ? -5.528 -18.140 -3.540 1.00 95.12 291 GLU A O 1
ATOM 2314 N N . ARG A 1 292 ? -5.533 -19.825 -5.042 1.00 93.81 292 ARG A N 1
ATOM 2315 C CA . ARG A 1 292 ? -4.941 -19.072 -6.145 1.00 93.81 292 ARG A CA 1
ATOM 2316 C C . ARG A 1 292 ? -5.880 -19.095 -7.334 1.00 93.81 292 ARG A C 1
ATOM 2318 O O . ARG A 1 292 ? -6.440 -20.130 -7.678 1.00 93.81 292 ARG A O 1
ATOM 2325 N N . ASP A 1 293 ? -6.006 -17.945 -7.973 1.00 89.44 293 ASP A N 1
ATOM 2326 C CA . ASP A 1 293 ? -6.735 -17.805 -9.219 1.00 89.44 293 ASP A CA 1
ATOM 2327 C C . ASP A 1 293 ? -6.060 -18.656 -10.314 1.00 89.44 293 ASP A C 1
ATOM 2329 O O . ASP A 1 293 ? -4.861 -18.480 -10.549 1.00 89.44 293 ASP A O 1
ATOM 2333 N N . PRO A 1 294 ? -6.784 -19.554 -11.004 1.00 86.12 294 PRO A N 1
ATOM 2334 C CA . PRO A 1 294 ? -6.185 -20.485 -11.963 1.00 86.12 294 PRO A CA 1
ATOM 2335 C C . PRO A 1 294 ? -5.595 -19.778 -13.191 1.00 86.12 294 PRO A C 1
ATOM 2337 O O . PRO A 1 294 ? -4.634 -20.264 -13.782 1.00 86.12 294 PRO A O 1
ATOM 2340 N N . THR A 1 295 ? -6.131 -18.611 -13.555 1.00 83.69 295 THR A N 1
ATOM 2341 C CA . THR A 1 295 ? -5.705 -17.849 -14.736 1.00 83.69 295 THR A CA 1
ATOM 2342 C C . THR A 1 295 ? -4.415 -17.076 -14.474 1.00 83.69 295 THR A C 1
ATOM 2344 O O . THR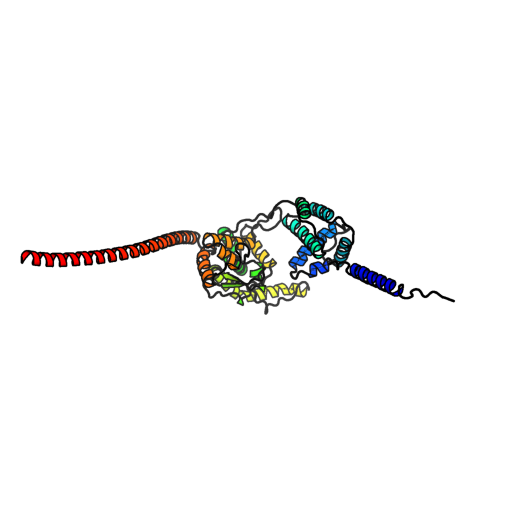 A 1 295 ? -3.506 -17.043 -15.300 1.00 83.69 295 THR A O 1
ATOM 2347 N N . THR A 1 296 ? -4.328 -16.413 -13.322 1.00 83.25 296 THR A N 1
ATOM 2348 C CA . THR A 1 296 ? -3.244 -15.473 -13.000 1.00 83.25 296 THR A CA 1
ATOM 2349 C C . THR A 1 296 ? -2.249 -16.018 -11.977 1.00 83.25 296 THR A C 1
ATOM 2351 O O . THR A 1 296 ? -1.215 -15.387 -11.745 1.00 83.25 296 THR A O 1
ATOM 2354 N N . ASN A 1 297 ? -2.550 -17.163 -11.356 1.00 87.75 297 ASN A N 1
ATOM 2355 C CA . ASN A 1 297 ? -1.805 -17.796 -10.262 1.00 87.75 297 ASN A CA 1
ATOM 2356 C C . ASN A 1 297 ? -1.563 -16.869 -9.048 1.00 87.75 297 ASN A C 1
ATOM 2358 O O . ASN A 1 297 ? -0.634 -17.041 -8.247 1.00 87.75 297 ASN A O 1
ATOM 2362 N N . ARG A 1 298 ? -2.391 -15.829 -8.917 1.00 87.75 298 ARG A N 1
ATOM 2363 C CA . ARG A 1 298 ? -2.348 -14.872 -7.808 1.00 87.75 298 ARG A CA 1
ATOM 2364 C C . ARG A 1 298 ? -3.254 -15.345 -6.688 1.00 87.75 298 ARG A C 1
ATOM 2366 O O . ARG A 1 298 ? -4.269 -15.977 -6.946 1.00 87.75 298 ARG A O 1
ATOM 2373 N N . LEU A 1 299 ? -2.898 -15.011 -5.451 1.00 92.06 299 LEU A N 1
ATOM 2374 C CA . LEU A 1 299 ? -3.768 -15.271 -4.308 1.00 92.06 299 LEU A CA 1
ATOM 2375 C C . LEU A 1 299 ? -5.101 -14.534 -4.460 1.00 92.06 299 LEU A C 1
ATOM 2377 O O . LEU A 1 299 ? -5.102 -13.344 -4.781 1.00 92.06 299 LEU A O 1
ATOM 2381 N N . THR A 1 300 ? -6.200 -15.229 -4.172 1.00 93.44 300 THR A N 1
ATOM 2382 C CA . THR A 1 300 ? -7.553 -14.649 -4.193 1.00 93.44 300 THR A CA 1
ATOM 2383 C C . THR A 1 300 ? -7.805 -13.763 -2.970 1.00 93.44 300 THR A C 1
ATOM 2385 O O . THR A 1 300 ? -8.476 -12.739 -3.075 1.00 93.44 300 THR A O 1
ATOM 2388 N N . ARG A 1 301 ? -7.192 -14.098 -1.822 1.00 94.81 301 ARG A N 1
ATOM 2389 C CA . ARG A 1 301 ? -7.206 -13.307 -0.578 1.00 94.81 301 ARG A CA 1
ATOM 2390 C C . ARG A 1 301 ? -5.845 -12.675 -0.337 1.00 94.81 301 ARG A C 1
ATOM 2392 O O . ARG A 1 301 ? -4.841 -13.363 -0.157 1.00 94.81 301 ARG A O 1
ATOM 2399 N N . THR A 1 302 ? -5.793 -11.348 -0.313 1.00 94.25 302 THR A N 1
ATOM 2400 C CA . THR A 1 302 ? -4.536 -10.595 -0.196 1.00 94.25 302 THR A CA 1
ATOM 2401 C C . THR A 1 302 ? -4.607 -9.544 0.902 1.00 94.25 302 THR A C 1
ATOM 2403 O O . THR A 1 302 ? -5.688 -9.151 1.330 1.00 94.25 302 THR A O 1
ATOM 2406 N N . TYR A 1 303 ? -3.457 -8.970 1.264 1.00 94.94 303 TYR A N 1
ATOM 2407 C CA . TYR A 1 303 ? -3.402 -7.764 2.098 1.00 94.94 303 TYR A CA 1
ATOM 2408 C C . TYR A 1 303 ? -4.220 -6.585 1.547 1.00 94.94 303 TYR A C 1
ATOM 2410 O O . TYR A 1 303 ? -4.616 -5.711 2.311 1.00 94.94 303 TYR A O 1
ATOM 2418 N N . HIS A 1 304 ? -4.471 -6.518 0.232 1.00 91.94 304 HIS A N 1
ATOM 2419 C CA . HIS A 1 304 ? -5.349 -5.482 -0.314 1.00 91.94 304 HIS A CA 1
ATOM 2420 C C . HIS A 1 304 ? -6.819 -5.715 0.067 1.00 91.94 304 HIS A C 1
ATOM 2422 O O . HIS A 1 304 ? -7.549 -4.742 0.243 1.00 91.94 304 HIS A O 1
ATOM 2428 N N . GLY A 1 305 ? -7.215 -6.975 0.276 1.00 94.69 305 GLY A N 1
ATOM 2429 C CA . GLY A 1 305 ? -8.522 -7.348 0.813 1.00 94.69 305 GLY A CA 1
ATOM 2430 C C . GLY A 1 305 ? -8.776 -6.762 2.203 1.00 94.69 305 GLY A C 1
ATOM 2431 O O . GLY A 1 305 ? -9.872 -6.286 2.446 1.00 94.69 305 GLY A O 1
ATOM 2432 N N . LEU A 1 306 ? -7.754 -6.653 3.065 1.00 97.25 306 LEU A N 1
ATOM 2433 C CA . LEU A 1 306 ? -7.881 -6.005 4.387 1.00 97.25 306 LEU A CA 1
ATOM 2434 C C . LEU A 1 306 ? -8.283 -4.530 4.282 1.00 97.25 306 LEU A C 1
ATOM 2436 O O . LEU A 1 306 ? -9.116 -4.041 5.034 1.00 97.25 306 LEU A O 1
ATOM 2440 N N . ARG A 1 307 ? -7.712 -3.816 3.308 1.00 94.75 307 ARG A N 1
ATOM 2441 C CA . ARG A 1 307 ? -8.088 -2.425 3.047 1.00 94.75 307 ARG A CA 1
ATOM 2442 C C . ARG A 1 307 ? -9.504 -2.321 2.479 1.00 94.75 307 ARG A C 1
ATOM 2444 O O . ARG A 1 307 ? -10.200 -1.360 2.788 1.00 94.75 307 ARG A O 1
ATOM 2451 N N . LYS A 1 308 ? -9.917 -3.268 1.629 1.00 93.62 308 LYS A N 1
ATOM 2452 C CA . LYS A 1 308 ? -11.299 -3.328 1.134 1.00 93.62 308 LYS A CA 1
ATOM 2453 C C . LYS A 1 308 ? -12.272 -3.589 2.281 1.00 93.62 308 LYS A C 1
ATOM 2455 O O . LYS A 1 308 ? -13.240 -2.851 2.367 1.00 93.62 308 LYS A O 1
ATOM 2460 N N . PHE A 1 309 ? -11.946 -4.526 3.175 1.00 96.44 309 PHE A N 1
ATOM 2461 C CA . PHE A 1 309 ? -12.681 -4.793 4.411 1.00 96.44 309 PHE A CA 1
ATOM 2462 C C . PHE A 1 309 ? -12.851 -3.519 5.246 1.00 96.44 309 PHE A C 1
ATOM 2464 O O . PHE A 1 309 ? -13.984 -3.146 5.521 1.00 96.44 309 PHE A O 1
ATOM 2471 N N . PHE A 1 310 ? -11.765 -2.795 5.550 1.00 97.38 310 PHE A N 1
ATOM 2472 C CA . PHE A 1 310 ? -11.839 -1.512 6.263 1.00 97.38 310 PHE A CA 1
ATOM 2473 C C . PHE A 1 310 ? -12.856 -0.561 5.619 1.00 97.38 310 PHE A C 1
ATOM 2475 O O . PHE A 1 310 ? -13.812 -0.123 6.249 1.00 97.38 310 PHE A O 1
ATOM 2482 N N . LEU A 1 311 ? -12.675 -0.283 4.324 1.00 92.44 311 LEU A N 1
ATOM 2483 C CA . LEU A 1 311 ? -13.524 0.652 3.592 1.00 92.44 311 LEU A CA 1
ATOM 2484 C C . LEU A 1 311 ? -14.981 0.200 3.565 1.00 92.44 311 LEU A C 1
ATOM 2486 O O . LEU A 1 311 ? -15.863 1.023 3.778 1.00 92.44 311 LEU A O 1
ATOM 2490 N N . SER A 1 312 ? -15.239 -1.075 3.268 1.00 90.50 312 SER A N 1
ATOM 2491 C CA . SER A 1 312 ? -16.600 -1.595 3.171 1.00 90.50 312 SER A CA 1
ATOM 2492 C C . SER A 1 312 ? -17.297 -1.566 4.522 1.00 90.50 312 SER A C 1
ATOM 2494 O O . SER A 1 312 ? -18.424 -1.102 4.587 1.00 90.50 312 SER A O 1
ATOM 2496 N N . GLN A 1 313 ? -16.624 -2.002 5.591 1.00 92.88 313 GLN A N 1
ATOM 2497 C CA . GLN A 1 313 ? -17.218 -2.089 6.924 1.00 92.88 313 GLN A CA 1
ATOM 2498 C C . GLN A 1 313 ? -17.452 -0.705 7.533 1.00 92.88 313 GLN A C 1
ATOM 2500 O O . GLN A 1 313 ? -18.525 -0.448 8.068 1.00 92.88 313 GLN A O 1
ATOM 2505 N N . SER A 1 314 ? -16.503 0.227 7.393 1.00 91.06 314 SER A N 1
ATOM 2506 C CA . SER A 1 314 ? -16.698 1.598 7.874 1.00 91.06 314 SER A CA 1
ATOM 2507 C C . SER A 1 314 ? -17.830 2.313 7.133 1.00 91.06 314 SER A C 1
ATOM 2509 O O . SER A 1 314 ? -18.644 2.977 7.763 1.00 91.06 314 SER A O 1
ATOM 2511 N N . LYS A 1 315 ? -17.948 2.144 5.809 1.00 88.12 315 LYS A N 1
ATOM 2512 C CA . LYS A 1 315 ? -19.005 2.792 5.009 1.00 88.12 315 LYS A CA 1
ATOM 2513 C C . LYS A 1 315 ? -20.429 2.358 5.362 1.00 88.12 315 LYS A C 1
ATOM 2515 O O . LYS A 1 315 ? -21.363 3.037 4.956 1.00 88.12 315 LYS A O 1
ATOM 2520 N N . LEU A 1 316 ? -20.603 1.247 6.081 1.00 84.69 316 LEU A N 1
ATOM 2521 C CA . LEU A 1 316 ? -21.919 0.820 6.566 1.00 84.69 316 LEU A CA 1
ATOM 2522 C C . LEU A 1 316 ? -22.431 1.683 7.724 1.00 84.69 316 LEU A C 1
ATOM 2524 O O . LEU A 1 316 ? -23.625 1.668 7.997 1.00 84.69 316 LEU A O 1
ATOM 2528 N N . VAL A 1 317 ? -21.538 2.384 8.428 1.00 85.44 317 VAL A N 1
ATOM 2529 C CA . VAL A 1 317 ? -21.850 3.034 9.712 1.00 85.44 317 VAL A CA 1
ATOM 2530 C C . VAL A 1 317 ? -21.401 4.489 9.803 1.00 85.44 317 VAL A C 1
ATOM 2532 O O . VAL A 1 317 ? -21.863 5.199 10.688 1.00 85.44 317 VAL A O 1
ATOM 2535 N N . ILE A 1 318 ? -20.517 4.945 8.913 1.00 85.88 318 ILE A N 1
ATOM 2536 C CA . ILE A 1 318 ? -20.080 6.344 8.831 1.00 85.88 318 ILE A CA 1
ATOM 2537 C C . ILE A 1 318 ? -20.063 6.838 7.386 1.00 85.88 318 ILE A C 1
ATOM 2539 O O . ILE A 1 318 ? -19.997 6.046 6.442 1.00 85.88 318 ILE A O 1
ATOM 2543 N N . SER A 1 319 ? -20.078 8.164 7.213 1.00 84.06 319 SER A N 1
ATOM 2544 C CA . SER A 1 319 ? -20.031 8.798 5.891 1.00 84.06 319 SER A CA 1
ATOM 2545 C C . SER A 1 319 ? -18.832 8.308 5.083 1.00 84.06 319 SER A C 1
ATOM 2547 O O . SER A 1 319 ? -17.704 8.290 5.578 1.00 84.06 319 SER A O 1
ATOM 2549 N N . ALA A 1 320 ? -19.061 7.953 3.814 1.00 84.31 320 ALA A N 1
ATOM 2550 C CA . ALA A 1 320 ? -18.055 7.345 2.947 1.00 84.31 320 ALA A CA 1
ATOM 2551 C C . ALA A 1 320 ? -16.794 8.200 2.753 1.00 84.31 320 ALA A C 1
ATOM 2553 O O . ALA A 1 320 ? -15.729 7.659 2.453 1.00 84.31 320 ALA A O 1
ATOM 2554 N N . GLU A 1 321 ? -16.889 9.511 2.961 1.00 83.50 321 GLU A N 1
ATOM 2555 C CA . GLU A 1 321 ? -15.768 10.442 2.856 1.00 83.50 321 GLU A CA 1
ATOM 2556 C C . GLU A 1 321 ? -14.693 10.203 3.923 1.00 83.50 321 GLU A C 1
ATOM 2558 O O . GLU A 1 321 ? -13.500 10.323 3.626 1.00 83.50 321 GLU A O 1
ATOM 2563 N N . ILE A 1 322 ? -15.100 9.811 5.135 1.00 89.25 322 ILE A N 1
ATOM 2564 C CA . ILE A 1 322 ? -14.216 9.596 6.285 1.00 89.25 322 ILE A CA 1
ATOM 2565 C C . ILE A 1 322 ? -13.257 8.416 6.049 1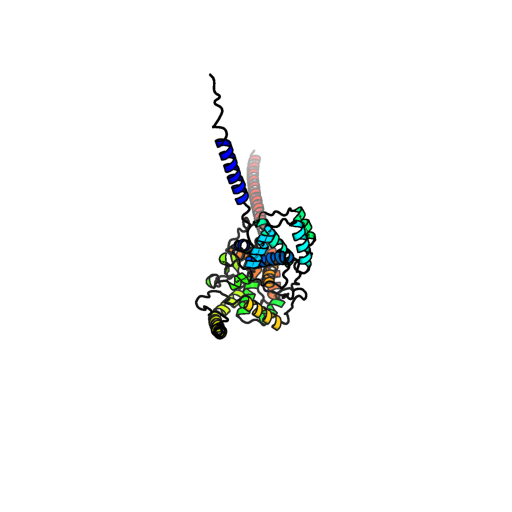.00 89.25 322 ILE A C 1
ATOM 2567 O O . ILE A 1 322 ? -12.042 8.638 6.031 1.00 89.25 322 ILE A O 1
ATOM 2571 N N . PRO A 1 323 ? -13.716 7.170 5.796 1.00 91.50 323 PRO A N 1
ATOM 2572 C CA . PRO A 1 323 ? -12.806 6.050 5.581 1.00 91.50 323 PRO A CA 1
ATOM 2573 C C . PRO A 1 323 ? -11.984 6.209 4.294 1.00 91.50 323 PRO A C 1
ATOM 2575 O O . PRO A 1 323 ? -10.847 5.737 4.242 1.00 91.50 323 PRO A O 1
ATOM 2578 N N . GLU A 1 324 ? -12.488 6.912 3.273 1.00 88.31 324 GLU A N 1
ATOM 2579 C CA . GLU A 1 324 ? -11.718 7.269 2.071 1.00 88.31 324 GLU A CA 1
ATOM 2580 C C . GLU A 1 324 ? -10.577 8.254 2.392 1.00 88.31 324 GLU A C 1
ATOM 2582 O O . GLU A 1 324 ? -9.461 8.102 1.875 1.00 88.31 324 GLU A O 1
ATOM 2587 N N . ALA A 1 325 ? -10.822 9.236 3.270 1.00 87.88 325 ALA A N 1
ATOM 2588 C CA . ALA A 1 325 ? -9.814 10.179 3.752 1.00 87.88 325 ALA A CA 1
ATOM 2589 C C . ALA A 1 325 ? -8.736 9.479 4.599 1.00 87.88 325 ALA A C 1
ATOM 2591 O O . ALA A 1 325 ? -7.552 9.581 4.264 1.00 87.88 325 ALA A O 1
ATOM 2592 N N . LEU A 1 326 ? -9.129 8.680 5.601 1.00 92.38 326 LEU A N 1
ATOM 2593 C CA . LEU A 1 326 ? -8.210 7.889 6.445 1.00 92.38 326 LEU A CA 1
ATOM 2594 C C . LEU A 1 326 ? -7.361 6.919 5.599 1.00 92.38 326 LEU A C 1
ATOM 2596 O O . LEU A 1 326 ? -6.142 6.775 5.751 1.00 92.38 326 LEU A O 1
ATOM 2600 N N . SER A 1 327 ? -7.984 6.334 4.578 1.00 91.06 327 SER A N 1
ATOM 2601 C CA . SER A 1 327 ? -7.321 5.466 3.610 1.00 91.06 327 SER A CA 1
ATOM 2602 C C . SER A 1 327 ? -6.399 6.225 2.637 1.00 91.06 327 SER A C 1
ATOM 2604 O O . SER A 1 327 ? -5.565 5.607 1.960 1.00 91.06 327 SER A O 1
ATOM 2606 N N . GLY A 1 328 ? -6.494 7.548 2.515 1.00 85.50 328 GLY A N 1
ATOM 2607 C CA . GLY A 1 328 ? -5.698 8.337 1.570 1.00 85.50 328 GLY A CA 1
ATOM 2608 C C . GLY A 1 328 ? -6.070 8.067 0.110 1.00 85.50 328 GLY A C 1
ATOM 2609 O O . GLY A 1 328 ? -5.198 7.899 -0.758 1.00 85.50 328 GLY A O 1
ATOM 2610 N N . HIS A 1 329 ? -7.364 7.920 -0.161 1.00 79.06 329 HIS A N 1
ATOM 2611 C CA . HIS A 1 329 ? -7.924 7.909 -1.508 1.00 79.06 329 HIS A CA 1
ATOM 2612 C C . HIS A 1 329 ? -8.179 9.348 -1.975 1.00 79.06 329 HIS A C 1
ATOM 2614 O O . HIS A 1 329 ? -8.632 10.172 -1.196 1.00 79.06 329 HIS A O 1
ATOM 2620 N N . ARG A 1 330 ? -7.853 9.682 -3.230 1.00 61.34 330 ARG A N 1
ATOM 2621 C CA . ARG A 1 330 ? -7.997 11.050 -3.788 1.00 61.34 330 ARG A CA 1
ATOM 2622 C C . ARG A 1 330 ? -9.202 11.219 -4.727 1.00 61.34 330 ARG A C 1
ATOM 2624 O O . ARG A 1 330 ? -9.373 12.281 -5.299 1.00 61.34 330 ARG A O 1
ATOM 2631 N N . GLY A 1 331 ? -9.969 10.151 -4.965 1.00 46.44 331 GLY A N 1
ATOM 2632 C CA . GLY A 1 331 ? -10.853 10.061 -6.133 1.00 46.44 331 GLY A CA 1
ATOM 2633 C C . GLY A 1 331 ? -12.331 10.366 -5.907 1.00 46.44 331 GLY A C 1
ATOM 2634 O O . GLY A 1 331 ? -13.022 10.551 -6.899 1.00 46.44 331 GLY A O 1
ATOM 2635 N N . TYR A 1 332 ? -12.829 10.384 -4.666 1.00 40.94 332 TYR A N 1
ATOM 2636 C CA . TYR A 1 332 ? -14.278 10.490 -4.440 1.00 40.94 332 TYR A CA 1
ATOM 2637 C C . TYR A 1 332 ? -14.768 11.937 -4.257 1.00 40.94 332 TYR A C 1
ATOM 2639 O O . TYR A 1 332 ? -15.842 12.262 -4.737 1.00 40.94 332 TYR A O 1
ATOM 2647 N N . LEU A 1 333 ? -13.951 12.822 -3.669 1.00 40.91 333 LEU A N 1
ATOM 2648 C CA . LEU A 1 333 ? -14.152 14.279 -3.605 1.00 40.91 333 LEU A CA 1
ATOM 2649 C C . LEU A 1 333 ? -12.793 14.988 -3.658 1.00 40.91 333 LEU A C 1
ATOM 2651 O O . LEU A 1 333 ? -11.774 14.408 -3.269 1.00 40.91 333 LEU A O 1
ATOM 2655 N N . THR A 1 334 ? -12.764 16.233 -4.142 1.00 44.66 334 THR A N 1
ATOM 2656 C CA . THR A 1 334 ? -11.552 17.063 -4.155 1.00 44.66 334 THR A CA 1
ATOM 2657 C C . THR A 1 334 ? -11.052 17.308 -2.728 1.00 44.66 334 THR A C 1
ATOM 2659 O O . THR A 1 334 ? -11.842 17.535 -1.813 1.00 44.66 334 THR A O 1
ATOM 2662 N N . ASP A 1 335 ? -9.724 17.300 -2.533 1.00 51.25 335 ASP A N 1
ATOM 2663 C CA . ASP A 1 335 ? -9.069 17.534 -1.230 1.00 51.25 335 ASP A CA 1
ATOM 2664 C C . ASP A 1 335 ? -9.533 18.849 -0.550 1.00 51.25 335 ASP A C 1
ATOM 2666 O O . ASP A 1 335 ? -9.453 18.977 0.667 1.00 51.25 335 ASP A O 1
ATOM 2670 N N . ALA A 1 336 ? -10.104 19.787 -1.319 1.00 41.00 336 ALA A N 1
ATOM 2671 C CA . ALA A 1 336 ? -10.701 21.042 -0.857 1.00 41.00 336 ALA A CA 1
ATOM 2672 C C . ALA A 1 336 ? -11.952 20.891 0.043 1.00 41.00 336 ALA A C 1
ATOM 2674 O O . ALA A 1 336 ? -12.260 21.822 0.790 1.00 41.00 336 ALA A O 1
ATOM 2675 N N . TYR A 1 337 ? -12.657 19.751 0.004 1.00 42.75 337 TYR A N 1
ATOM 2676 C CA . TYR A 1 337 ? -13.862 19.507 0.819 1.00 42.75 337 TYR A CA 1
ATOM 2677 C C . TYR A 1 337 ? -13.581 18.794 2.150 1.00 42.75 337 TYR A C 1
ATOM 2679 O O . TYR A 1 337 ? -14.439 18.761 3.027 1.00 42.75 337 TYR A O 1
ATOM 2687 N N . ARG A 1 338 ? -12.366 18.272 2.359 1.00 58.19 338 ARG A N 1
ATOM 2688 C CA . ARG A 1 338 ? -11.994 17.535 3.578 1.00 58.19 338 ARG A CA 1
ATOM 2689 C C . ARG A 1 338 ? -11.590 18.485 4.703 1.00 58.19 338 ARG A C 1
ATOM 2691 O O . ARG A 1 338 ? -10.419 18.586 5.048 1.00 58.19 338 ARG A O 1
ATOM 2698 N N . ARG A 1 339 ? -12.561 19.190 5.283 1.00 63.91 339 ARG A N 1
ATOM 2699 C CA . ARG A 1 339 ? -12.351 20.080 6.443 1.00 63.91 339 ARG A CA 1
ATOM 2700 C C . ARG A 1 339 ? -12.587 19.379 7.786 1.00 63.91 339 ARG A C 1
ATOM 2702 O O . ARG A 1 339 ? -13.045 20.015 8.728 1.00 63.91 339 ARG A O 1
ATOM 2709 N N . TYR A 1 340 ? -12.305 18.081 7.879 1.00 77.94 340 TYR A N 1
ATOM 2710 C CA . TYR A 1 340 ? -12.418 17.367 9.149 1.00 77.94 340 TYR A CA 1
ATOM 2711 C C . TYR A 1 340 ? -11.201 17.651 10.023 1.00 77.94 340 TYR A C 1
ATOM 2713 O O . TYR A 1 340 ? -10.059 17.496 9.585 1.00 77.94 340 TYR A O 1
ATOM 2721 N N . THR A 1 341 ? -11.439 18.041 11.271 1.00 86.81 341 THR A N 1
ATOM 2722 C CA . THR A 1 341 ? -10.382 18.076 12.284 1.00 86.81 341 THR A CA 1
ATOM 2723 C C . THR A 1 341 ? -9.999 16.651 12.690 1.00 86.81 341 THR A C 1
ATOM 2725 O O . THR A 1 341 ? -10.790 15.716 12.552 1.00 86.81 341 THR A O 1
ATOM 2728 N N . ASN A 1 342 ? -8.799 16.466 13.248 1.00 89.31 342 ASN A N 1
ATOM 2729 C CA . ASN A 1 342 ? -8.383 15.155 13.763 1.00 89.31 342 ASN A CA 1
ATOM 2730 C C . ASN A 1 342 ? -9.351 14.622 14.835 1.00 89.31 342 ASN A C 1
ATOM 2732 O O . ASN A 1 342 ? -9.582 13.418 14.895 1.00 89.31 342 ASN A O 1
ATOM 2736 N N . ALA A 1 343 ? -9.949 15.510 15.637 1.00 91.00 343 ALA A N 1
ATOM 2737 C CA . ALA A 1 343 ? -10.936 15.144 16.650 1.00 91.00 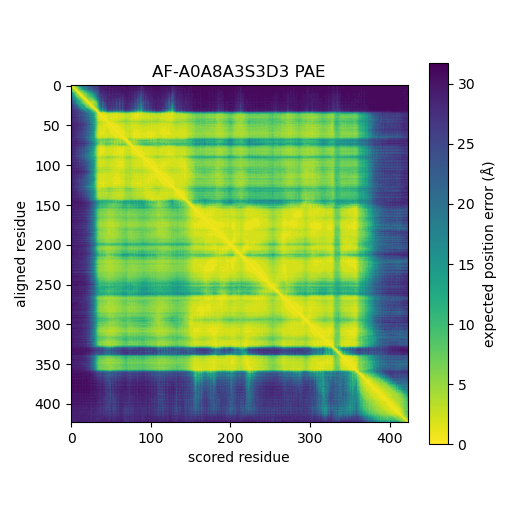343 ALA A CA 1
ATOM 2738 C C . ALA A 1 343 ? -12.232 14.607 16.020 1.00 91.00 343 ALA A C 1
ATOM 2740 O O . ALA A 1 343 ? -12.720 13.562 16.434 1.00 91.00 343 ALA A O 1
ATOM 2741 N N . GLN A 1 344 ? -12.736 15.262 14.968 1.00 91.00 344 GLN A N 1
ATOM 2742 C CA . GLN A 1 344 ? -13.909 14.784 14.225 1.00 91.00 344 GLN A CA 1
ATOM 2743 C C . GLN A 1 344 ? -13.638 13.433 13.556 1.00 91.00 344 GLN A C 1
ATOM 2745 O O . GLN A 1 344 ? -14.468 12.533 13.615 1.00 91.00 344 GLN A O 1
ATOM 2750 N N . LEU A 1 345 ? -12.453 13.259 12.958 1.00 93.06 345 LEU A N 1
ATOM 2751 C CA . LEU A 1 345 ? -12.060 11.974 12.377 1.00 93.06 345 LEU A CA 1
ATOM 2752 C C . LEU A 1 345 ? -11.998 10.865 13.438 1.00 93.06 345 LEU A C 1
ATOM 2754 O O . LEU A 1 345 ? -12.402 9.739 13.155 1.00 93.06 345 LEU A O 1
ATOM 2758 N N . ALA A 1 346 ? -11.500 11.172 14.638 1.00 95.62 346 ALA A N 1
ATOM 2759 C CA . ALA A 1 346 ? -11.433 10.231 15.752 1.00 95.62 346 ALA A CA 1
ATOM 2760 C C . ALA A 1 346 ? -12.829 9.839 16.258 1.00 95.62 346 ALA A C 1
ATOM 2762 O O . ALA A 1 346 ? -13.088 8.660 16.495 1.00 95.62 346 ALA A O 1
ATOM 2763 N N . GLU A 1 347 ? -13.735 10.809 16.391 1.00 94.50 347 GLU A N 1
ATOM 2764 C CA . GLU A 1 347 ? -15.121 10.583 16.807 1.00 94.50 347 GLU A CA 1
ATOM 2765 C C . GLU A 1 347 ? -15.879 9.705 15.805 1.00 94.50 347 GLU A C 1
ATOM 2767 O O . GLU A 1 347 ? -16.481 8.701 16.188 1.00 94.50 347 GLU A O 1
ATOM 2772 N N . GLU A 1 348 ? -15.782 10.017 14.510 1.00 93.25 348 GLU A N 1
ATOM 2773 C CA . GLU A 1 348 ? -16.362 9.188 13.452 1.00 93.25 348 GLU A CA 1
ATOM 2774 C C . GLU A 1 348 ? -15.735 7.789 13.432 1.00 93.25 348 GLU A C 1
ATOM 2776 O O . GLU A 1 348 ? -16.437 6.780 13.355 1.00 93.25 348 GLU A O 1
ATOM 2781 N N . TYR A 1 349 ? -14.413 7.683 13.584 1.00 96.56 349 TYR A N 1
ATOM 2782 C CA . TYR A 1 349 ? -13.752 6.383 13.638 1.00 96.56 349 TYR A CA 1
ATOM 2783 C C . TYR A 1 349 ? -14.265 5.511 14.794 1.00 96.56 349 TYR A C 1
ATOM 2785 O O . TYR A 1 349 ? -14.510 4.325 14.579 1.00 96.56 349 TYR A O 1
ATOM 2793 N N . LYS A 1 350 ? -14.507 6.075 15.988 1.00 95.38 350 LYS A N 1
ATOM 2794 C CA . LYS A 1 350 ? -15.081 5.325 17.125 1.00 95.38 350 LYS A CA 1
ATOM 2795 C C . LYS A 1 350 ? -16.452 4.730 16.811 1.00 95.38 350 LYS A C 1
ATOM 2797 O O . LYS A 1 350 ? -16.775 3.644 17.290 1.00 95.38 350 LYS A O 1
ATOM 2802 N N . LYS A 1 351 ? -17.261 5.393 15.979 1.00 91.69 351 LYS A N 1
ATOM 2803 C CA . LYS A 1 351 ? -18.541 4.829 15.518 1.00 91.69 351 LYS A CA 1
ATOM 2804 C C . LYS A 1 351 ? -18.302 3.575 14.671 1.00 91.69 351 LYS A C 1
ATOM 2806 O O . LYS A 1 351 ? 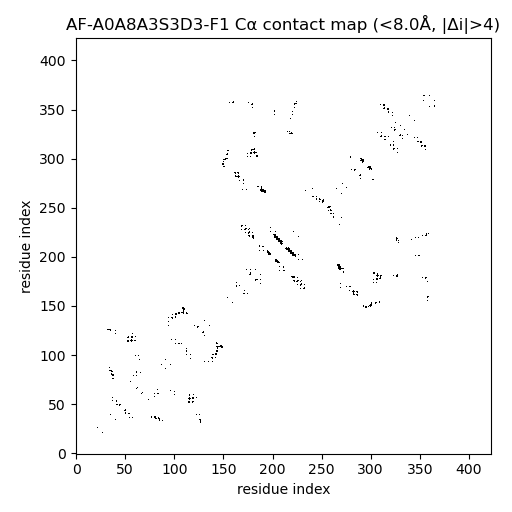-19.010 2.582 14.844 1.00 91.69 351 LYS A O 1
ATOM 2811 N N . ALA A 1 352 ? -17.280 3.591 13.814 1.00 93.31 352 ALA A N 1
ATOM 2812 C CA . ALA A 1 352 ? -16.921 2.465 12.954 1.00 93.31 352 ALA A CA 1
ATOM 2813 C C . ALA A 1 352 ? -16.127 1.349 13.647 1.00 93.31 352 ALA A C 1
ATOM 2815 O O . ALA A 1 352 ? -16.169 0.206 13.192 1.00 93.31 352 ALA A O 1
ATOM 2816 N N . GLU A 1 353 ? -15.428 1.653 14.739 1.00 94.75 353 GLU A N 1
ATOM 2817 C CA . GLU A 1 353 ? -14.518 0.738 15.428 1.00 94.75 353 GLU A CA 1
ATOM 2818 C C . GLU A 1 353 ? -15.117 -0.654 15.705 1.00 94.75 353 GLU A C 1
ATOM 2820 O O . GLU A 1 353 ? -14.469 -1.634 15.339 1.00 94.75 353 GLU A O 1
ATOM 2825 N N . PRO A 1 354 ? -16.360 -0.809 16.199 1.00 91.69 354 PRO A N 1
ATOM 2826 C CA . PRO A 1 354 ? -16.915 -2.140 16.445 1.00 91.69 354 PRO A CA 1
ATOM 2827 C C . PRO A 1 354 ? -17.099 -3.013 15.201 1.00 91.69 354 PRO A C 1
ATOM 2829 O O . PRO A 1 354 ? -17.006 -4.239 15.287 1.00 91.69 354 PRO A O 1
ATOM 2832 N N . GLN A 1 355 ? -17.333 -2.391 14.040 1.00 90.81 355 GLN A N 1
ATOM 2833 C CA . GLN A 1 355 ? -17.380 -3.101 12.759 1.00 90.81 355 GLN A CA 1
ATOM 2834 C C . GLN A 1 355 ? -15.984 -3.488 12.267 1.00 90.81 355 GLN A C 1
ATOM 2836 O O . GLN A 1 355 ? -15.847 -4.363 11.419 1.00 90.81 355 GLN A O 1
ATOM 2841 N N . LEU A 1 356 ? -14.933 -2.865 12.792 1.00 95.69 356 LEU A N 1
ATOM 2842 C CA . LEU A 1 356 ? -13.546 -3.156 12.446 1.00 95.69 356 LEU A CA 1
ATOM 2843 C C . LEU A 1 356 ? -12.885 -4.122 13.436 1.00 95.69 356 LEU A C 1
ATOM 2845 O O . LEU A 1 356 ? -11.917 -4.783 13.068 1.00 95.69 356 LEU A O 1
ATOM 2849 N N . THR A 1 357 ? -13.411 -4.240 14.658 1.00 95.19 357 THR A N 1
ATOM 2850 C CA . THR A 1 357 ? -12.944 -5.186 15.678 1.00 95.19 357 THR A CA 1
ATOM 2851 C C . THR A 1 357 ? -13.277 -6.616 15.269 1.00 95.19 357 THR A C 1
ATOM 2853 O O . THR A 1 357 ? -14.444 -6.993 15.274 1.00 95.19 357 THR A O 1
ATOM 2856 N N . ILE A 1 358 ? -12.281 -7.445 14.957 1.00 93.75 358 ILE A N 1
ATOM 2857 C CA . ILE A 1 358 ? -12.414 -8.805 14.414 1.00 93.75 358 ILE A CA 1
ATOM 2858 C C . ILE A 1 358 ? -12.752 -9.832 15.498 1.00 93.75 358 ILE A C 1
ATOM 2860 O O . ILE A 1 358 ? -13.545 -10.743 15.243 1.00 93.75 358 ILE A O 1
ATOM 2864 N N . GLN A 1 359 ? -12.176 -9.710 16.698 1.00 85.62 359 GLN A N 1
ATOM 2865 C CA . GLN A 1 359 ? -12.358 -10.716 17.752 1.00 85.62 359 GLN A CA 1
ATOM 2866 C C . GLN A 1 359 ? -13.652 -10.560 18.559 1.00 85.62 359 GLN A C 1
ATOM 2868 O O . GLN A 1 359 ? -14.010 -11.482 19.293 1.00 85.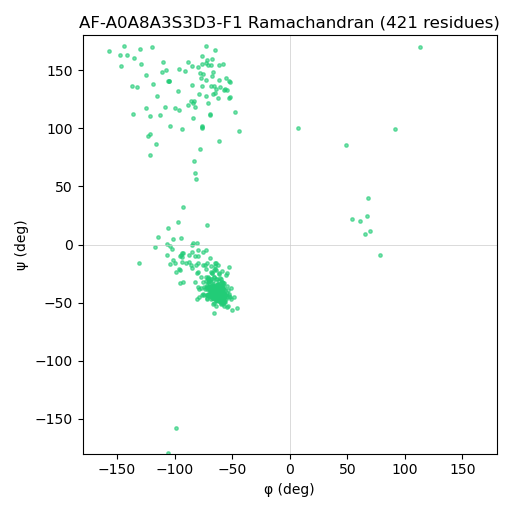62 359 GLN A O 1
ATOM 2873 N N . ALA A 1 360 ? -14.377 -9.449 18.395 1.00 75.06 360 ALA A N 1
ATOM 2874 C CA . ALA A 1 360 ? -15.657 -9.227 19.062 1.00 75.06 360 ALA A CA 1
ATOM 2875 C C . ALA A 1 360 ? -16.672 -10.356 18.751 1.00 75.06 360 ALA A C 1
ATOM 2877 O O . ALA A 1 360 ? -16.814 -10.737 17.581 1.00 75.06 360 ALA A O 1
ATOM 2878 N N . PRO A 1 361 ? -17.380 -10.893 19.768 1.00 67.62 361 PRO A N 1
ATOM 2879 C CA . PRO A 1 361 ? -18.531 -11.770 19.571 1.00 67.62 361 PRO A CA 1
ATOM 2880 C C . PRO A 1 361 ? -19.553 -11.131 18.630 1.00 67.62 361 PRO A C 1
ATOM 2882 O O . PRO A 1 361 ? -19.807 -9.928 18.704 1.00 67.62 361 PRO A O 1
ATOM 2885 N N . GLN A 1 362 ? -20.137 -11.936 17.743 1.00 61.69 362 GLN A N 1
ATOM 2886 C CA . GLN A 1 362 ? -21.076 -11.455 16.731 1.00 61.69 362 GLN A CA 1
ATOM 2887 C C . GLN A 1 362 ? -22.312 -10.800 17.367 1.00 61.69 362 GLN A C 1
ATOM 2889 O O . GLN A 1 362 ? -22.719 -9.728 16.926 1.00 61.69 362 GLN A O 1
ATOM 2894 N N . GLU A 1 363 ? -22.799 -11.360 18.478 1.00 58.72 363 GLU A N 1
ATOM 2895 C CA . GLU A 1 363 ? -23.907 -10.805 19.265 1.00 58.72 363 GLU A CA 1
ATOM 2896 C C . GLU A 1 363 ? -23.626 -9.368 19.723 1.00 58.72 363 GLU A C 1
ATOM 2898 O O . GLU A 1 363 ? -24.502 -8.517 19.646 1.00 58.72 363 GLU A O 1
ATOM 2903 N N . ILE A 1 364 ? -22.391 -9.042 20.127 1.00 61.03 364 ILE A N 1
ATOM 2904 C CA . ILE A 1 364 ? -22.039 -7.678 20.556 1.00 61.03 364 ILE A CA 1
ATOM 2905 C C . ILE A 1 364 ? -22.120 -6.697 19.380 1.00 61.03 364 ILE A C 1
ATOM 2907 O O . ILE A 1 364 ? -22.515 -5.548 19.573 1.00 61.03 364 ILE A O 1
ATOM 2911 N N . ARG A 1 365 ? -21.794 -7.127 18.155 1.00 61.25 365 ARG A N 1
ATOM 2912 C CA . ARG A 1 365 ? -21.898 -6.263 16.969 1.00 61.25 365 ARG A CA 1
ATOM 2913 C C . ARG A 1 365 ? -23.347 -6.021 16.564 1.00 61.25 365 ARG A C 1
ATOM 2915 O O . ARG A 1 365 ? -23.703 -4.881 16.274 1.00 61.25 365 ARG A O 1
ATOM 2922 N N . GLU A 1 366 ? -24.165 -7.069 16.578 1.00 63.53 366 GLU A N 1
ATOM 2923 C CA . GLU A 1 366 ? -25.598 -6.992 16.273 1.00 63.53 366 GLU A CA 1
ATOM 2924 C C . GLU A 1 366 ? -26.313 -6.121 17.315 1.00 63.53 366 GLU A C 1
ATOM 2926 O O . GLU A 1 366 ? -26.936 -5.123 16.949 1.00 63.53 366 GLU A O 1
ATOM 2931 N N . ILE A 1 367 ? -26.070 -6.370 18.607 1.00 61.16 367 ILE A N 1
ATOM 2932 C CA . ILE A 1 367 ? -26.596 -5.567 19.720 1.00 61.16 367 ILE A CA 1
ATOM 2933 C C . ILE A 1 367 ? -26.166 -4.102 19.605 1.00 61.16 367 ILE A C 1
ATOM 2935 O O . ILE A 1 367 ? -26.985 -3.213 19.801 1.00 61.16 367 ILE A O 1
ATOM 2939 N N . GLN A 1 368 ? -24.910 -3.804 19.261 1.00 58.28 368 GLN A N 1
ATOM 2940 C CA . GLN A 1 368 ? -24.471 -2.414 19.099 1.00 58.28 368 GLN A CA 1
ATOM 2941 C C . GLN A 1 368 ? -25.045 -1.726 17.857 1.00 58.28 368 GLN A C 1
ATOM 2943 O O . GLN A 1 368 ? -25.147 -0.497 17.843 1.00 58.28 368 GLN A O 1
ATOM 2948 N N . SER A 1 369 ? -25.368 -2.480 16.805 1.00 62.44 369 SER A N 1
ATOM 2949 C CA . SER A 1 369 ? -26.044 -1.937 15.623 1.00 62.44 369 SER A CA 1
ATOM 2950 C C . SER A 1 369 ? -27.504 -1.602 15.936 1.00 62.44 369 SER A C 1
ATOM 2952 O O . SER A 1 369 ? -27.935 -0.478 15.684 1.00 62.44 369 SER A O 1
ATOM 2954 N N . GLU A 1 370 ? -28.217 -2.511 16.606 1.00 66.62 370 GLU A N 1
ATOM 2955 C CA . GLU A 1 370 ? -29.597 -2.307 17.048 1.00 66.62 370 GLU A CA 1
ATOM 2956 C C . GLU A 1 370 ? -29.698 -1.211 18.109 1.00 66.62 370 GLU A C 1
ATOM 2958 O O . GLU A 1 370 ? -30.592 -0.368 18.057 1.00 66.62 370 GLU A O 1
ATOM 2963 N N . PHE A 1 371 ? -28.770 -1.190 19.069 1.00 63.78 371 PHE A N 1
ATOM 2964 C CA . PHE A 1 371 ? -28.708 -0.164 20.104 1.00 63.78 371 PHE A CA 1
ATOM 2965 C C . PHE A 1 371 ? -28.482 1.220 19.495 1.00 63.78 371 PHE A C 1
ATOM 2967 O O . PHE A 1 371 ? -29.128 2.175 19.914 1.00 63.78 371 PHE A O 1
ATOM 2974 N N . ARG A 1 372 ? -27.626 1.340 18.472 1.00 60.00 372 ARG A N 1
ATOM 2975 C CA . ARG A 1 372 ? -27.400 2.618 17.782 1.00 60.00 372 ARG A CA 1
ATOM 2976 C C . ARG A 1 372 ? -28.595 3.075 16.963 1.00 60.00 372 ARG A C 1
ATOM 2978 O O . ARG A 1 372 ? -28.974 4.228 17.116 1.00 60.00 372 ARG A O 1
ATOM 2985 N N . GLN A 1 373 ? -29.230 2.189 16.194 1.00 68.88 373 GLN A N 1
ATOM 2986 C CA . GLN A 1 373 ? -30.482 2.528 15.506 1.00 68.88 373 GLN A CA 1
ATOM 2987 C C . GLN A 1 373 ? -31.548 3.001 16.496 1.00 68.88 373 GLN A C 1
ATOM 2989 O O . GLN A 1 373 ? -32.203 4.014 16.273 1.00 68.88 373 GLN A O 1
ATOM 2994 N N . LYS A 1 374 ? -31.688 2.310 17.635 1.00 68.38 374 LYS A N 1
ATOM 2995 C CA . LYS A 1 374 ? -32.613 2.729 18.692 1.00 68.38 374 LYS A CA 1
ATOM 2996 C C . LYS A 1 374 ? -32.230 4.084 19.282 1.00 68.38 374 LYS A C 1
ATOM 2998 O O . LYS A 1 374 ? -33.123 4.895 19.493 1.00 68.38 374 LYS A O 1
ATOM 3003 N N . MET A 1 375 ? -30.948 4.346 19.533 1.00 65.50 375 MET A N 1
ATOM 3004 C CA . MET A 1 375 ? -30.484 5.630 20.072 1.00 65.50 375 MET A CA 1
ATOM 3005 C C . MET A 1 375 ? -30.674 6.791 19.102 1.00 65.50 375 MET A C 1
ATOM 3007 O O . MET A 1 375 ? -31.068 7.862 19.542 1.00 65.50 375 MET A O 1
ATOM 3011 N N . GLU A 1 376 ? -30.461 6.583 17.806 1.00 69.25 376 GLU A N 1
ATOM 3012 C CA . GLU A 1 376 ? -30.693 7.596 16.772 1.00 69.25 376 GLU A CA 1
ATOM 3013 C C . GLU A 1 376 ? -32.182 7.958 16.697 1.00 69.25 376 GLU A C 1
ATOM 3015 O O . GLU A 1 376 ? -32.541 9.124 16.849 1.00 69.25 376 GLU A O 1
ATOM 3020 N N . VAL A 1 377 ? -33.057 6.945 16.662 1.00 73.69 377 VAL A N 1
ATOM 3021 C CA . VAL A 1 377 ? -34.516 7.130 16.757 1.00 73.69 377 VAL A CA 1
ATOM 3022 C C . VAL A 1 377 ? -34.916 7.837 18.059 1.00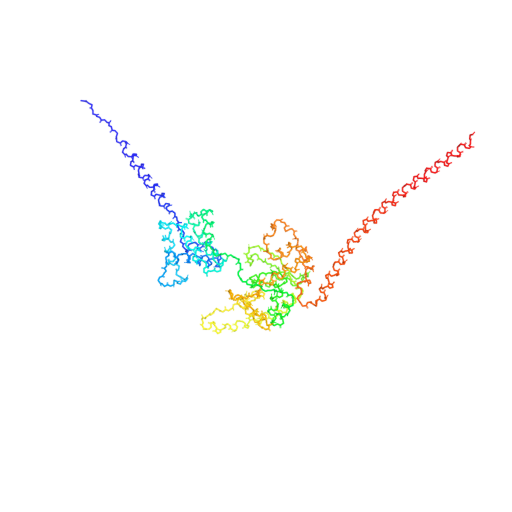 73.69 377 VAL A C 1
ATOM 3024 O O . VAL A 1 377 ? -35.769 8.719 18.052 1.00 73.69 377 VAL A O 1
ATOM 3027 N N . HIS A 1 378 ? -34.311 7.485 19.199 1.00 66.25 378 HIS A N 1
ATOM 3028 C CA . HIS A 1 378 ? -34.607 8.152 20.474 1.00 66.25 378 HIS A CA 1
ATOM 3029 C C . HIS A 1 378 ? -34.123 9.606 20.496 1.00 66.25 378 HIS A C 1
ATOM 3031 O O . HIS A 1 378 ? -34.787 10.449 21.096 1.00 66.25 378 HIS A O 1
ATOM 3037 N N . SER A 1 379 ? -32.999 9.912 19.848 1.00 59.56 379 SER A N 1
ATOM 3038 C CA . SER A 1 379 ? -32.472 11.272 19.750 1.00 59.56 379 SER A CA 1
ATOM 3039 C C . SER A 1 379 ? -33.387 12.154 18.896 1.00 59.56 379 SER A C 1
ATOM 3041 O O . SER A 1 379 ? -33.716 13.259 19.317 1.00 59.56 379 SER A O 1
ATOM 3043 N N . GLU A 1 380 ? -33.902 11.636 17.775 1.00 71.50 380 GLU A N 1
ATOM 3044 C CA . GLU A 1 380 ? -34.922 12.320 16.963 1.00 71.50 380 GLU A CA 1
ATOM 3045 C C . GLU A 1 380 ? -36.220 12.565 17.751 1.00 71.50 380 GLU A C 1
ATOM 3047 O O . GLU A 1 380 ? -36.805 13.648 17.693 1.00 71.50 380 GLU A O 1
ATOM 3052 N N . ILE A 1 381 ? -36.675 11.579 18.535 1.00 74.38 381 ILE A N 1
ATOM 3053 C CA . ILE A 1 381 ? -37.851 11.738 19.407 1.00 74.38 381 ILE A CA 1
ATOM 3054 C C . ILE A 1 381 ? -37.605 12.829 20.457 1.00 74.38 381 ILE A C 1
ATOM 3056 O O . ILE A 1 381 ? -38.486 13.654 20.695 1.00 74.38 381 ILE A O 1
ATOM 3060 N N . LEU A 1 382 ? -36.421 12.861 21.074 1.00 60.88 382 LEU A N 1
ATOM 3061 C CA . LEU A 1 382 ? -36.062 13.886 22.055 1.00 60.88 382 LEU A CA 1
ATOM 3062 C C . LEU A 1 382 ? -36.022 15.285 21.436 1.00 60.88 382 LEU A C 1
ATOM 3064 O O . LEU A 1 382 ? -36.555 16.216 22.034 1.00 60.88 382 LEU A O 1
ATOM 3068 N N . GLU A 1 383 ? -35.447 15.441 20.244 1.00 63.53 383 GLU A N 1
ATOM 3069 C CA . GLU A 1 383 ? -35.442 16.721 19.524 1.00 63.53 383 GLU A CA 1
ATOM 3070 C C . GLU A 1 383 ? -36.864 17.208 19.224 1.00 63.53 383 GLU A C 1
ATOM 3072 O O . GLU A 1 383 ? -37.192 18.372 19.478 1.00 63.53 383 GLU A O 1
ATOM 3077 N N . ASN A 1 384 ? -37.735 16.304 18.770 1.00 73.12 384 ASN A N 1
ATOM 3078 C CA . ASN A 1 384 ? -39.141 16.611 18.522 1.00 73.12 384 ASN A CA 1
ATOM 3079 C C . ASN A 1 384 ? -39.878 17.013 19.808 1.00 73.12 384 ASN A C 1
ATOM 3081 O O . ASN A 1 384 ? -40.566 18.034 19.818 1.00 73.12 384 ASN A O 1
ATOM 3085 N N . LEU A 1 385 ? -39.685 16.278 20.909 1.00 72.38 385 LEU A N 1
ATOM 3086 C CA . LEU A 1 385 ? -40.285 16.601 22.208 1.00 72.38 385 LEU A CA 1
ATOM 3087 C C . LEU A 1 385 ? -39.793 17.946 22.752 1.00 72.38 385 LEU A C 1
ATOM 3089 O O . LEU A 1 385 ? -40.582 18.710 23.304 1.00 72.38 385 LEU A O 1
ATOM 3093 N N . VAL A 1 386 ? -38.506 18.263 22.597 1.00 69.62 386 VAL A N 1
ATOM 3094 C CA . VAL A 1 386 ? -37.946 19.559 23.009 1.00 69.62 386 VAL A CA 1
ATOM 3095 C C . VAL A 1 386 ? -38.550 20.693 22.182 1.00 69.62 386 VAL A C 1
ATOM 3097 O O . VAL A 1 386 ? -38.968 21.704 22.748 1.00 69.62 386 VAL A O 1
ATOM 3100 N N . SER A 1 387 ? -38.645 20.518 20.862 1.00 66.38 387 SER A N 1
ATOM 3101 C CA . SER A 1 387 ? -39.285 21.479 19.958 1.00 66.38 387 SER A CA 1
ATOM 3102 C C . SER A 1 387 ? -40.750 21.724 20.336 1.00 66.38 387 SER A C 1
ATOM 3104 O O . SER A 1 387 ? -41.175 22.873 20.486 1.00 66.38 387 SER A O 1
ATOM 3106 N N . GLU A 1 388 ? -41.509 20.656 20.584 1.00 76.44 388 GLU A N 1
ATOM 3107 C CA . GLU A 1 388 ? -42.904 20.735 21.017 1.00 76.44 388 GLU A CA 1
ATOM 3108 C C . GLU A 1 388 ? -43.038 21.426 22.382 1.00 76.44 388 GLU A C 1
ATOM 3110 O O . GLU A 1 388 ? -43.890 22.297 22.557 1.00 76.44 388 GLU A O 1
ATOM 3115 N N . ASN A 1 389 ? -42.151 21.133 23.336 1.00 78.25 389 ASN A N 1
ATOM 3116 C CA . ASN A 1 389 ? -42.158 21.776 24.651 1.00 78.25 389 ASN A CA 1
ATOM 3117 C C . ASN A 1 389 ? -41.912 23.291 24.552 1.00 78.25 389 ASN A C 1
ATOM 3119 O O . ASN A 1 389 ? -42.575 24.077 25.230 1.00 78.25 389 ASN A O 1
ATOM 3123 N N . ILE A 1 390 ? -41.001 23.717 23.671 1.00 78.44 390 ILE A N 1
ATOM 3124 C CA . ILE A 1 390 ? -40.755 25.139 23.389 1.00 78.44 390 ILE A CA 1
ATOM 3125 C C . ILE A 1 390 ? -42.010 25.795 22.799 1.00 78.44 390 ILE A C 1
ATOM 3127 O O . ILE A 1 390 ? -42.372 26.902 23.200 1.00 78.44 390 ILE A O 1
ATOM 3131 N N . GLN A 1 391 ? -42.693 25.127 21.866 1.00 75.50 391 GLN A N 1
ATOM 3132 C CA . GLN A 1 391 ? -43.933 25.640 21.278 1.00 75.50 391 GLN A CA 1
ATOM 3133 C C . GLN A 1 391 ? -45.063 25.738 22.308 1.00 75.50 391 GLN A C 1
ATOM 3135 O O . GLN A 1 391 ? -45.765 26.748 22.346 1.00 75.50 391 GLN A O 1
ATOM 3140 N N . LEU A 1 392 ? -45.222 24.729 23.167 1.00 83.19 392 LEU A N 1
ATOM 3141 C CA . LEU A 1 392 ? -46.215 24.733 24.240 1.00 83.19 392 LEU A CA 1
ATOM 3142 C C . LEU A 1 392 ? -45.966 25.864 25.236 1.00 83.19 392 LEU A C 1
ATOM 3144 O O . LEU A 1 392 ? -46.912 26.562 25.586 1.00 83.19 392 LEU A O 1
ATOM 3148 N N . LYS A 1 393 ? -44.709 26.108 25.627 1.00 80.00 393 LYS A N 1
ATOM 3149 C CA . LYS A 1 393 ? -44.352 27.239 26.499 1.00 80.00 393 LYS A CA 1
ATOM 3150 C C . LYS A 1 393 ? -44.736 28.587 25.890 1.00 80.00 393 LYS A C 1
ATOM 3152 O O . LYS A 1 393 ? -45.342 29.396 26.576 1.00 80.00 393 LYS A O 1
ATOM 3157 N N . LYS A 1 394 ? -44.477 28.795 24.594 1.00 79.12 394 LYS A N 1
ATOM 3158 C CA . LYS A 1 394 ? -44.902 30.021 23.889 1.00 79.12 394 LYS A CA 1
ATOM 3159 C C . LYS A 1 394 ? -46.422 30.185 23.846 1.00 79.12 394 LYS A C 1
ATOM 3161 O O . LYS A 1 394 ? -46.932 31.292 23.962 1.00 79.12 394 LYS A O 1
ATOM 3166 N N . ARG A 1 395 ? -47.162 29.088 23.651 1.00 84.19 395 ARG A N 1
ATOM 3167 C CA . ARG A 1 395 ? -48.634 29.121 23.677 1.00 84.19 395 ARG A CA 1
ATOM 3168 C C . ARG A 1 395 ? -49.158 29.424 25.076 1.00 84.19 395 ARG A C 1
ATOM 3170 O O . ARG A 1 395 ? -50.125 30.163 25.186 1.00 84.19 395 ARG A O 1
ATOM 3177 N N . LEU A 1 396 ? -48.522 28.873 26.110 1.00 86.25 396 LEU A N 1
ATOM 3178 C CA . LEU A 1 396 ? -48.859 29.150 27.503 1.00 86.25 396 LEU A CA 1
ATOM 3179 C C . LEU A 1 396 ? -48.690 30.642 27.813 1.00 86.25 396 LEU A C 1
ATOM 3181 O O . LEU A 1 396 ? -49.630 31.257 28.292 1.00 86.25 396 LEU A O 1
ATOM 3185 N N . GLU A 1 397 ? -47.554 31.225 27.429 1.00 85.75 397 GLU A N 1
ATOM 3186 C CA . GLU A 1 397 ? -47.258 32.653 27.603 1.00 85.75 397 GLU A CA 1
ATOM 3187 C C . GLU A 1 397 ? -48.304 33.539 26.901 1.00 85.75 397 GLU A C 1
ATOM 3189 O O . GLU A 1 397 ? -48.863 34.451 27.501 1.00 85.75 397 GLU A O 1
ATOM 3194 N N . SER A 1 398 ? -48.685 33.201 25.664 1.00 84.50 398 SER A N 1
ATOM 3195 C CA . SER A 1 398 ? -49.751 33.912 24.941 1.00 84.50 398 SER A CA 1
ATOM 3196 C C . SER A 1 398 ? -51.127 33.795 25.613 1.00 84.50 398 SER A C 1
ATOM 3198 O O . SER A 1 398 ? -51.910 34.749 25.596 1.00 84.50 398 SER A O 1
ATOM 3200 N N . VAL A 1 399 ? -51.450 32.637 26.196 1.00 89.06 399 VAL A N 1
ATOM 3201 C CA . VAL A 1 399 ? -52.700 32.444 26.946 1.00 89.06 399 VAL A CA 1
ATOM 3202 C C . VAL A 1 399 ? -52.674 33.247 28.243 1.00 89.06 399 VAL A C 1
ATOM 3204 O O . VAL A 1 399 ? -53.672 33.885 28.560 1.00 89.06 399 VAL A O 1
ATOM 3207 N N . GLU A 1 400 ? -51.548 33.266 28.955 1.00 89.69 400 GLU A N 1
ATOM 3208 C CA . GLU A 1 400 ? -51.358 34.065 30.170 1.00 89.69 400 GLU A CA 1
ATOM 3209 C C . GLU A 1 400 ? -51.501 35.568 29.882 1.00 89.69 400 GLU A C 1
ATOM 3211 O O . GLU A 1 400 ? -52.210 36.266 30.607 1.00 89.69 400 GLU A O 1
ATOM 3216 N N . GLU A 1 401 ? -50.932 36.064 28.778 1.00 87.56 401 GLU A N 1
ATOM 3217 C CA . GLU A 1 401 ? -51.118 37.450 28.325 1.00 87.56 401 GLU A CA 1
ATOM 3218 C C . GLU A 1 401 ? -52.582 37.763 27.991 1.00 87.56 401 GLU A C 1
ATOM 3220 O O . GLU A 1 401 ? -53.112 38.804 28.386 1.00 87.56 401 GLU A O 1
ATOM 3225 N N . THR A 1 402 ? -53.256 36.855 27.281 1.00 87.62 402 THR A N 1
ATOM 3226 C CA . THR A 1 402 ? -54.672 37.027 26.925 1.00 87.62 402 THR A CA 1
ATOM 3227 C C . THR A 1 402 ? -55.547 37.025 28.177 1.00 87.62 402 THR A C 1
ATOM 3229 O O . THR A 1 402 ? -56.460 37.840 28.293 1.00 87.62 402 THR A O 1
ATOM 3232 N N . GLN A 1 403 ? -55.250 36.150 29.140 1.00 88.44 403 GLN A N 1
ATOM 3233 C CA . GLN A 1 403 ? -55.957 36.091 30.415 1.00 88.44 403 GLN A CA 1
ATOM 3234 C C . GLN A 1 403 ? -55.785 37.397 31.195 1.00 88.44 403 GLN A C 1
ATOM 3236 O O . GLN A 1 403 ? -56.776 37.963 31.645 1.00 88.44 403 GLN A O 1
ATOM 3241 N N . ALA A 1 404 ? -54.565 37.940 31.259 1.00 88.56 404 ALA A N 1
ATOM 3242 C CA . ALA A 1 404 ? -54.308 39.226 31.903 1.00 88.56 404 ALA A CA 1
ATOM 3243 C C . ALA A 1 404 ? -55.088 40.384 31.246 1.00 88.56 404 ALA A C 1
ATOM 3245 O O . ALA A 1 404 ? -55.598 41.266 31.939 1.00 88.56 404 ALA A O 1
ATOM 3246 N N . GLN A 1 405 ? -55.226 40.381 29.915 1.00 86.88 405 GLN A N 1
ATOM 3247 C CA . GLN A 1 405 ? -56.038 41.371 29.196 1.00 86.88 405 GLN A CA 1
ATOM 3248 C C . GLN A 1 405 ? -57.536 41.222 29.485 1.00 86.88 405 GLN A C 1
ATOM 3250 O O . GLN A 1 405 ? -58.225 42.226 29.673 1.00 86.88 405 GLN A O 1
ATOM 3255 N N . VAL A 1 406 ? -58.044 39.987 29.532 1.00 89.88 406 VAL A N 1
ATOM 3256 C CA . VAL A 1 406 ? -59.443 39.702 29.884 1.00 89.88 406 VAL A CA 1
ATOM 3257 C C . VAL A 1 406 ? -59.738 40.144 31.315 1.00 89.88 406 VAL A C 1
ATOM 3259 O O . VAL A 1 406 ? -60.741 40.820 31.540 1.00 89.88 406 VAL A O 1
ATOM 3262 N N . ASP A 1 407 ? -58.849 39.837 32.259 1.00 88.81 407 ASP A N 1
ATOM 3263 C CA . ASP A 1 407 ? -58.984 40.241 33.661 1.00 88.81 407 ASP A CA 1
ATOM 3264 C C . ASP A 1 407 ? -58.979 41.774 33.796 1.00 88.81 407 ASP A C 1
ATOM 3266 O O . ASP A 1 407 ? -59.792 42.347 34.525 1.00 88.81 407 ASP A O 1
ATOM 3270 N N . HIS A 1 408 ? -58.125 42.463 33.031 1.00 86.62 408 HIS A N 1
ATOM 3271 C CA . HIS A 1 408 ? -58.089 43.925 32.991 1.00 86.62 408 HIS A CA 1
ATOM 3272 C C . HIS A 1 408 ? -59.378 44.537 32.414 1.00 86.62 408 HIS A C 1
ATOM 3274 O O . HIS A 1 408 ? -59.930 45.477 32.987 1.00 86.62 408 HIS A O 1
ATOM 3280 N N . LEU A 1 409 ? -59.901 43.988 31.313 1.00 85.94 409 LEU A N 1
ATOM 3281 C CA . LEU A 1 409 ? -61.173 44.425 30.727 1.00 85.94 409 LEU A CA 1
ATOM 3282 C C . LEU A 1 409 ? -62.357 44.175 31.667 1.00 85.94 409 LEU A C 1
ATOM 3284 O O . LEU A 1 409 ? -63.252 45.017 31.761 1.00 85.94 409 LEU A O 1
ATOM 3288 N N . ALA A 1 410 ? -62.362 43.045 32.378 1.00 84.06 410 ALA A N 1
ATOM 3289 C CA . ALA A 1 410 ? -63.380 42.734 33.374 1.00 84.06 410 ALA A CA 1
ATOM 3290 C C . ALA A 1 410 ? -63.373 43.753 34.527 1.00 84.06 410 ALA A C 1
ATOM 3292 O O . ALA A 1 410 ? -64.443 44.187 34.955 1.00 84.06 410 ALA A O 1
ATOM 3293 N N . ALA A 1 411 ? -62.190 44.190 34.975 1.00 82.56 411 ALA A N 1
ATOM 3294 C CA . ALA A 1 411 ? -62.056 45.240 35.984 1.00 82.56 411 ALA A CA 1
ATOM 3295 C C . ALA A 1 411 ? -62.619 46.592 35.500 1.00 82.56 411 ALA A C 1
ATOM 3297 O O . ALA A 1 411 ? -63.417 47.208 36.202 1.00 82.56 411 ALA A O 1
ATOM 3298 N N . ILE A 1 412 ? -62.294 47.012 34.270 1.00 85.44 412 ILE A N 1
ATOM 3299 C CA . ILE A 1 412 ? -62.820 48.258 33.675 1.00 85.44 412 ILE A CA 1
ATOM 3300 C C . ILE A 1 412 ? -64.351 48.214 33.533 1.00 85.44 412 ILE A C 1
ATOM 3302 O O . ILE A 1 412 ? -65.044 49.195 33.811 1.00 85.44 412 ILE A O 1
ATOM 3306 N N . LEU A 1 413 ? -64.907 47.077 33.098 1.00 79.25 413 LEU A N 1
ATOM 3307 C CA . LEU A 1 413 ? -66.357 46.896 32.980 1.00 79.25 413 LEU A CA 1
ATOM 3308 C C . LEU A 1 413 ? -67.062 46.953 34.340 1.00 79.25 413 LEU A C 1
ATOM 3310 O O . LEU A 1 413 ? -68.156 47.514 34.427 1.00 79.25 413 LEU A O 1
ATOM 3314 N N . ALA A 1 414 ? -66.447 46.399 35.388 1.00 77.12 414 ALA A N 1
ATOM 3315 C CA . ALA A 1 414 ? -66.967 46.484 36.748 1.00 77.12 414 ALA A CA 1
ATOM 3316 C C . ALA A 1 414 ? -67.016 47.943 37.240 1.00 77.12 414 ALA A C 1
ATOM 3318 O O . ALA A 1 414 ? -68.060 48.378 37.725 1.00 77.12 414 ALA A O 1
ATOM 3319 N N . GLU A 1 415 ? -65.956 48.728 37.017 1.00 74.94 415 GLU A N 1
ATOM 3320 C CA . GLU A 1 415 ? -65.929 50.163 37.348 1.00 74.94 415 GLU A CA 1
ATOM 3321 C C . GLU A 1 415 ? -67.005 50.957 36.580 1.00 74.94 415 GLU A C 1
ATOM 3323 O O . GLU A 1 415 ? -67.720 51.778 37.157 1.00 74.94 415 GLU A O 1
ATOM 3328 N N . HIS A 1 416 ? -67.210 50.675 35.288 1.00 70.12 416 HIS A N 1
ATOM 3329 C CA . HIS A 1 416 ? -68.255 51.329 34.490 1.00 70.12 416 HIS A CA 1
ATOM 3330 C C . HIS A 1 416 ? -69.692 50.973 34.923 1.00 70.12 416 HIS A C 1
ATOM 3332 O O . HIS A 1 416 ? -70.599 51.807 34.797 1.00 70.12 416 HIS A O 1
ATOM 3338 N N . GLN A 1 417 ? -69.927 49.759 35.434 1.00 63.47 417 GLN A N 1
ATOM 3339 C CA . GLN A 1 417 ? -71.229 49.364 35.988 1.00 63.47 417 GLN A CA 1
ATOM 3340 C C . GLN A 1 417 ? -71.557 50.082 37.303 1.00 63.47 417 GLN A C 1
ATOM 3342 O O . GLN A 1 417 ? -72.733 50.333 37.577 1.00 63.47 417 GLN A O 1
ATOM 3347 N N . GLU A 1 418 ? -70.553 50.445 38.103 1.00 59.22 418 GLU A N 1
ATOM 3348 C CA . GLU A 1 418 ? -70.769 51.254 39.308 1.00 59.22 418 GLU A CA 1
ATOM 3349 C C . GLU A 1 418 ? -71.114 52.709 38.965 1.00 59.22 418 GLU A C 1
ATOM 3351 O O . GLU A 1 418 ? -72.022 53.284 39.565 1.00 59.22 418 GLU A O 1
ATOM 3356 N N . VAL A 1 419 ? -70.488 53.278 37.929 1.00 58.34 419 VAL A N 1
ATOM 3357 C CA . VAL A 1 419 ? -70.780 54.646 37.458 1.00 58.34 419 VAL A CA 1
ATOM 3358 C C . VAL A 1 419 ? -72.192 54.768 36.866 1.00 58.34 419 VAL A C 1
ATOM 3360 O O . VAL A 1 419 ? -72.873 55.766 37.090 1.00 58.34 419 VAL A O 1
ATOM 3363 N N . THR A 1 420 ? -72.673 53.749 36.150 1.00 54.84 420 THR A N 1
ATOM 3364 C CA . THR A 1 420 ? -74.011 53.759 35.517 1.00 54.84 420 THR A CA 1
ATOM 3365 C C . THR A 1 420 ? -75.168 53.456 36.471 1.00 54.84 420 THR A C 1
ATOM 3367 O O . THR A 1 420 ? -76.308 53.756 36.135 1.00 54.84 420 THR A O 1
ATOM 3370 N N . LYS A 1 421 ? -74.906 52.906 37.664 1.00 55.84 421 LYS A N 1
ATOM 3371 C CA . LYS A 1 421 ? -75.909 52.774 38.741 1.00 55.84 421 LYS A CA 1
ATOM 3372 C C . LYS A 1 421 ? -75.989 54.004 39.657 1.00 55.84 421 LYS A C 1
ATOM 3374 O O . LYS A 1 421 ? -76.881 54.059 40.500 1.00 55.84 421 LYS A O 1
ATOM 3379 N N . GLY A 1 422 ? -75.060 54.954 39.518 1.00 54.38 422 GLY A N 1
ATOM 3380 C CA . GLY A 1 422 ? -74.983 56.191 40.304 1.00 54.38 422 GLY A CA 1
ATOM 3381 C C . GLY A 1 422 ? -75.513 57.451 39.603 1.00 54.38 422 GLY A C 1
ATOM 3382 O O . GLY A 1 422 ? -75.381 58.538 40.162 1.00 54.38 422 GLY A O 1
ATOM 3383 N N . SER A 1 423 ? -76.082 57.327 38.399 1.00 44.31 423 SER A N 1
ATOM 3384 C CA . SER A 1 423 ? -76.851 58.366 37.684 1.00 44.31 423 SER A CA 1
ATOM 3385 C C . SER A 1 423 ? -78.280 57.885 37.484 1.00 44.31 423 SER A C 1
ATOM 3387 O O . SER A 1 423 ? -79.191 58.740 37.528 1.00 44.31 423 SER A O 1
#

InterPro domains:
  IPR002104 Integrase, catalytic domain [PF00589] (159-311)
  IPR002104 Integrase, catalytic domain [PS51898] (148-354)
  IPR011010 DNA breaking-rejoining enzyme, catalytic core [SSF56349] (41-350)
  IPR013762 Integrase-like, catalytic domain superfamily [G3DSA:1.10.443.10] (154-363)

Radius of gyration: 37.06 Å; Cα contacts (8 Å, |Δi|>4): 407; chains: 1; bounding box: 114×82×113 Å

Foldseek 3Di:
DDDDDDDPPPVVVVVVVVVVVVCVVVVVVVVPQPQQFLVSLLVPDPDPVLSVLLLVLLVLLLCQVVPDPDDDDSPPRVVRRVSRVVVLPDPDPPLVSLLVSQLVQQVDDQVSSVSSSVSVQVSCVVSVNDDDPVSVVNSVVNHHDDDDPWAADADALVNVVLLLVQFDLLLNLLLQQCLLQLEDSQQQLAFFPVQWALVDVQTKGWRQLVRDPRSDTAITGGFNSSSVSLVVCVVCVLVVLVVVQVVCVVCVVVVNDDGDDSPPPRHSNNDDPVVSVVSSQSSCVSSVNFDAGPVPRHTSDDSNSSSVNNQVQLVVFAPSVLSCRSNVPCPPDHPVPPPDDPVNSSVSSVRSNVSSDSPDDPVVVVCSVVVVVVVVVVVVVVVVVVVVVVVVVVVVVVVVVVVVVVVVVVVVVVVVVVVVVVD

pLDDT: mean 84.71, std 16.71, range [33.97, 98.56]

Solvent-accessible surface area (backbone atoms only — not comparable to full-atom values): 23583 Å² total; per-residue (Å²): 138,91,79,90,86,81,76,86,70,70,59,59,59,52,52,53,51,51,51,49,47,47,51,50,50,50,47,56,58,64,57,53,70,86,71,65,30,48,63,58,56,43,62,76,44,91,49,67,70,55,29,52,52,39,52,49,15,40,50,55,50,50,42,65,78,53,65,62,98,60,88,76,64,92,83,51,54,68,62,45,27,51,51,42,49,47,60,74,68,49,96,69,65,59,74,56,55,49,32,54,48,25,49,66,30,48,85,40,60,30,67,57,31,49,50,29,54,52,30,41,50,55,54,35,46,73,54,74,48,83,75,51,72,69,55,49,52,60,28,54,72,42,38,47,80,73,63,88,81,65,54,73,49,89,56,50,55,69,55,47,46,45,33,47,74,47,40,55,63,64,50,35,19,53,49,40,38,28,28,38,24,24,44,54,67,74,36,54,49,62,33,42,51,87,34,52,40,74,88,46,90,59,20,38,35,55,41,55,22,89,57,37,98,81,53,59,58,50,57,31,44,31,32,70,73,21,44,52,32,41,53,59,32,60,76,49,43,66,59,50,42,52,54,54,37,57,71,42,46,64,39,32,77,68,70,76,45,74,85,66,68,65,87,78,61,55,34,71,41,86,58,52,74,66,55,52,50,52,51,51,50,50,9,24,51,70,52,75,64,67,50,58,24,87,87,70,69,40,62,22,68,48,76,67,39,31,24,48,34,25,44,58,45,30,48,77,68,38,66,63,65,55,53,35,49,39,40,69,57,75,81,90,59,63,80,89,73,69,81,70,49,75,65,56,52,40,56,53,45,60,67,25,32,66,68,47,45,53,85,61,59,66,67,60,49,53,51,53,50,53,50,46,55,50,48,53,55,49,50,55,49,48,53,51,50,51,54,50,51,54,52,51,51,54,52,49,52,54,49,52,52,50,47,53,50,51,54,50,51,52,51,53,53,52,56,54,53,56,57,66,74,72,112

Sequence (423 aa):
MSRAVMNDFDIRERFEGEVNIFFYVVGCILHRMAVTSYSQYLGLYAKASTKKAYGTALRRFLDYIYPPDVKRPASDAATYDHLSLQYLREDRDIPSDLRGFAVVLNRYAPMTAQLYLSGTFSWLEENEIEVSRSQRRRIGQKMPSGGPQTREADVDHVVLKKILAHMDLKGRALVLTLASSGMRIGEALKLSIRDLDLSQSPATINLPGTITKNGAPRLTFVTEEAAQALSEWLKVRDEYLRSSAFRNSGLVAAGHSRPKDITADDRVFPFSRRNAWEIWERALTGAGLLERDPTTNRLTRTYHGLRKFFLSQSKLVISAEIPEALSGHRGYLTDAYRRYTNAQLAEEYKKAEPQLTIQAPQEIREIQSEFRQKMEVHSEILENLVSENIQLKKRLESVEETQAQVDHLAAILAEHQEVTKGS

Mean predicted aligned error: 12.86 Å

Organism: NCBI:txid126734

Secondary structure (DSSP, 8-state):
-------SSTTHHHHHHHHHHHHHHHHHHHT------HHHHHHT---HHHHHHHHHHHHHHHHHHS--SS---TT-HHHHHHHHHHHHHS---HHHHHHHHHHHGGGS-HHHHHHHHHHHHHHHHHTT-PPPHHHHHHHHTTSPP-S--S------HHHHHHHHHT--HHHHHHHHHHHHH---HHHHTT-BGGGEE-SSSSEEEEE-TTTSTTS--EEEEE-HHHHHHHHHHHHHHHHHHHHHHHHHHHHHHTTSSPPP-SSS--BSS-S-HHHHHHHHHHHHHHTT---B-TTT--BSS-HHHHHHHHHHHHHTTS-THHHHHHTT--SSS-GGG----HHHHHHHHHHHHHHH-SSS-HHHHHHHHHHHHHHHHHHHHHHHHHHHHHHHHHHHHHHHHHHHHHHHHHHHHHHHHHHHT--